Protein AF-A0A2A8CZX0-F1 (afdb_monomer_lite)

Radius of gyration: 21.28 Å; chains: 1; bounding box: 55×56×56 Å

Organism: NCBI:txid1850348

Sequence (421 aa):
MTTPSTPAARLRRDARAAECSQTVFLTDRLMKEWADDHGRVRHTLLAVCPNSETVTRSALQAANEARAPLLYAATLNQVDRNGGYTDWTPATFSAFVSKEVDRLGVDVPVILCLDHGGPWKKDAHVRDGLDYETSLAEVKTSIRACIDAGYDLLHLDPTVDLRLPPGQPVAIETIVERTVELLQDAEAHRNETERGPIAYEVGTEESGGGLQSEDRFCDFLRLLGAELDRKNLPRPRFVVGDVGTRLDTSHVNGVRIERLTTEARRQIGALLKGHYTDSVHDLTVYPLSGVGGANVGPGLSAAEFDAIKDLVKLEQRLDIDSGFIDAVRTAVIESGRWRKWLHPEEAGLDFMDLPKDRRDWLVHTGSRYVWTNPSVQSARRRLYDNVRDYRDPEAFVHWRVRTEILRYMHAFNLVGLTERL

Structure (mmCIF, N/CA/C/O backbone):
data_AF-A0A2A8CZX0-F1
#
_entry.id   AF-A0A2A8CZX0-F1
#
loop_
_atom_site.group_PDB
_atom_site.id
_atom_site.type_symbol
_atom_site.label_atom_id
_atom_site.label_alt_id
_atom_site.label_comp_id
_atom_site.label_asym_id
_atom_site.label_entity_id
_atom_site.label_seq_id
_atom_site.pdbx_PDB_ins_code
_atom_site.Cartn_x
_atom_site.Cartn_y
_atom_site.Cartn_z
_atom_site.occupancy
_atom_site.B_iso_or_equiv
_atom_site.auth_seq_id
_atom_site.auth_comp_id
_atom_site.auth_asym_id
_atom_site.auth_atom_id
_atom_site.pdbx_PDB_model_num
ATOM 1 N N . MET A 1 1 ? -27.470 -29.740 -3.844 1.00 42.69 1 MET A N 1
ATOM 2 C CA . MET A 1 1 ? -26.410 -29.491 -2.845 1.00 42.69 1 MET A CA 1
ATOM 3 C C . MET A 1 1 ? -26.021 -28.030 -2.964 1.00 42.69 1 MET A C 1
ATOM 5 O O . MET A 1 1 ? -25.563 -27.637 -4.026 1.00 42.69 1 MET A O 1
ATOM 9 N N . THR A 1 2 ? -26.299 -27.210 -1.952 1.00 48.78 2 THR A N 1
ATOM 10 C CA . THR A 1 2 ? -25.815 -25.822 -1.900 1.00 48.78 2 THR A CA 1
ATOM 11 C C . THR A 1 2 ? -24.299 -25.852 -1.729 1.00 48.78 2 THR A C 1
ATOM 13 O O . THR A 1 2 ? -23.809 -26.508 -0.809 1.00 48.78 2 THR A O 1
ATOM 16 N N . THR A 1 3 ? -23.556 -25.200 -2.622 1.00 54.59 3 THR A N 1
ATOM 17 C CA . THR A 1 3 ? -22.108 -25.010 -2.477 1.00 54.59 3 THR A CA 1
ATOM 18 C C . THR A 1 3 ? -21.816 -24.327 -1.134 1.00 54.59 3 THR A C 1
ATOM 20 O O . THR A 1 3 ? -22.530 -23.389 -0.768 1.00 54.59 3 THR A O 1
ATOM 23 N N . PRO A 1 4 ? -20.822 -24.796 -0.357 1.00 68.88 4 PRO A N 1
ATOM 24 C CA . PRO A 1 4 ? -20.473 -24.157 0.907 1.00 68.88 4 PRO A CA 1
ATOM 25 C C . PRO A 1 4 ? -20.055 -22.701 0.660 1.00 68.88 4 PRO A C 1
ATOM 27 O O . PRO A 1 4 ? -19.334 -22.410 -0.292 1.00 68.88 4 PRO A O 1
ATOM 30 N N . SER A 1 5 ? -20.522 -21.772 1.500 1.00 86.25 5 SER A N 1
ATOM 31 C CA . SER A 1 5 ? -20.200 -20.347 1.357 1.00 86.25 5 SER A CA 1
ATOM 32 C C . SER A 1 5 ? -18.697 -20.118 1.525 1.00 86.25 5 SER A C 1
ATOM 34 O O . SER A 1 5 ? -18.141 -20.551 2.537 1.00 86.25 5 SER A O 1
ATOM 36 N N . THR A 1 6 ? -18.062 -19.409 0.590 1.00 93.69 6 THR A N 1
ATOM 37 C CA . THR A 1 6 ? -16.626 -19.073 0.627 1.00 93.69 6 THR A CA 1
ATOM 38 C C . THR A 1 6 ? -16.266 -18.250 1.875 1.00 93.69 6 THR A C 1
ATOM 40 O O . THR A 1 6 ? -17.137 -17.547 2.401 1.00 93.69 6 THR A O 1
ATOM 43 N N . PRO A 1 7 ? -15.013 -18.291 2.375 1.00 94.88 7 PRO A N 1
ATOM 44 C CA . PRO A 1 7 ? -14.581 -17.443 3.490 1.00 94.88 7 PRO A CA 1
ATOM 45 C C . PRO A 1 7 ? -14.879 -15.950 3.283 1.00 94.88 7 PRO A C 1
ATOM 47 O O . PRO A 1 7 ? -15.374 -15.292 4.196 1.00 94.88 7 PRO A O 1
ATOM 50 N N . ALA A 1 8 ? -14.683 -15.425 2.068 1.00 95.31 8 ALA A N 1
ATOM 51 C CA . ALA A 1 8 ? -15.053 -14.052 1.719 1.00 95.31 8 ALA A CA 1
ATOM 52 C C . ALA A 1 8 ? -16.561 -13.782 1.853 1.00 95.31 8 ALA A C 1
ATOM 54 O O . ALA A 1 8 ? -16.973 -12.704 2.282 1.00 95.31 8 ALA A O 1
ATOM 55 N N . ALA A 1 9 ? -17.415 -14.736 1.469 1.00 94.94 9 ALA A N 1
ATOM 56 C CA . ALA A 1 9 ? -18.862 -14.599 1.625 1.00 94.94 9 ALA A CA 1
ATOM 57 C C . ALA A 1 9 ? -19.290 -14.655 3.100 1.00 94.94 9 ALA A C 1
ATOM 59 O O . ALA A 1 9 ? -20.169 -13.890 3.499 1.00 94.94 9 ALA A O 1
ATOM 60 N N . ARG A 1 10 ? -18.653 -15.512 3.914 1.00 95.81 10 ARG A N 1
ATOM 61 C CA . ARG A 1 10 ? -18.902 -15.583 5.363 1.00 95.81 10 ARG A CA 1
ATOM 62 C C . ARG A 1 10 ? -18.511 -14.284 6.056 1.00 95.81 10 ARG A C 1
ATOM 64 O O . ARG A 1 10 ? -19.363 -13.702 6.716 1.00 95.81 10 ARG A O 1
ATOM 71 N N . LEU A 1 11 ? -17.311 -13.757 5.787 1.00 96.12 11 LEU A N 1
ATOM 72 C CA . LEU A 1 11 ? -16.874 -12.474 6.347 1.00 96.12 11 LEU A CA 1
ATOM 73 C C . LEU A 1 11 ? -17.854 -11.343 6.012 1.00 96.12 11 LEU A C 1
ATOM 75 O O . LEU A 1 11 ? -18.266 -10.610 6.903 1.00 96.12 11 LEU A O 1
ATOM 79 N N . ARG A 1 12 ? -18.268 -11.219 4.742 1.00 95.44 12 ARG A N 1
ATOM 80 C CA . ARG A 1 12 ? -19.243 -10.198 4.322 1.00 95.44 12 ARG A CA 1
ATOM 81 C C . ARG A 1 12 ? -20.581 -10.337 5.040 1.00 95.44 12 ARG A C 1
ATOM 83 O O . ARG A 1 12 ? -21.151 -9.337 5.470 1.00 95.44 12 ARG A O 1
ATOM 90 N N . ARG A 1 13 ? -21.095 -11.564 5.151 1.00 96.06 13 ARG A N 1
ATOM 91 C CA . ARG A 1 13 ? -22.358 -11.849 5.841 1.00 96.06 13 ARG A CA 1
ATOM 92 C C . ARG A 1 13 ? -22.265 -11.487 7.321 1.00 96.06 13 ARG A C 1
ATOM 94 O O . ARG A 1 13 ? -23.160 -10.817 7.825 1.00 96.06 13 ARG A O 1
ATOM 101 N N . ASP A 1 14 ? -21.202 -11.917 7.989 1.00 96.06 14 ASP A N 1
ATOM 102 C CA . ASP A 1 14 ? -21.065 -11.788 9.438 1.00 96.06 14 ASP A CA 1
ATOM 103 C C . ASP A 1 14 ? -20.736 -10.341 9.837 1.00 96.06 14 ASP A C 1
ATOM 105 O O . ASP A 1 14 ? -21.322 -9.828 10.788 1.00 96.06 14 ASP A O 1
ATOM 109 N N . ALA A 1 15 ? -19.928 -9.628 9.043 1.00 96.62 15 ALA A N 1
ATOM 110 C CA . ALA A 1 15 ? -19.719 -8.187 9.194 1.00 96.62 15 ALA A CA 1
ATOM 111 C C . ALA A 1 15 ? -21.029 -7.399 9.029 1.00 96.62 15 ALA A C 1
ATOM 113 O O . ALA A 1 15 ? -21.347 -6.540 9.848 1.00 96.62 15 ALA A O 1
ATOM 114 N N . ARG A 1 16 ? -21.847 -7.745 8.022 1.00 95.38 16 ARG A N 1
ATOM 115 C CA . ARG A 1 16 ? -23.168 -7.128 7.830 1.00 95.38 16 ARG A CA 1
ATOM 116 C C . ARG A 1 16 ? -24.109 -7.411 9.002 1.00 95.38 16 ARG A C 1
ATOM 118 O O . ARG A 1 16 ? -24.826 -6.510 9.417 1.00 95.38 16 ARG A O 1
ATOM 125 N N . ALA A 1 17 ? -24.117 -8.639 9.522 1.00 96.50 17 ALA A N 1
ATOM 126 C CA . ALA A 1 17 ? -24.929 -9.011 10.682 1.00 96.50 17 ALA A CA 1
ATOM 127 C C . ALA A 1 17 ? -24.487 -8.289 11.967 1.00 96.50 17 ALA A C 1
ATOM 129 O O . ALA A 1 17 ? -25.317 -8.030 12.832 1.00 96.50 17 ALA A O 1
ATOM 130 N N . ALA A 1 18 ? -23.201 -7.949 12.072 1.00 96.31 18 ALA A N 1
ATOM 131 C CA . ALA A 1 18 ? -22.631 -7.154 13.155 1.00 96.31 18 ALA A CA 1
ATOM 132 C C . ALA A 1 18 ? -22.687 -5.632 12.905 1.00 96.31 18 ALA A C 1
ATOM 134 O O . ALA A 1 18 ? -22.099 -4.880 13.679 1.00 96.31 18 ALA A O 1
ATOM 135 N N . GLU A 1 19 ? -23.351 -5.187 11.829 1.00 95.88 19 GLU A N 1
ATOM 136 C CA . GLU A 1 19 ? -23.474 -3.777 11.434 1.00 95.88 19 GLU A CA 1
ATOM 137 C C . GLU A 1 19 ? -22.121 -3.043 11.373 1.00 95.88 19 GLU A C 1
ATOM 139 O O . GLU A 1 19 ? -21.988 -1.888 11.775 1.00 95.88 19 GLU A O 1
ATOM 144 N N . CYS A 1 20 ? -21.088 -3.717 10.861 1.00 96.88 20 CYS A N 1
ATOM 145 C CA . CYS A 1 20 ? -19.743 -3.164 10.745 1.00 96.88 20 CYS A CA 1
ATOM 146 C C . CYS A 1 20 ? -19.092 -3.486 9.390 1.00 96.88 20 CYS A C 1
ATOM 148 O O . CYS A 1 20 ? -19.627 -4.232 8.567 1.00 96.88 20 CYS A O 1
ATOM 150 N N . SER A 1 21 ? -17.935 -2.875 9.129 1.00 97.12 21 SER A N 1
ATOM 151 C CA . SER A 1 21 ? -17.160 -3.147 7.915 1.00 97.12 21 SER A CA 1
ATOM 152 C C . SER A 1 21 ? -16.455 -4.506 8.010 1.00 97.12 21 SER A C 1
ATOM 154 O O . SER A 1 21 ? -16.216 -5.027 9.104 1.00 97.12 21 SER A O 1
ATOM 156 N N . GLN A 1 22 ? -16.060 -5.077 6.868 1.00 97.56 22 GLN A N 1
ATOM 157 C CA . GLN A 1 22 ? -15.287 -6.328 6.847 1.00 97.56 22 GLN A CA 1
ATOM 158 C C . GLN A 1 22 ? -13.970 -6.188 7.620 1.00 97.56 22 GLN A C 1
ATOM 160 O O . GLN A 1 22 ? -13.575 -7.091 8.358 1.00 97.56 22 GLN A O 1
ATOM 165 N N . THR A 1 23 ? -13.313 -5.036 7.481 1.00 97.75 23 THR A N 1
ATOM 166 C CA . THR A 1 23 ? -12.078 -4.701 8.194 1.00 97.75 23 THR A CA 1
ATOM 167 C C . THR A 1 23 ? -12.301 -4.616 9.703 1.00 97.75 23 THR A C 1
ATOM 169 O O . THR A 1 23 ? -11.508 -5.167 10.472 1.00 97.75 23 THR A O 1
ATOM 172 N N . VAL A 1 24 ? -13.387 -3.973 10.154 1.00 97.50 24 VAL A N 1
ATOM 173 C CA . VAL A 1 24 ? -13.740 -3.914 11.585 1.00 97.50 24 VAL A CA 1
ATOM 174 C C . VAL A 1 24 ? -13.973 -5.319 12.133 1.00 97.50 24 VAL A C 1
ATOM 176 O O . VAL A 1 24 ? -13.363 -5.678 13.139 1.00 97.50 24 VAL A O 1
ATOM 179 N N . PHE A 1 25 ? -14.773 -6.136 11.444 1.00 97.38 25 PHE A N 1
ATOM 180 C CA . PHE A 1 25 ? -15.063 -7.505 11.868 1.00 97.38 25 PHE A CA 1
ATOM 181 C C . PHE A 1 25 ? -13.796 -8.362 11.965 1.00 97.38 25 PHE A C 1
ATOM 183 O O . PHE A 1 25 ? -13.551 -9.015 12.980 1.00 97.38 25 PHE A O 1
ATOM 190 N N . LEU A 1 26 ? -12.958 -8.331 10.923 1.00 96.50 26 LEU A N 1
ATOM 191 C CA . LEU A 1 26 ? -11.714 -9.093 10.881 1.00 96.50 26 LEU A CA 1
ATOM 192 C C . LEU A 1 26 ? -10.790 -8.683 12.030 1.00 96.50 26 LEU A C 1
ATOM 194 O O . LEU A 1 26 ? -10.337 -9.531 12.795 1.00 96.50 26 LEU A O 1
ATOM 198 N N . THR A 1 27 ? -10.546 -7.383 12.189 1.00 96.69 27 THR A N 1
ATOM 199 C CA . THR A 1 27 ? -9.676 -6.878 13.258 1.00 96.69 27 THR A CA 1
ATOM 200 C C . THR A 1 27 ? -10.227 -7.208 14.641 1.00 96.69 27 THR A C 1
ATOM 202 O O . THR A 1 27 ? -9.457 -7.611 15.502 1.00 96.69 27 THR A O 1
ATOM 205 N N . ASP A 1 28 ? -11.538 -7.152 14.865 1.00 95.88 28 ASP A N 1
ATOM 206 C CA . ASP A 1 28 ? -12.134 -7.570 16.136 1.00 95.88 28 ASP A CA 1
ATOM 207 C C . ASP A 1 28 ? -11.819 -9.024 16.496 1.00 95.88 28 ASP A C 1
ATOM 209 O O . ASP A 1 28 ? -11.483 -9.307 17.649 1.00 95.88 28 ASP A O 1
ATOM 213 N N . ARG A 1 29 ? -11.823 -9.930 15.515 1.00 95.00 29 ARG A N 1
ATOM 214 C CA . ARG A 1 29 ? -11.399 -11.317 15.736 1.00 95.00 29 ARG A CA 1
ATOM 215 C C . ARG A 1 29 ? -9.913 -11.435 16.041 1.00 95.00 29 ARG A C 1
ATOM 217 O O . ARG A 1 29 ? -9.563 -12.173 16.960 1.00 95.00 29 ARG A O 1
ATOM 224 N N . LEU A 1 30 ? -9.051 -10.661 15.369 1.00 94.50 30 LEU A N 1
ATOM 225 C CA . LEU A 1 30 ? -7.627 -10.581 15.728 1.00 94.50 30 LEU A CA 1
ATOM 226 C C . LEU A 1 30 ? -7.446 -10.169 17.193 1.00 94.50 30 LEU A C 1
ATOM 228 O O . LEU A 1 30 ? -6.633 -10.753 17.902 1.00 94.50 30 LEU A O 1
ATOM 232 N N . MET A 1 31 ? -8.205 -9.167 17.638 1.00 93.88 31 MET A N 1
ATOM 233 C CA . MET A 1 31 ? -8.076 -8.585 18.971 1.00 93.88 31 MET A CA 1
ATOM 234 C C . MET A 1 31 ? -8.666 -9.444 20.092 1.00 93.88 31 MET A C 1
ATOM 236 O O . MET A 1 31 ? -8.226 -9.298 21.229 1.00 93.88 31 MET A O 1
ATOM 240 N N . LYS A 1 32 ? -9.679 -10.263 19.793 1.00 90.81 32 LYS A N 1
ATOM 241 C CA . LYS A 1 32 ? -10.454 -11.018 20.788 1.00 90.81 32 LYS A CA 1
ATOM 242 C C . LYS A 1 32 ? -10.148 -12.510 20.717 1.00 90.81 32 LYS A C 1
ATOM 244 O O . LYS A 1 32 ? -9.645 -13.091 21.667 1.00 90.81 32 LYS A O 1
ATOM 249 N N . GLU A 1 33 ? -10.444 -13.132 19.583 1.00 90.94 33 GLU A N 1
ATOM 250 C CA . GLU A 1 33 ? -10.430 -14.591 19.439 1.00 90.94 33 GLU A CA 1
ATOM 251 C C . GLU A 1 33 ? -9.060 -15.146 19.052 1.00 90.94 33 GLU A C 1
ATOM 253 O O . GLU A 1 33 ? -8.741 -16.299 19.345 1.00 90.94 33 GLU A O 1
ATOM 258 N N . TRP A 1 34 ? -8.250 -14.342 18.365 1.00 91.38 34 TRP A N 1
ATOM 259 C CA . TRP A 1 34 ? -6.928 -14.743 17.890 1.00 91.38 34 TRP A CA 1
ATOM 260 C C . TRP A 1 34 ? -5.781 -14.012 18.605 1.00 91.38 34 TRP A C 1
ATOM 262 O O . TRP A 1 34 ? -4.619 -14.129 18.206 1.00 91.38 34 TRP A O 1
ATOM 272 N N . ALA A 1 35 ? -6.090 -13.312 19.696 1.00 90.50 35 ALA A N 1
ATOM 273 C CA . ALA A 1 35 ? -5.101 -12.795 20.632 1.00 90.50 35 ALA A CA 1
ATOM 274 C C . ALA A 1 35 ? -4.561 -13.912 21.539 1.00 90.50 35 ALA A C 1
ATOM 276 O O . ALA A 1 35 ? -5.194 -14.959 21.677 1.00 90.50 35 ALA A O 1
ATOM 277 N N . ASP A 1 36 ? -3.364 -13.737 22.093 1.00 87.88 36 ASP A N 1
ATOM 278 C CA . ASP A 1 36 ? -2.807 -14.601 23.134 1.00 87.88 36 ASP A CA 1
ATOM 279 C C . ASP A 1 36 ? -3.452 -14.341 24.507 1.00 87.88 36 ASP A C 1
ATOM 281 O O . ASP A 1 36 ? -4.322 -13.480 24.654 1.00 87.88 36 ASP A O 1
ATOM 285 N N . ASP A 1 37 ? -3.010 -15.081 25.523 1.00 85.56 37 ASP A N 1
ATOM 286 C CA . ASP A 1 37 ? -3.553 -14.993 26.886 1.00 85.56 37 ASP A CA 1
ATOM 287 C C . ASP A 1 37 ? -3.301 -13.625 27.553 1.00 85.56 37 ASP A C 1
ATOM 289 O O . ASP A 1 37 ? -3.937 -13.293 28.552 1.00 85.56 37 ASP A O 1
ATOM 293 N N . HIS A 1 38 ? -2.408 -12.807 26.986 1.00 81.62 38 HIS A N 1
ATOM 294 C CA . HIS A 1 38 ? -2.112 -11.443 27.425 1.00 81.62 38 HIS A CA 1
ATOM 295 C C . HIS A 1 38 ? -2.836 -10.386 26.571 1.00 81.62 38 HIS A C 1
ATOM 297 O O . HIS A 1 38 ? -2.591 -9.189 26.730 1.00 81.62 38 HIS A O 1
ATOM 303 N N . GLY A 1 39 ? -3.722 -10.800 25.656 1.00 79.38 39 GLY A N 1
ATOM 304 C CA . GLY A 1 39 ? -4.464 -9.910 24.761 1.00 79.38 39 GLY A CA 1
ATOM 305 C C . GLY A 1 39 ? -3.644 -9.367 23.582 1.00 79.38 39 GLY A C 1
ATOM 306 O O . GLY A 1 39 ? -4.113 -8.473 22.868 1.00 79.38 39 GLY A O 1
ATOM 307 N N . ARG A 1 40 ? -2.435 -9.891 23.345 1.00 87.06 40 ARG A N 1
ATOM 308 C CA . ARG A 1 40 ? -1.572 -9.515 22.218 1.00 87.06 40 ARG A CA 1
ATOM 309 C C . ARG A 1 40 ? -2.018 -10.256 20.962 1.00 87.06 40 ARG A C 1
ATOM 311 O O . ARG A 1 40 ? -2.209 -11.468 20.985 1.00 87.06 40 ARG A O 1
ATOM 318 N N . VAL A 1 41 ? -2.189 -9.550 19.844 1.00 91.88 41 VAL A N 1
ATOM 319 C CA . VAL A 1 41 ? -2.551 -10.219 18.580 1.00 91.88 41 VAL A CA 1
ATOM 320 C C . VAL A 1 41 ? -1.412 -11.113 18.110 1.00 91.88 41 VAL A C 1
ATOM 322 O O . VAL A 1 41 ? -0.253 -10.722 18.175 1.00 91.88 41 VAL A O 1
ATOM 325 N N . ARG A 1 42 ? -1.748 -12.306 17.614 1.00 94.25 42 ARG A N 1
ATOM 326 C CA . ARG A 1 42 ? -0.769 -13.291 17.116 1.00 94.25 42 ARG A CA 1
ATOM 327 C C . ARG A 1 42 ? -0.614 -13.289 15.596 1.00 94.25 42 ARG A C 1
ATOM 329 O O . ARG A 1 42 ? 0.069 -14.151 15.047 1.00 94.25 42 ARG A O 1
ATOM 336 N N . HIS A 1 43 ? -1.297 -12.367 14.926 1.00 96.69 43 HIS A N 1
ATOM 337 C CA . HIS A 1 43 ? -1.413 -12.288 13.476 1.00 96.69 43 HIS A CA 1
ATOM 338 C C . HIS A 1 43 ? -1.232 -10.840 13.036 1.00 96.69 43 HIS A C 1
ATOM 340 O O . HIS A 1 43 ? -1.798 -9.935 13.652 1.00 96.69 43 HIS A O 1
ATOM 346 N N . THR A 1 44 ? -0.510 -10.645 11.939 1.00 97.81 44 THR A N 1
ATOM 347 C CA . THR A 1 44 ? -0.294 -9.331 11.330 1.00 97.81 44 THR A CA 1
ATOM 348 C C . THR A 1 44 ? -0.896 -9.348 9.932 1.00 97.81 44 THR A C 1
ATOM 350 O O . THR A 1 44 ? -0.432 -10.081 9.068 1.00 97.81 44 THR A O 1
ATOM 353 N N . LEU A 1 45 ? -1.951 -8.573 9.680 1.00 98.44 45 LEU A N 1
ATOM 354 C CA . LEU A 1 45 ? -2.575 -8.528 8.356 1.00 98.44 45 LEU A CA 1
ATOM 355 C C . LEU A 1 45 ? -1.614 -7.940 7.319 1.00 98.44 45 LEU A C 1
ATOM 357 O O . LEU A 1 45 ? -1.005 -6.895 7.542 1.00 98.44 45 LEU A O 1
ATOM 361 N N . LEU A 1 46 ? -1.498 -8.607 6.172 1.00 98.56 46 LEU A N 1
ATOM 362 C CA . LEU A 1 46 ? -0.643 -8.156 5.084 1.00 98.56 46 LEU A CA 1
ATOM 363 C C . LEU A 1 46 ? -1.417 -7.216 4.159 1.00 98.56 46 LEU A C 1
ATOM 365 O O . LEU A 1 46 ? -2.421 -7.611 3.560 1.00 98.56 46 LEU A O 1
ATOM 369 N N . ALA A 1 47 ? -0.904 -6.000 4.010 1.00 98.50 47 ALA A N 1
ATOM 370 C CA . ALA A 1 47 ? -1.363 -5.035 3.032 1.00 98.50 47 ALA A CA 1
ATOM 371 C C . ALA A 1 47 ? -0.321 -4.884 1.917 1.00 98.50 47 ALA A C 1
ATOM 373 O O . ALA A 1 47 ? 0.816 -4.475 2.140 1.00 98.50 47 ALA A O 1
ATOM 374 N N . VAL A 1 48 ? -0.712 -5.245 0.699 1.00 98.56 48 VAL A N 1
ATOM 375 C CA . VAL A 1 48 ? 0.138 -5.182 -0.488 1.00 98.56 48 VAL A CA 1
ATOM 376 C C . VAL A 1 48 ? -0.166 -3.902 -1.252 1.00 98.56 48 VAL A C 1
ATOM 378 O O . VAL A 1 48 ? -1.306 -3.656 -1.640 1.00 98.56 48 VAL A O 1
ATOM 381 N N . CYS A 1 49 ? 0.845 -3.087 -1.524 1.00 97.69 49 CYS A N 1
ATOM 382 C CA . CYS A 1 49 ? 0.681 -1.949 -2.413 1.00 97.69 49 CYS A CA 1
ATOM 383 C C . CYS A 1 49 ? 0.552 -2.430 -3.873 1.00 97.69 49 CYS A C 1
ATOM 385 O O . CYS A 1 49 ? 1.439 -3.148 -4.355 1.00 97.69 49 CYS A O 1
ATOM 387 N N . PRO A 1 50 ? -0.501 -2.037 -4.615 1.00 97.00 50 PRO A N 1
ATOM 388 C CA . PRO A 1 50 ? -0.740 -2.498 -5.983 1.00 97.00 50 PRO A CA 1
ATOM 389 C C . PRO A 1 50 ? 0.144 -1.743 -6.991 1.00 97.00 50 PRO A C 1
ATOM 391 O O . PRO A 1 50 ? -0.329 -0.941 -7.787 1.00 97.00 50 PRO A O 1
ATOM 394 N N . ASN A 1 51 ? 1.459 -1.976 -6.948 1.00 93.62 51 ASN A N 1
ATOM 395 C CA . ASN A 1 51 ? 2.435 -1.244 -7.772 1.00 93.62 51 ASN A CA 1
ATOM 396 C C . ASN A 1 51 ? 2.355 -1.563 -9.274 1.00 93.62 51 ASN A C 1
ATOM 398 O O . ASN A 1 51 ? 2.842 -0.790 -10.096 1.00 93.62 51 ASN A O 1
ATOM 402 N N . SER A 1 52 ? 1.814 -2.727 -9.630 1.00 96.75 52 SER A N 1
ATOM 403 C CA . SER A 1 52 ? 1.704 -3.210 -11.007 1.00 96.75 52 SER A CA 1
ATOM 404 C C . SER A 1 52 ? 0.599 -4.260 -11.124 1.00 96.75 52 SER A C 1
ATOM 406 O O . SER A 1 52 ? 0.162 -4.841 -10.121 1.00 96.75 52 SER A O 1
ATOM 408 N N . GLU A 1 53 ? 0.175 -4.568 -12.352 1.00 96.94 53 GLU A N 1
ATOM 409 C CA . GLU A 1 53 ? -0.695 -5.723 -12.620 1.00 96.94 53 GLU A CA 1
ATOM 410 C C . GLU A 1 53 ? -0.075 -7.032 -12.117 1.00 96.94 53 GLU A C 1
ATOM 412 O O . GLU A 1 53 ? -0.771 -7.848 -11.507 1.00 96.94 53 GLU A O 1
ATOM 417 N N . THR A 1 54 ? 1.236 -7.215 -12.317 1.00 97.81 54 THR A N 1
ATOM 418 C CA . THR A 1 54 ? 1.970 -8.404 -11.870 1.00 97.81 54 THR A CA 1
ATOM 419 C C . THR A 1 54 ? 1.856 -8.585 -10.361 1.00 97.81 54 THR A C 1
ATOM 421 O O . THR A 1 54 ? 1.480 -9.663 -9.899 1.00 97.81 54 THR A O 1
ATOM 424 N N . VAL A 1 55 ? 2.156 -7.537 -9.583 1.00 98.31 55 VAL A N 1
ATOM 425 C CA . VAL A 1 55 ? 2.085 -7.569 -8.115 1.00 98.31 55 VAL A CA 1
ATOM 426 C C . VAL A 1 55 ? 0.652 -7.811 -7.662 1.00 98.31 55 VAL A C 1
ATOM 428 O O . VAL A 1 55 ? 0.418 -8.668 -6.811 1.00 98.31 55 VAL A O 1
ATOM 431 N N . THR A 1 56 ? -0.311 -7.129 -8.282 1.00 98.50 56 THR A N 1
ATOM 432 C CA . THR A 1 56 ? -1.726 -7.249 -7.924 1.00 98.50 56 THR A CA 1
ATOM 433 C C . THR A 1 56 ? -2.216 -8.685 -8.123 1.00 98.50 56 THR A C 1
ATOM 435 O O . THR A 1 56 ? -2.670 -9.311 -7.169 1.00 98.50 56 THR A O 1
ATOM 438 N N . ARG A 1 57 ? -2.026 -9.280 -9.306 1.00 98.56 57 ARG A N 1
ATOM 439 C CA . ARG A 1 57 ? -2.409 -10.681 -9.568 1.00 98.56 57 ARG A CA 1
ATOM 440 C C . ARG A 1 57 ? -1.659 -11.680 -8.683 1.00 98.56 57 ARG A C 1
ATOM 442 O O . ARG A 1 57 ? -2.262 -12.627 -8.183 1.00 98.56 57 ARG A O 1
ATOM 449 N N . SER A 1 58 ? -0.361 -11.469 -8.465 1.00 98.62 58 SER A N 1
ATOM 450 C CA . SER A 1 58 ? 0.453 -12.369 -7.634 1.00 98.62 58 SER A CA 1
ATOM 451 C C . SER A 1 58 ? 0.000 -12.358 -6.174 1.00 98.62 58 SER A C 1
ATOM 453 O O . SER A 1 58 ? 0.017 -13.402 -5.527 1.00 98.62 58 SER A O 1
ATOM 455 N N . ALA A 1 59 ? -0.455 -11.208 -5.666 1.00 98.75 59 ALA A N 1
ATOM 456 C CA . ALA A 1 59 ? -1.005 -11.089 -4.321 1.00 98.75 59 ALA A CA 1
ATOM 457 C C . ALA A 1 59 ? -2.319 -11.864 -4.158 1.00 98.75 59 ALA A C 1
ATOM 459 O O . ALA A 1 59 ? -2.472 -12.576 -3.168 1.00 98.75 59 ALA A O 1
ATOM 460 N N . LEU A 1 60 ? -3.221 -11.808 -5.149 1.00 98.75 60 LEU A N 1
ATOM 461 C CA . LEU A 1 60 ? -4.442 -12.625 -5.170 1.00 98.75 60 LEU A CA 1
ATOM 462 C C . LEU A 1 60 ? -4.119 -14.121 -5.109 1.00 98.75 60 LEU A C 1
ATOM 464 O O . LEU A 1 60 ? -4.688 -14.855 -4.301 1.00 98.75 60 LEU A O 1
ATOM 468 N N . GLN A 1 61 ? -3.179 -14.567 -5.944 1.00 98.44 61 GLN A N 1
ATOM 469 C CA . GLN A 1 61 ? -2.754 -15.965 -5.976 1.00 98.44 61 GLN A CA 1
ATOM 470 C C . GLN A 1 61 ? -2.120 -16.393 -4.648 1.00 98.44 61 GLN A C 1
ATOM 472 O O . GLN A 1 61 ? -2.491 -17.437 -4.120 1.00 98.44 61 GLN A O 1
ATOM 477 N N . ALA A 1 62 ? -1.211 -15.582 -4.093 1.00 98.69 62 ALA A N 1
ATOM 478 C CA . ALA A 1 62 ? -0.574 -15.854 -2.805 1.00 98.69 62 ALA A CA 1
ATOM 479 C C . ALA A 1 62 ? -1.601 -15.945 -1.671 1.00 98.69 62 ALA A C 1
ATOM 481 O O . ALA A 1 62 ? -1.557 -16.880 -0.880 1.00 98.69 62 ALA A O 1
ATOM 482 N N . ALA A 1 63 ? -2.552 -15.010 -1.610 1.00 98.56 63 ALA A N 1
ATOM 483 C CA . ALA A 1 63 ? -3.571 -14.977 -0.565 1.00 98.56 63 ALA A CA 1
ATOM 484 C C . ALA A 1 63 ? -4.491 -16.198 -0.627 1.00 98.56 63 ALA A C 1
ATOM 486 O O . ALA A 1 63 ? -4.801 -16.800 0.403 1.00 98.56 63 ALA A O 1
ATOM 487 N N . ASN A 1 64 ? -4.889 -16.598 -1.838 1.00 98.06 64 ASN A N 1
ATOM 488 C CA . ASN A 1 64 ? -5.711 -17.785 -2.036 1.00 98.06 64 ASN A CA 1
ATOM 489 C C . ASN A 1 64 ? -4.945 -19.070 -1.677 1.00 98.06 64 ASN A C 1
ATOM 491 O O . ASN A 1 64 ? -5.495 -19.932 -0.995 1.00 98.06 64 ASN A O 1
ATOM 495 N N . GLU A 1 65 ? -3.672 -19.173 -2.079 1.00 98.12 65 GLU A N 1
ATOM 496 C CA . GLU A 1 65 ? -2.778 -20.292 -1.743 1.00 98.12 65 GLU A CA 1
ATOM 497 C C . GLU A 1 65 ? -2.562 -20.404 -0.227 1.00 98.12 65 GLU A C 1
ATOM 499 O O . GLU A 1 65 ? -2.712 -21.481 0.344 1.00 98.12 65 GLU A O 1
ATOM 504 N N . ALA A 1 66 ? -2.301 -19.281 0.443 1.00 98.38 66 ALA A N 1
ATOM 505 C CA . ALA A 1 66 ? -2.118 -19.225 1.889 1.00 98.38 66 ALA A CA 1
ATOM 506 C C . ALA A 1 66 ? -3.429 -19.340 2.679 1.00 98.38 66 ALA A C 1
ATOM 508 O O . ALA A 1 66 ? -3.380 -19.419 3.905 1.00 98.38 66 ALA A O 1
ATOM 509 N N . ARG A 1 67 ? -4.602 -19.309 2.027 1.00 98.06 67 ARG A N 1
ATOM 510 C CA . ARG A 1 67 ? -5.909 -19.194 2.700 1.00 98.06 67 ARG A CA 1
ATOM 511 C C . ARG A 1 67 ? -5.927 -18.026 3.703 1.00 98.06 67 ARG A C 1
ATOM 513 O O . ARG A 1 67 ? -6.404 -18.170 4.832 1.00 98.06 67 ARG A O 1
ATOM 520 N N . ALA A 1 68 ? -5.417 -16.868 3.286 1.00 97.94 68 ALA A N 1
ATOM 521 C CA . ALA A 1 68 ? -5.235 -15.668 4.104 1.00 97.94 68 ALA A CA 1
ATOM 522 C C . ALA A 1 68 ? -6.050 -14.477 3.558 1.00 97.94 68 ALA A C 1
ATOM 524 O O . ALA A 1 68 ? -6.235 -14.385 2.345 1.00 97.94 68 ALA A O 1
ATOM 525 N N . PRO A 1 69 ? -6.533 -13.550 4.410 1.00 98.12 69 PRO A N 1
ATOM 526 C CA . PRO A 1 69 ? -7.119 -12.303 3.925 1.00 98.12 69 PRO A CA 1
ATOM 527 C C . PRO A 1 69 ? -6.043 -11.428 3.264 1.00 98.12 69 PRO A C 1
ATOM 529 O O . PRO A 1 69 ? -4.895 -11.404 3.712 1.00 98.12 69 PRO A O 1
ATOM 532 N N . LEU A 1 70 ? -6.430 -10.682 2.232 1.00 98.69 70 LEU A N 1
ATOM 533 C CA . LEU A 1 70 ? -5.561 -9.751 1.516 1.00 98.69 70 LEU A CA 1
ATOM 534 C C . LEU A 1 70 ? -6.085 -8.325 1.630 1.00 98.69 70 LEU A C 1
ATOM 536 O O . LEU A 1 70 ? -7.248 -8.066 1.322 1.00 98.69 70 LEU A O 1
ATOM 540 N N . LEU A 1 71 ? -5.212 -7.395 2.008 1.00 98.81 71 LEU A N 1
ATOM 541 C CA . LEU A 1 71 ? -5.472 -5.965 1.901 1.00 98.81 71 LEU A CA 1
ATOM 542 C C . LEU A 1 71 ? -4.656 -5.399 0.730 1.00 98.81 71 LEU A C 1
ATOM 544 O O . LEU A 1 71 ? -3.484 -5.738 0.573 1.00 98.81 71 LEU A O 1
ATOM 548 N N . TYR A 1 72 ? -5.250 -4.513 -0.067 1.00 98.81 72 TYR A N 1
ATOM 549 C CA . TYR A 1 72 ? -4.519 -3.662 -1.006 1.00 98.81 72 TYR A CA 1
ATOM 550 C C . TYR A 1 72 ? -4.416 -2.247 -0.457 1.00 98.81 72 TYR A C 1
ATOM 552 O O . TYR A 1 72 ? -5.443 -1.597 -0.311 1.00 98.81 72 TYR A O 1
ATOM 560 N N . ALA A 1 73 ? -3.205 -1.762 -0.189 1.00 98.06 73 ALA A N 1
ATOM 561 C CA . ALA A 1 73 ? -2.957 -0.401 0.294 1.00 98.06 73 ALA A CA 1
ATOM 562 C C . ALA A 1 73 ? -2.476 0.489 -0.858 1.00 98.06 73 ALA A C 1
ATOM 564 O O . ALA A 1 73 ? -1.288 0.510 -1.185 1.00 98.06 73 ALA A O 1
ATOM 565 N N . ALA A 1 74 ? -3.412 1.174 -1.517 1.00 98.25 74 ALA A N 1
ATOM 566 C CA . ALA A 1 74 ? -3.117 2.039 -2.653 1.00 98.25 74 ALA A CA 1
ATOM 567 C C . ALA A 1 74 ? -2.928 3.493 -2.208 1.00 98.25 74 ALA A C 1
ATOM 569 O O . ALA A 1 74 ? -3.836 4.101 -1.651 1.00 98.25 74 ALA A O 1
ATOM 570 N N . THR A 1 75 ? -1.765 4.065 -2.501 1.00 97.69 75 THR A N 1
ATOM 571 C CA . THR A 1 75 ? -1.490 5.497 -2.313 1.00 97.69 75 THR A CA 1
ATOM 572 C C . THR A 1 75 ? -2.169 6.344 -3.393 1.00 97.69 75 THR A C 1
ATOM 574 O O . THR A 1 75 ? -2.360 5.881 -4.520 1.00 97.69 75 THR A O 1
ATOM 577 N N . LEU A 1 76 ? -2.389 7.635 -3.116 1.00 97.44 76 LEU A N 1
ATOM 578 C CA . LEU A 1 76 ? -2.854 8.622 -4.113 1.00 97.44 76 LEU A CA 1
ATOM 579 C C . LEU A 1 76 ? -1.906 8.784 -5.318 1.00 97.44 76 LEU A C 1
ATOM 581 O O . LEU A 1 76 ? -2.273 9.324 -6.361 1.00 97.44 76 LEU A O 1
ATOM 585 N N . ASN A 1 77 ? -0.651 8.349 -5.184 1.00 96.62 77 ASN A N 1
ATOM 586 C CA . ASN A 1 77 ? 0.295 8.343 -6.294 1.00 96.62 77 ASN A CA 1
ATOM 587 C C . ASN A 1 77 ? 0.086 7.137 -7.217 1.00 96.62 77 ASN A C 1
ATOM 589 O O . ASN A 1 77 ? 0.362 7.252 -8.410 1.00 96.62 77 ASN A O 1
ATOM 593 N N . GLN A 1 78 ? -0.366 6.003 -6.672 1.00 97.50 78 GLN A N 1
ATOM 594 C CA . GLN A 1 78 ? -0.634 4.769 -7.410 1.00 97.50 78 GLN A CA 1
ATOM 595 C C . GLN A 1 78 ? -1.977 4.829 -8.112 1.00 97.50 78 GLN A C 1
ATOM 597 O O . GLN A 1 78 ? -2.011 4.737 -9.335 1.00 97.50 78 GLN A O 1
ATOM 602 N N . VAL A 1 79 ? -3.042 4.981 -7.324 1.00 98.50 79 VAL A N 1
ATOM 603 C CA . VAL A 1 79 ? -4.435 4.877 -7.752 1.00 98.50 79 VAL A CA 1
ATOM 604 C C . VAL A 1 79 ? -5.156 6.129 -7.286 1.00 98.50 79 VAL A C 1
ATOM 606 O O . VAL A 1 79 ? -5.305 6.358 -6.088 1.00 98.50 79 VAL A O 1
ATOM 609 N N . ASP A 1 80 ? -5.596 6.951 -8.231 1.00 98.44 80 ASP A N 1
ATOM 610 C CA . ASP A 1 80 ? -6.341 8.174 -7.937 1.00 98.44 80 ASP A CA 1
ATOM 611 C C . ASP A 1 80 ? -7.171 8.598 -9.154 1.00 98.44 80 ASP A C 1
ATOM 613 O O . ASP A 1 80 ? -7.064 8.016 -10.229 1.00 98.44 80 ASP A O 1
ATOM 617 N N . ARG A 1 81 ? -8.013 9.621 -9.015 1.00 98.00 81 ARG A N 1
ATOM 618 C CA . ARG A 1 81 ? -8.966 10.094 -10.034 1.00 98.00 81 ARG A CA 1
ATOM 619 C C . ARG A 1 81 ? -8.346 10.352 -11.414 1.00 98.00 81 ARG A C 1
ATOM 621 O O . ARG A 1 81 ? -9.045 10.265 -12.416 1.00 98.00 81 ARG A O 1
ATOM 628 N N . ASN A 1 82 ? -7.048 10.653 -11.472 1.00 96.31 82 ASN A N 1
ATOM 629 C CA . ASN A 1 82 ? -6.295 10.884 -12.706 1.00 96.31 82 ASN A CA 1
ATOM 630 C C . ASN A 1 82 ? -5.493 9.662 -13.202 1.00 96.31 82 ASN A C 1
ATOM 632 O O . ASN A 1 82 ? -4.642 9.828 -14.068 1.00 96.31 82 ASN A O 1
ATOM 636 N N . GLY A 1 83 ? -5.703 8.474 -12.631 1.00 96.75 83 GLY A N 1
ATOM 637 C CA . GLY A 1 83 ? -4.983 7.240 -12.965 1.00 96.75 83 GLY A CA 1
ATOM 638 C C . GLY A 1 83 ? -3.720 6.980 -12.132 1.00 96.75 83 GLY A C 1
ATOM 639 O O . GLY A 1 83 ? -3.223 5.857 -12.102 1.00 96.75 83 GLY A O 1
ATOM 640 N N . GLY A 1 84 ? -3.182 7.991 -11.439 1.00 95.50 84 GLY A N 1
ATOM 641 C CA . GLY A 1 84 ? -1.885 7.867 -10.764 1.00 95.50 84 GLY A CA 1
ATOM 642 C C . GLY A 1 84 ? -0.774 7.419 -11.727 1.00 95.50 84 GLY A C 1
ATOM 643 O O . GLY A 1 84 ? -0.779 7.797 -12.893 1.00 95.50 84 GLY A O 1
ATOM 644 N N . TYR A 1 85 ? 0.202 6.641 -11.248 1.00 95.06 85 TYR A N 1
ATOM 645 C CA . TYR A 1 85 ? 1.199 6.001 -12.125 1.00 95.06 85 TYR A CA 1
ATOM 646 C C . TYR A 1 85 ? 0.809 4.584 -12.572 1.00 95.06 85 TYR A C 1
ATOM 648 O O . TYR A 1 85 ? 1.532 3.981 -13.361 1.00 95.06 85 TYR A O 1
ATOM 656 N N . THR A 1 86 ? -0.301 4.040 -12.064 1.00 96.81 86 THR A N 1
ATOM 657 C CA . THR A 1 86 ? -0.781 2.692 -12.422 1.00 96.81 86 THR A CA 1
ATOM 658 C C . THR A 1 86 ? -1.861 2.704 -13.506 1.00 96.81 86 THR A C 1
ATOM 660 O O . THR A 1 86 ? -2.336 1.645 -13.900 1.00 96.81 86 THR A O 1
ATOM 663 N N . ASP A 1 87 ? -2.238 3.891 -13.992 1.00 97.06 87 ASP A N 1
ATOM 664 C CA . ASP A 1 87 ? -3.378 4.151 -14.880 1.00 97.06 87 ASP A CA 1
ATOM 665 C C . ASP A 1 87 ? -4.740 3.721 -14.303 1.00 97.06 87 ASP A C 1
ATOM 667 O O . ASP A 1 87 ? -5.736 3.607 -15.022 1.00 97.06 87 ASP A O 1
ATOM 671 N N . TRP A 1 88 ? -4.819 3.535 -12.982 1.00 98.56 88 TRP A N 1
ATOM 672 C CA . TRP A 1 88 ? -6.054 3.201 -12.291 1.00 98.56 88 TRP A CA 1
ATOM 673 C C . TRP A 1 88 ? -6.640 4.379 -11.516 1.00 98.56 88 TRP A C 1
ATOM 675 O O . TRP A 1 88 ? -5.990 5.023 -10.694 1.00 98.56 88 TRP A O 1
ATOM 685 N N . THR A 1 89 ? -7.935 4.593 -11.722 1.00 98.81 89 THR A N 1
ATOM 686 C CA . THR A 1 89 ? -8.804 5.257 -10.748 1.00 98.81 89 THR A CA 1
ATOM 687 C C . THR A 1 89 ? -9.263 4.258 -9.683 1.00 98.81 89 THR A C 1
ATOM 689 O O . THR A 1 89 ? -9.202 3.046 -9.929 1.00 98.81 89 THR A O 1
ATOM 692 N N . PRO A 1 90 ? -9.776 4.713 -8.523 1.00 98.81 90 PRO A N 1
ATOM 693 C CA . PRO A 1 90 ? -10.330 3.806 -7.517 1.00 98.81 90 PRO A CA 1
ATOM 694 C C . PRO A 1 90 ? -11.370 2.836 -8.101 1.00 98.81 90 PRO A C 1
ATOM 696 O O . PRO A 1 90 ? -11.325 1.635 -7.831 1.00 98.81 90 PRO A O 1
ATOM 699 N N . ALA A 1 91 ? -12.248 3.327 -8.983 1.00 98.75 91 ALA A N 1
ATOM 700 C CA . ALA A 1 91 ? -13.270 2.514 -9.638 1.00 98.75 91 ALA A CA 1
ATOM 701 C C . ALA A 1 91 ? -12.669 1.465 -10.588 1.00 98.75 91 ALA A C 1
ATOM 703 O O . ALA A 1 91 ? -13.057 0.297 -10.547 1.00 98.75 91 ALA A O 1
ATOM 704 N N . THR A 1 92 ? -11.696 1.844 -11.424 1.00 98.75 92 THR A N 1
ATOM 705 C CA . THR A 1 92 ? -11.069 0.891 -12.354 1.00 98.75 92 THR A CA 1
ATOM 706 C C . THR A 1 92 ? -10.187 -0.123 -11.630 1.00 98.75 92 THR A C 1
ATOM 708 O O . THR A 1 92 ? -10.134 -1.272 -12.057 1.00 98.75 92 THR A O 1
ATOM 711 N N . PHE A 1 93 ? -9.541 0.260 -10.521 1.00 98.88 93 PHE A N 1
ATOM 712 C CA . PHE A 1 93 ? -8.793 -0.674 -9.678 1.00 98.88 93 PHE A CA 1
ATOM 713 C C . PHE A 1 93 ? -9.726 -1.691 -9.011 1.00 98.88 93 PHE A C 1
ATOM 715 O O . PHE A 1 93 ? -9.485 -2.893 -9.092 1.00 98.88 93 PHE A O 1
ATOM 722 N N . SER A 1 94 ? -10.836 -1.228 -8.429 1.00 98.81 94 SER A N 1
ATOM 723 C CA . SER A 1 94 ? -11.859 -2.096 -7.833 1.00 98.81 94 SER A CA 1
ATOM 724 C C . SER A 1 94 ? -12.441 -3.084 -8.855 1.00 98.81 94 SER A C 1
ATOM 726 O O . SER A 1 94 ? -12.535 -4.288 -8.591 1.00 98.81 94 SER A O 1
ATOM 728 N N . ALA A 1 95 ? -12.732 -2.610 -10.071 1.00 98.81 95 ALA A N 1
ATOM 729 C CA . ALA A 1 95 ? -13.192 -3.453 -11.172 1.00 98.81 95 ALA A CA 1
ATOM 730 C C . ALA A 1 95 ? -12.124 -4.462 -11.635 1.00 98.81 95 ALA A C 1
ATOM 732 O O . ALA A 1 95 ? -12.449 -5.626 -11.880 1.00 98.81 95 ALA A O 1
ATOM 733 N N . PHE A 1 96 ? -10.856 -4.044 -11.728 1.00 98.75 96 PHE A N 1
ATOM 734 C CA . PHE A 1 96 ? -9.737 -4.930 -12.052 1.00 98.75 96 PHE A CA 1
ATOM 735 C C . PHE A 1 96 ? -9.604 -6.050 -11.017 1.00 98.75 96 PHE A C 1
ATOM 737 O O . PHE A 1 96 ? -9.601 -7.222 -11.386 1.00 98.75 96 PHE A O 1
ATOM 744 N N . VAL A 1 97 ? -9.559 -5.709 -9.725 1.00 98.75 97 VAL A N 1
ATOM 745 C CA . VAL A 1 97 ? -9.446 -6.692 -8.638 1.00 98.75 97 VAL A CA 1
ATOM 746 C C . VAL A 1 97 ? -10.633 -7.650 -8.648 1.00 98.75 97 VAL A C 1
ATOM 748 O O . VAL A 1 97 ? -10.424 -8.856 -8.578 1.00 98.75 97 VAL A O 1
ATOM 751 N N . SER A 1 98 ? -11.859 -7.144 -8.809 1.00 98.44 98 SER A N 1
ATOM 752 C CA . SER A 1 98 ? -13.066 -7.981 -8.867 1.00 98.44 98 SER A CA 1
ATOM 753 C C . SER A 1 98 ? -13.012 -8.983 -10.025 1.00 98.44 98 SER A C 1
ATOM 755 O O . SER A 1 98 ? -13.226 -10.177 -9.830 1.00 98.44 98 SER A O 1
ATOM 757 N N . LYS A 1 99 ? -12.630 -8.521 -11.223 1.00 98.56 99 LYS A N 1
ATOM 758 C CA . LYS A 1 99 ? -12.463 -9.384 -12.399 1.00 98.56 99 LYS A CA 1
ATOM 759 C C . LYS A 1 99 ? -11.399 -10.459 -12.174 1.00 98.56 99 LYS A C 1
ATOM 761 O O . LYS A 1 99 ? -11.583 -11.601 -12.588 1.00 98.56 99 LYS A O 1
ATOM 766 N N . GLU A 1 100 ? -10.280 -10.103 -11.550 1.00 98.44 100 GLU A N 1
ATOM 767 C CA . GLU A 1 100 ? -9.193 -11.047 -11.297 1.00 98.44 100 GLU A CA 1
ATOM 768 C C . GLU A 1 100 ? -9.526 -12.036 -10.174 1.00 98.44 100 GLU A C 1
ATOM 770 O O . GLU A 1 100 ? -9.136 -13.196 -10.277 1.00 98.44 100 GLU A O 1
ATOM 775 N N . VAL A 1 101 ? -10.290 -11.626 -9.156 1.00 98.31 101 VAL A N 1
ATOM 776 C CA . VAL A 1 101 ? -10.856 -12.520 -8.131 1.00 98.31 101 VAL A CA 1
ATOM 777 C C . VAL A 1 101 ? -11.710 -13.604 -8.785 1.00 98.31 101 VAL A C 1
ATOM 779 O O . VAL A 1 101 ? -11.479 -14.787 -8.529 1.00 98.31 101 VAL A O 1
ATOM 782 N N . ASP A 1 102 ? -12.618 -13.222 -9.689 1.00 97.31 102 ASP A N 1
ATOM 783 C CA . ASP A 1 102 ? -13.467 -14.170 -10.419 1.00 97.31 102 ASP A CA 1
ATOM 784 C C . ASP A 1 102 ? -12.638 -15.073 -11.342 1.00 97.31 102 ASP A C 1
ATOM 786 O O . ASP A 1 102 ? -12.781 -16.297 -11.331 1.00 97.31 102 ASP A O 1
ATOM 790 N N . ARG A 1 103 ? -11.724 -14.482 -12.124 1.00 97.44 103 ARG A N 1
ATOM 791 C CA . ARG A 1 103 ? -10.875 -15.206 -13.084 1.00 97.44 103 ARG A CA 1
ATOM 792 C C . ARG A 1 103 ? -9.979 -16.244 -12.408 1.00 97.44 103 ARG A C 1
ATOM 794 O O . ARG A 1 103 ? -9.722 -17.295 -12.992 1.00 97.44 103 ARG A O 1
ATOM 801 N N . LEU A 1 104 ? -9.461 -15.931 -11.222 1.00 96.12 104 LEU A N 1
ATOM 802 C CA . LEU A 1 104 ? -8.527 -16.777 -10.478 1.00 96.12 104 LEU A CA 1
ATOM 803 C C . LEU A 1 104 ? -9.220 -17.695 -9.457 1.00 96.12 104 LEU A C 1
ATOM 805 O O . LEU A 1 104 ? -8.537 -18.517 -8.847 1.00 96.12 104 LEU A O 1
ATOM 809 N N . GLY A 1 105 ? -10.538 -17.571 -9.262 1.00 96.44 105 GLY A N 1
ATOM 810 C CA . GLY A 1 105 ? -11.278 -18.340 -8.258 1.00 96.44 105 GLY A CA 1
ATOM 811 C C . GLY A 1 105 ? -10.797 -18.053 -6.833 1.00 96.44 105 GLY A C 1
ATOM 812 O O . GLY A 1 105 ? -10.473 -18.974 -6.080 1.00 96.44 105 GLY A O 1
ATOM 813 N N . VAL A 1 106 ? -10.658 -16.771 -6.484 1.00 97.44 106 VAL A N 1
ATOM 814 C CA . VAL A 1 106 ? -10.200 -16.347 -5.154 1.00 97.44 106 VAL A CA 1
ATOM 815 C C . VAL A 1 106 ? -11.367 -16.353 -4.173 1.00 97.44 106 VAL A C 1
ATOM 817 O O . VAL A 1 106 ? -12.302 -15.567 -4.294 1.00 97.44 106 VAL A O 1
ATOM 820 N N . ASP A 1 107 ? -11.276 -17.210 -3.157 1.00 95.75 107 ASP A N 1
ATOM 821 C CA . ASP A 1 107 ? -12.348 -17.408 -2.170 1.00 95.75 107 ASP A CA 1
ATOM 822 C C . ASP A 1 107 ? -12.102 -16.684 -0.836 1.00 95.75 107 ASP A C 1
ATOM 824 O O . ASP A 1 107 ? -12.977 -16.644 0.040 1.00 95.75 107 ASP A O 1
ATOM 828 N N . VAL A 1 108 ? -10.899 -16.140 -0.654 1.00 98.00 108 VAL A N 1
ATOM 829 C CA . VAL A 1 108 ? -10.478 -15.424 0.556 1.00 98.00 108 VAL A CA 1
ATOM 830 C C . VAL A 1 108 ? -10.912 -13.954 0.524 1.00 98.00 108 VAL A C 1
ATOM 832 O O . VAL A 1 108 ? -11.111 -13.399 -0.556 1.00 98.00 108 VAL A O 1
ATOM 835 N N . PRO A 1 109 ? -11.076 -13.292 1.685 1.00 98.06 109 PRO A N 1
ATOM 836 C CA . PRO A 1 109 ? -11.384 -11.867 1.723 1.00 98.06 109 PRO A CA 1
ATOM 837 C C . PRO A 1 109 ? -10.319 -11.019 1.022 1.00 98.06 109 PRO A C 1
ATOM 839 O O . PRO A 1 109 ? -9.129 -11.159 1.307 1.00 98.06 109 PRO A O 1
ATOM 842 N N . VAL A 1 110 ? -10.767 -10.101 0.165 1.00 98.62 110 VAL A N 1
ATOM 843 C CA . VAL A 1 110 ? -9.934 -9.082 -0.481 1.00 98.62 110 VAL A CA 1
ATOM 844 C C . VAL A 1 110 ? -10.500 -7.712 -0.127 1.00 98.62 110 VAL A C 1
ATOM 846 O O . VAL A 1 110 ? -11.674 -7.438 -0.375 1.00 98.62 110 VAL A O 1
ATOM 849 N N . ILE A 1 111 ? -9.676 -6.873 0.491 1.00 98.69 111 ILE A N 1
ATOM 850 C CA . ILE A 1 111 ? -10.067 -5.586 1.067 1.00 98.69 111 ILE A CA 1
ATOM 851 C C . ILE A 1 111 ? -9.279 -4.472 0.374 1.00 98.69 111 ILE A C 1
ATOM 853 O O . ILE A 1 111 ? -8.049 -4.485 0.364 1.00 98.69 111 ILE A O 1
ATOM 857 N N . LEU A 1 112 ? -9.981 -3.495 -0.199 1.00 98.81 112 LEU A N 1
ATOM 858 C CA . LEU A 1 112 ? -9.361 -2.326 -0.827 1.00 98.81 112 LEU A CA 1
ATOM 859 C C . LEU A 1 112 ? -9.180 -1.214 0.205 1.00 98.81 112 LEU A C 1
ATOM 861 O O . LEU A 1 112 ? -10.121 -0.881 0.933 1.00 98.81 112 LEU A O 1
ATOM 865 N N . CYS A 1 113 ? -7.974 -0.653 0.254 1.00 98.75 113 CYS A N 1
ATOM 866 C CA . CYS A 1 113 ? -7.569 0.347 1.231 1.00 98.75 113 CYS A CA 1
ATOM 867 C C . CYS A 1 113 ? -6.925 1.558 0.543 1.00 98.75 113 CYS A C 1
ATOM 869 O O . CYS A 1 113 ? -6.139 1.407 -0.397 1.00 98.75 113 CYS A O 1
ATOM 871 N N . LEU A 1 114 ? -7.236 2.755 1.040 1.00 98.75 114 LEU A N 1
ATOM 872 C CA . LEU A 1 114 ? -6.507 3.976 0.704 1.00 98.75 114 LEU A CA 1
ATOM 873 C C . LEU A 1 114 ? -5.338 4.108 1.675 1.00 98.75 114 LEU A C 1
ATOM 875 O O . LEU A 1 114 ? -5.544 3.988 2.881 1.00 98.75 114 LEU A O 1
ATOM 879 N N . ASP A 1 115 ? -4.151 4.386 1.150 1.00 98.31 115 ASP A N 1
ATOM 880 C CA . ASP A 1 115 ? -2.947 4.663 1.925 1.00 98.31 115 ASP A CA 1
ATOM 881 C C . ASP A 1 115 ? -2.556 6.144 1.822 1.00 98.31 115 ASP A C 1
ATOM 883 O O . ASP A 1 115 ? -2.560 6.721 0.730 1.00 98.31 115 ASP A O 1
ATOM 887 N N . HIS A 1 116 ? -2.220 6.755 2.960 1.00 96.94 116 HIS A N 1
ATOM 888 C CA . HIS A 1 116 ? -1.803 8.156 3.075 1.00 96.94 116 HIS A CA 1
ATOM 889 C C . HIS A 1 116 ? -2.749 9.175 2.399 1.00 96.94 116 HIS A C 1
ATOM 891 O O . HIS A 1 116 ? -2.327 10.040 1.626 1.00 96.94 116 HIS A O 1
ATOM 897 N N . GLY A 1 117 ? -4.049 9.101 2.691 1.00 97.75 117 GLY A N 1
ATOM 898 C CA . GLY A 1 117 ? -5.037 10.095 2.273 1.00 97.75 117 GLY A CA 1
ATOM 899 C C . GLY A 1 117 ? -4.894 11.398 3.060 1.00 97.75 117 GLY A C 1
ATOM 900 O O . GLY A 1 117 ? -5.506 11.555 4.116 1.00 97.75 117 GLY A O 1
ATOM 901 N N . GLY A 1 118 ? -4.100 12.344 2.557 1.00 97.38 118 GLY A N 1
ATOM 902 C CA . GLY A 1 118 ? -3.907 13.640 3.212 1.00 97.38 118 GLY A CA 1
ATOM 903 C C . GLY A 1 118 ? -3.306 14.728 2.319 1.00 97.38 118 GLY A C 1
ATOM 904 O O . GLY A 1 118 ? -2.740 14.418 1.261 1.00 97.38 118 GLY A O 1
ATOM 905 N N . PRO A 1 119 ? -3.433 16.014 2.712 1.00 96.94 119 PRO A N 1
ATOM 906 C CA . PRO A 1 119 ? -2.870 17.137 1.967 1.00 96.94 119 PRO A CA 1
ATOM 907 C C . PRO A 1 119 ? -1.388 16.927 1.646 1.00 96.94 119 PRO A C 1
ATOM 909 O O . PRO A 1 119 ? -0.609 16.488 2.487 1.00 96.94 119 PRO A O 1
ATOM 912 N N . TRP A 1 120 ? -1.007 17.233 0.405 1.00 96.06 120 TRP A N 1
ATOM 913 C CA . TRP A 1 120 ? 0.359 17.142 -0.130 1.00 96.06 120 TRP A CA 1
ATOM 914 C C . TRP A 1 120 ? 1.012 15.749 -0.139 1.00 96.06 120 TRP A C 1
ATOM 916 O O . TRP A 1 120 ? 2.171 15.635 -0.527 1.00 96.06 120 TRP A O 1
ATOM 926 N N . LYS A 1 121 ? 0.283 14.671 0.179 1.00 95.00 121 LYS A N 1
ATOM 927 C CA . LYS A 1 121 ? 0.796 13.289 0.057 1.00 95.00 121 LYS A CA 1
ATOM 928 C C . LYS A 1 121 ? 0.953 12.819 -1.394 1.00 95.00 121 LYS A C 1
ATOM 930 O O . LYS A 1 121 ? 1.693 11.878 -1.687 1.00 95.00 121 LYS A O 1
ATOM 935 N N . LYS A 1 122 ? 0.268 13.473 -2.334 1.00 95.19 122 LYS A N 1
ATOM 936 C CA . LYS A 1 122 ? 0.401 13.214 -3.770 1.00 95.19 122 LYS A CA 1
ATOM 937 C C . LYS A 1 122 ? 1.527 14.066 -4.355 1.00 95.19 122 LYS A C 1
ATOM 939 O O . LYS A 1 122 ? 1.500 15.288 -4.221 1.00 95.19 122 LYS A O 1
ATOM 944 N N . ASP A 1 123 ? 2.447 13.440 -5.092 1.00 93.94 123 ASP A N 1
ATOM 945 C CA . ASP A 1 123 ? 3.603 14.096 -5.727 1.00 93.94 123 ASP A CA 1
ATOM 946 C C . ASP A 1 123 ? 3.152 15.296 -6.596 1.00 93.94 123 ASP A C 1
ATOM 948 O O . ASP A 1 123 ? 3.814 16.331 -6.641 1.00 93.94 123 ASP A O 1
ATOM 952 N N . ALA A 1 124 ? 1.987 15.180 -7.250 1.00 93.88 124 ALA A N 1
ATOM 953 C CA . ALA A 1 124 ? 1.397 16.247 -8.059 1.00 93.88 124 ALA A CA 1
ATOM 954 C C . ALA A 1 124 ? 1.012 17.490 -7.241 1.00 93.88 124 ALA A C 1
ATOM 956 O O . ALA A 1 124 ? 1.240 18.597 -7.705 1.00 93.88 124 ALA A O 1
ATOM 957 N N . HIS A 1 125 ? 0.498 17.333 -6.015 1.00 95.56 125 HIS A N 1
ATOM 958 C CA . HIS A 1 125 ? 0.107 18.480 -5.186 1.00 95.56 125 HIS A CA 1
ATOM 959 C C . HIS A 1 125 ? 1.319 19.356 -4.848 1.00 95.56 125 HIS A C 1
ATOM 961 O O . HIS A 1 125 ? 1.220 20.579 -4.840 1.00 95.56 125 HIS A O 1
ATOM 967 N N . VAL A 1 126 ? 2.466 18.718 -4.590 1.00 93.88 126 VAL A N 1
ATOM 968 C CA . VAL A 1 126 ? 3.732 19.401 -4.293 1.00 93.88 126 VAL A CA 1
ATOM 969 C C . VAL A 1 126 ? 4.314 20.033 -5.554 1.00 93.88 126 VAL A C 1
ATOM 971 O O . VAL A 1 126 ? 4.651 21.213 -5.552 1.00 93.88 126 VAL A O 1
ATOM 974 N N . ARG A 1 127 ? 4.410 19.262 -6.644 1.00 93.94 127 ARG A N 1
ATOM 975 C CA . ARG A 1 127 ? 4.962 19.727 -7.925 1.00 93.94 127 ARG A CA 1
ATOM 976 C C . ARG A 1 127 ? 4.186 20.917 -8.491 1.00 93.94 127 ARG A C 1
ATOM 978 O O . ARG A 1 127 ? 4.801 21.841 -9.010 1.00 93.94 127 ARG A O 1
ATOM 985 N N . ASP A 1 128 ? 2.861 20.878 -8.390 1.00 95.75 128 ASP A N 1
ATOM 986 C CA . ASP A 1 128 ? 1.974 21.890 -8.964 1.00 95.75 128 ASP A CA 1
ATOM 987 C C . ASP A 1 128 ? 1.763 23.082 -8.006 1.00 95.75 128 ASP A C 1
ATOM 989 O O . ASP A 1 128 ? 1.042 24.019 -8.338 1.00 95.75 128 ASP A O 1
ATOM 993 N N . GLY A 1 129 ? 2.411 23.073 -6.832 1.00 96.00 129 GLY A N 1
ATOM 994 C CA . GLY A 1 129 ? 2.418 24.195 -5.892 1.00 96.00 129 GLY A CA 1
ATOM 995 C C . GLY A 1 129 ? 1.054 24.496 -5.272 1.00 96.00 129 GLY A C 1
ATOM 996 O O . GLY A 1 129 ? 0.750 25.662 -5.028 1.00 96.00 129 GLY A O 1
ATOM 997 N N . LEU A 1 130 ? 0.226 23.471 -5.040 1.00 97.75 130 LEU A N 1
ATOM 998 C CA . LEU A 1 130 ? -1.105 23.663 -4.460 1.00 97.75 130 LEU A CA 1
ATOM 999 C C . LEU A 1 130 ? -1.000 24.227 -3.037 1.00 97.75 130 LEU A C 1
ATOM 1001 O O . LEU A 1 130 ? -0.177 23.763 -2.242 1.00 97.75 130 LEU A O 1
ATOM 1005 N N . ASP A 1 131 ? -1.864 25.183 -2.697 1.00 97.69 131 ASP A N 1
ATOM 1006 C CA . ASP A 1 131 ? -2.031 25.640 -1.316 1.00 97.69 131 ASP A CA 1
ATOM 1007 C C . ASP A 1 131 ? -2.742 24.583 -0.448 1.00 97.69 131 ASP A C 1
ATOM 1009 O O . ASP A 1 131 ? -3.153 23.518 -0.924 1.00 97.69 131 ASP A O 1
ATOM 1013 N N . TYR A 1 132 ? -2.828 24.842 0.860 1.00 96.88 132 TYR A N 1
ATOM 1014 C CA . TYR A 1 132 ? -3.377 23.879 1.816 1.00 96.88 132 TYR A CA 1
ATOM 1015 C C . TYR A 1 132 ? -4.845 23.570 1.516 1.00 96.88 132 TYR A C 1
ATOM 1017 O O . TYR A 1 132 ? -5.243 22.408 1.479 1.00 96.88 132 TYR A O 1
ATOM 1025 N N . GLU A 1 133 ? -5.636 24.610 1.280 1.00 97.69 133 GLU A N 1
ATOM 1026 C CA . GLU A 1 133 ? -7.075 24.555 1.077 1.00 97.69 133 GLU A CA 1
ATOM 1027 C C . GLU A 1 133 ? -7.419 23.774 -0.199 1.00 97.69 133 GLU A C 1
ATOM 1029 O O . GLU A 1 133 ? -8.273 22.883 -0.171 1.00 97.69 133 GLU A O 1
ATOM 1034 N N . THR A 1 134 ? -6.700 24.032 -1.294 1.00 98.31 134 THR A N 1
ATOM 1035 C CA . THR A 1 134 ? -6.857 23.308 -2.561 1.00 98.31 134 THR A CA 1
ATOM 1036 C C . THR A 1 134 ? -6.407 21.856 -2.421 1.00 98.31 134 THR A C 1
ATOM 1038 O O . THR A 1 134 ? -7.117 20.943 -2.838 1.00 98.31 134 THR A O 1
ATOM 1041 N N . SER A 1 135 ? -5.259 21.615 -1.782 1.00 98.19 135 SER A N 1
ATOM 1042 C CA . SER A 1 135 ? -4.726 20.268 -1.534 1.00 98.19 135 SER A CA 1
ATOM 1043 C C . SER A 1 135 ? -5.673 19.424 -0.670 1.00 98.19 135 SER A C 1
ATOM 1045 O O . SER A 1 135 ? -5.901 18.246 -0.950 1.00 98.19 135 SER A O 1
ATOM 1047 N N . LEU A 1 136 ? -6.288 20.030 0.346 1.00 98.44 136 LEU A N 1
ATOM 1048 C CA . LEU A 1 136 ? -7.290 19.394 1.196 1.00 98.44 136 LEU A CA 1
ATOM 1049 C C . LEU A 1 136 ? -8.577 19.067 0.428 1.00 98.44 136 LEU A C 1
ATOM 1051 O O . LEU A 1 136 ? -9.105 17.964 0.574 1.00 98.44 136 LEU A O 1
ATOM 1055 N N . ALA A 1 137 ? -9.072 19.988 -0.404 1.00 98.56 137 ALA A N 1
ATOM 1056 C CA . ALA A 1 137 ? -10.256 19.760 -1.236 1.00 98.56 137 ALA A CA 1
ATOM 1057 C C . ALA A 1 137 ? -10.040 18.632 -2.264 1.00 98.56 137 ALA A C 1
ATOM 1059 O O . ALA A 1 137 ? -10.909 17.773 -2.452 1.00 98.56 137 ALA A O 1
ATOM 1060 N N . GLU A 1 138 ? -8.860 18.589 -2.885 1.00 98.44 138 GLU A N 1
ATOM 1061 C CA . GLU A 1 138 ? -8.461 17.522 -3.805 1.00 98.44 138 GLU A CA 1
ATOM 1062 C C . GLU A 1 138 ? -8.447 16.157 -3.106 1.00 98.44 138 GLU A C 1
ATOM 1064 O O . GLU A 1 138 ? -9.069 15.208 -3.585 1.00 98.44 138 GLU A O 1
ATOM 1069 N N . VAL A 1 139 ? -7.827 16.074 -1.925 1.00 98.50 139 VAL A N 1
ATOM 1070 C CA . VAL A 1 139 ? -7.753 14.836 -1.133 1.00 98.50 139 VAL A CA 1
ATOM 1071 C C . VAL A 1 139 ? -9.126 14.367 -0.672 1.00 98.50 139 VAL A C 1
ATOM 1073 O O . VAL A 1 139 ? -9.413 13.177 -0.782 1.00 98.50 139 VAL A O 1
ATOM 1076 N N . LYS A 1 140 ? -9.995 15.272 -0.203 1.00 98.81 140 LYS A N 1
ATOM 1077 C CA . LYS A 1 140 ? -11.388 14.931 0.128 1.00 98.81 140 LYS A CA 1
ATOM 1078 C C . LYS A 1 140 ? -12.086 14.310 -1.078 1.00 98.81 140 LYS A C 1
ATOM 1080 O O . LYS A 1 140 ? -12.700 13.254 -0.964 1.00 98.81 140 LYS A O 1
ATOM 1085 N N . THR A 1 141 ? -11.911 14.888 -2.265 1.00 98.75 141 THR A N 1
ATOM 1086 C CA . THR A 1 141 ? -12.513 14.340 -3.487 1.00 98.75 141 THR A CA 1
ATOM 1087 C C . THR A 1 141 ? -11.946 12.962 -3.856 1.00 98.75 141 THR A C 1
ATOM 1089 O O . THR A 1 141 ? -12.696 12.082 -4.278 1.00 98.75 141 THR A O 1
ATOM 1092 N N . SER A 1 142 ? -10.647 12.729 -3.660 1.00 98.81 142 SER A N 1
ATOM 1093 C CA . SER A 1 142 ? -10.029 11.408 -3.847 1.00 98.81 142 SER A CA 1
ATOM 1094 C C . SER A 1 142 ? -10.511 10.370 -2.825 1.00 98.81 142 SER A C 1
ATOM 1096 O O . SER A 1 142 ? -10.776 9.226 -3.195 1.00 98.81 142 SER A O 1
ATOM 1098 N N . ILE A 1 143 ? -10.691 10.762 -1.560 1.00 98.88 143 ILE A N 1
ATOM 1099 C CA . ILE A 1 143 ? -11.266 9.917 -0.502 1.00 98.88 143 ILE A CA 1
ATOM 1100 C C . ILE A 1 143 ? -12.690 9.493 -0.874 1.00 98.88 143 ILE A C 1
ATOM 1102 O O . ILE A 1 143 ? -13.007 8.305 -0.830 1.00 98.88 143 ILE A O 1
ATOM 1106 N N . ARG A 1 144 ? -13.531 10.437 -1.310 1.00 98.88 144 ARG A N 1
ATOM 1107 C CA . ARG A 1 144 ? -14.904 10.162 -1.760 1.00 98.88 144 ARG A CA 1
ATOM 1108 C C . ARG A 1 144 ? -14.936 9.182 -2.934 1.00 98.88 144 ARG A C 1
ATOM 1110 O O . ARG A 1 144 ? -15.675 8.207 -2.887 1.00 98.88 144 ARG A O 1
ATOM 1117 N N . ALA A 1 145 ? -14.039 9.344 -3.910 1.00 98.81 145 ALA A N 1
ATOM 1118 C CA . ALA A 1 145 ? -13.902 8.391 -5.014 1.00 98.81 145 ALA A CA 1
ATOM 1119 C C . ALA A 1 145 ? -13.509 6.972 -4.547 1.00 98.81 145 ALA A C 1
ATOM 1121 O O . ALA A 1 145 ? -13.928 5.988 -5.155 1.00 98.81 145 ALA A O 1
ATOM 1122 N N . CYS A 1 146 ? -12.726 6.842 -3.469 1.00 98.88 146 CYS A N 1
ATOM 1123 C CA . CYS A 1 146 ? -12.427 5.541 -2.860 1.00 98.88 146 CYS A CA 1
ATOM 1124 C C . CYS A 1 146 ? -13.666 4.933 -2.183 1.00 98.88 146 CYS A C 1
ATOM 1126 O O . CYS A 1 146 ? -13.926 3.739 -2.353 1.00 98.88 146 CYS A O 1
ATOM 1128 N N . ILE A 1 147 ? -14.448 5.745 -1.460 1.00 98.81 147 ILE A N 1
ATOM 1129 C CA . ILE A 1 147 ? -15.717 5.322 -0.841 1.00 98.81 147 ILE A CA 1
ATOM 1130 C C . ILE A 1 147 ? -16.679 4.803 -1.918 1.00 98.81 147 ILE A C 1
ATOM 1132 O O . ILE A 1 147 ? -17.178 3.682 -1.796 1.00 98.81 147 ILE A O 1
ATOM 1136 N N . ASP A 1 148 ? -16.853 5.560 -3.004 1.00 98.69 148 ASP A N 1
ATOM 1137 C CA . ASP A 1 148 ? -17.716 5.202 -4.138 1.00 98.69 148 ASP A CA 1
ATOM 1138 C C . ASP A 1 148 ? -17.256 3.909 -4.831 1.00 98.69 148 ASP A C 1
ATOM 1140 O O . ASP A 1 148 ? -18.069 3.099 -5.275 1.00 98.69 148 ASP A O 1
ATOM 1144 N N . ALA A 1 149 ? -15.941 3.678 -4.889 1.00 98.62 149 ALA A N 1
ATOM 1145 C CA . ALA A 1 149 ? -15.348 2.463 -5.445 1.00 98.62 149 ALA A CA 1
ATOM 1146 C C . ALA A 1 149 ? -15.413 1.242 -4.505 1.00 98.62 149 ALA A C 1
ATOM 1148 O O . ALA A 1 149 ? -14.966 0.151 -4.878 1.00 98.62 149 ALA A O 1
ATOM 1149 N N . GLY A 1 150 ? -15.962 1.406 -3.297 1.00 98.06 150 GLY A N 1
ATOM 1150 C CA . GLY A 1 150 ? -16.179 0.325 -2.340 1.00 98.06 150 GLY A CA 1
ATOM 1151 C C . GLY A 1 150 ? -14.993 0.027 -1.424 1.00 98.06 150 GLY A C 1
ATOM 1152 O O . GLY A 1 150 ? -14.970 -1.047 -0.820 1.00 98.06 150 GLY A O 1
ATOM 1153 N N . TYR A 1 151 ? -14.034 0.947 -1.287 1.00 98.75 151 TYR A N 1
ATOM 1154 C CA . TYR A 1 151 ? -12.932 0.794 -0.336 1.00 98.75 151 TYR A CA 1
ATOM 1155 C C . TYR A 1 151 ? -13.481 0.634 1.088 1.00 98.75 151 TYR A C 1
ATOM 1157 O O . TYR A 1 151 ? -14.475 1.259 1.459 1.00 98.75 151 TYR A O 1
ATOM 1165 N N . ASP A 1 152 ? -12.857 -0.243 1.873 1.00 98.44 152 ASP A N 1
ATOM 1166 C CA . ASP A 1 152 ? -13.344 -0.608 3.211 1.00 98.44 152 ASP A CA 1
ATOM 1167 C C . ASP A 1 152 ? -12.450 -0.073 4.336 1.00 98.44 152 ASP A C 1
ATOM 1169 O O . ASP A 1 152 ? -12.886 -0.049 5.483 1.00 98.44 152 ASP A O 1
ATOM 1173 N N . LEU A 1 153 ? -11.225 0.360 4.016 1.00 98.81 153 LEU A N 1
ATOM 1174 C CA . LEU A 1 153 ? -10.276 0.964 4.952 1.00 98.81 153 LEU A CA 1
ATOM 1175 C C . LEU A 1 153 ? -9.670 2.242 4.358 1.00 98.81 153 LEU A C 1
ATOM 1177 O O . LEU A 1 153 ? -9.111 2.216 3.263 1.00 98.81 153 LEU A O 1
ATOM 1181 N N . LEU A 1 154 ? -9.744 3.355 5.087 1.00 98.88 154 LEU A N 1
ATOM 1182 C CA . LEU A 1 154 ? -9.181 4.637 4.657 1.00 98.88 154 LEU A CA 1
ATOM 1183 C C . LEU A 1 154 ? -8.124 5.129 5.648 1.00 98.88 154 LEU A C 1
ATOM 1185 O O . LEU A 1 154 ? -8.450 5.453 6.790 1.00 98.88 154 LEU A O 1
ATOM 1189 N N . HIS A 1 155 ? -6.869 5.208 5.207 1.00 98.81 155 HIS A N 1
ATOM 1190 C CA . HIS A 1 155 ? -5.797 5.845 5.964 1.00 98.81 155 HIS A CA 1
ATOM 1191 C C . HIS A 1 155 ? -5.850 7.365 5.776 1.00 98.81 155 HIS A C 1
ATOM 1193 O O . HIS A 1 155 ? -5.591 7.867 4.683 1.00 98.81 155 HIS A O 1
ATOM 1199 N N . LEU A 1 156 ? -6.199 8.091 6.838 1.00 98.69 156 LEU A N 1
ATOM 1200 C CA . LEU A 1 156 ? -6.244 9.549 6.882 1.00 98.69 156 LEU A CA 1
ATOM 1201 C C . LEU A 1 156 ? -4.940 10.078 7.484 1.00 98.69 156 LEU A C 1
ATOM 1203 O O . LEU A 1 156 ? -4.690 9.905 8.677 1.00 98.69 156 LEU A O 1
ATOM 1207 N N . ASP A 1 157 ? -4.126 10.737 6.661 1.00 97.75 157 ASP A N 1
ATOM 1208 C CA . ASP A 1 157 ? -2.776 11.170 7.044 1.00 97.75 157 ASP A CA 1
ATOM 1209 C C . ASP A 1 157 ? -2.519 12.657 6.716 1.00 97.75 157 ASP A C 1
ATOM 1211 O O . ASP A 1 157 ? -1.836 12.986 5.740 1.00 97.75 157 ASP A O 1
ATOM 1215 N N . PRO A 1 158 ? -3.050 13.595 7.523 1.00 96.56 158 PRO A N 1
ATOM 1216 C CA . PRO A 1 158 ? -2.858 15.026 7.317 1.00 96.56 158 PRO A CA 1
ATOM 1217 C C . PRO A 1 158 ? -1.596 15.592 7.998 1.00 96.56 158 PRO A C 1
ATOM 1219 O O . PRO A 1 158 ? -1.596 16.742 8.451 1.00 96.56 158 PRO A O 1
ATOM 1222 N N . THR A 1 159 ? -0.519 14.806 8.098 1.00 95.19 159 THR A N 1
ATOM 1223 C CA . THR A 1 159 ? 0.686 15.179 8.863 1.00 95.19 159 THR A CA 1
ATOM 1224 C C . THR A 1 159 ? 1.713 16.005 8.090 1.00 95.19 159 THR A C 1
ATOM 1226 O O . THR A 1 159 ? 2.723 16.408 8.664 1.00 95.19 159 THR A O 1
ATOM 1229 N N . VAL A 1 160 ? 1.490 16.259 6.799 1.00 93.75 160 VAL A N 1
ATOM 1230 C CA . VAL A 1 160 ? 2.369 17.101 5.978 1.00 93.75 160 VAL A CA 1
ATOM 1231 C C . VAL A 1 160 ? 1.861 18.540 5.994 1.00 93.75 160 VAL A C 1
ATOM 1233 O O . VAL A 1 160 ? 0.670 18.795 5.803 1.00 93.75 160 VAL A O 1
ATOM 1236 N N . ASP A 1 161 ? 2.770 19.495 6.206 1.00 93.69 161 ASP A N 1
ATOM 1237 C CA . ASP A 1 161 ? 2.480 20.919 6.044 1.00 93.69 161 ASP A CA 1
ATOM 1238 C C . ASP A 1 161 ? 3.636 21.674 5.390 1.00 93.69 161 ASP A C 1
ATOM 1240 O O . ASP A 1 161 ? 4.638 21.974 6.035 1.00 93.69 161 ASP A O 1
ATOM 1244 N N . LEU A 1 162 ? 3.486 22.004 4.104 1.00 93.19 162 LEU A N 1
ATOM 1245 C CA . LEU A 1 162 ? 4.518 22.711 3.337 1.00 93.19 162 LEU A CA 1
ATOM 1246 C C . LEU A 1 162 ? 4.645 24.198 3.704 1.00 93.19 162 LEU A C 1
ATOM 1248 O O . LEU A 1 162 ? 5.566 24.861 3.234 1.00 93.19 162 LEU A O 1
ATOM 1252 N N . ARG A 1 163 ? 3.743 24.736 4.536 1.00 93.06 163 ARG A N 1
ATOM 1253 C CA . ARG A 1 163 ? 3.847 26.109 5.057 1.00 93.06 163 ARG A CA 1
ATOM 1254 C C . ARG A 1 163 ? 4.831 26.204 6.223 1.00 93.06 163 ARG A C 1
ATOM 1256 O O . ARG A 1 163 ? 5.215 27.308 6.604 1.00 93.06 163 ARG A O 1
ATOM 1263 N N . LEU A 1 164 ? 5.208 25.067 6.811 1.00 92.19 164 LEU A N 1
ATOM 1264 C CA . LEU A 1 164 ? 6.191 25.002 7.883 1.00 92.19 164 LEU A CA 1
ATOM 1265 C C . LEU A 1 164 ? 7.616 24.900 7.314 1.00 92.19 164 LEU A C 1
ATOM 1267 O O . LEU A 1 164 ? 7.820 24.324 6.244 1.00 92.19 164 LEU A O 1
ATOM 1271 N N . PRO A 1 165 ? 8.625 25.418 8.037 1.00 89.88 165 PRO A N 1
ATOM 1272 C CA . PRO A 1 165 ? 10.025 25.172 7.719 1.00 89.88 165 PRO A CA 1
ATOM 1273 C C . PRO A 1 165 ? 10.336 23.670 7.574 1.00 89.88 165 PRO A C 1
ATOM 1275 O O . PRO A 1 165 ? 9.822 22.865 8.359 1.00 89.88 165 PRO A O 1
ATOM 1278 N N . PRO A 1 166 ? 11.214 23.269 6.633 1.00 83.06 166 PRO A N 1
ATOM 1279 C CA . PRO A 1 166 ? 11.629 21.877 6.491 1.00 83.06 166 PRO A CA 1
ATOM 1280 C C . PRO A 1 166 ? 12.112 21.270 7.815 1.00 83.06 166 PRO A C 1
ATOM 1282 O O . PRO A 1 166 ? 12.943 21.848 8.512 1.00 83.06 166 PRO A O 1
ATOM 1285 N N . GLY A 1 167 ? 11.587 20.091 8.156 1.00 79.56 167 GLY A N 1
ATOM 1286 C CA . GLY A 1 167 ? 11.927 19.370 9.387 1.00 79.56 167 GLY A CA 1
ATOM 1287 C C . GLY A 1 167 ? 11.171 19.825 10.639 1.00 79.56 167 GLY A C 1
ATOM 1288 O O . GLY A 1 167 ? 11.276 19.162 11.670 1.00 79.56 167 GLY A O 1
ATOM 1289 N N . GLN A 1 168 ? 10.378 20.900 10.573 1.00 89.44 168 GLN A N 1
ATOM 1290 C CA . GLN A 1 168 ? 9.504 21.283 11.676 1.00 89.44 168 GLN A CA 1
ATOM 1291 C C . GLN A 1 168 ? 8.235 20.410 11.674 1.00 89.44 168 GLN A C 1
ATOM 1293 O O . GLN A 1 168 ? 7.484 20.436 10.697 1.00 89.44 168 GLN A O 1
ATOM 1298 N N . PRO A 1 169 ? 7.953 19.653 12.752 1.00 89.75 169 PRO A N 1
ATOM 1299 C CA . PRO A 1 169 ? 6.767 18.810 12.806 1.00 89.75 169 PRO A CA 1
ATOM 1300 C C . PRO A 1 169 ? 5.497 19.651 12.969 1.00 89.75 169 PRO A C 1
ATOM 1302 O O . PRO A 1 169 ? 5.485 20.654 13.687 1.00 89.75 169 PRO A O 1
ATOM 1305 N N . VAL A 1 170 ? 4.400 19.189 12.367 1.00 93.50 170 VAL A N 1
ATOM 1306 C CA . VAL A 1 170 ? 3.064 19.761 12.587 1.00 93.50 170 VAL A CA 1
ATOM 1307 C C . VAL A 1 170 ? 2.675 19.604 14.065 1.00 93.50 170 VAL A C 1
ATOM 1309 O O . VAL A 1 170 ? 2.987 18.592 14.705 1.00 93.50 170 VAL A O 1
ATOM 1312 N N . ALA A 1 171 ? 2.022 20.615 14.642 1.00 95.44 171 ALA A N 1
ATOM 1313 C CA . ALA A 1 171 ? 1.506 20.539 16.010 1.00 95.44 171 ALA A CA 1
ATOM 1314 C C . ALA A 1 171 ? 0.481 19.400 16.142 1.00 95.44 171 ALA A C 1
ATOM 1316 O O . ALA A 1 171 ? -0.289 19.149 15.214 1.00 95.44 171 ALA A O 1
ATOM 1317 N N . ILE A 1 172 ? 0.462 18.705 17.284 1.00 97.06 172 ILE A N 1
ATOM 1318 C CA . ILE A 1 172 ? -0.402 17.529 17.470 1.00 97.06 172 ILE A CA 1
ATOM 1319 C C . ILE A 1 172 ? -1.876 17.924 17.373 1.00 97.06 172 ILE A C 1
ATOM 1321 O O . ILE A 1 172 ? -2.653 17.240 16.715 1.00 97.06 172 ILE A O 1
ATOM 1325 N N . GLU A 1 173 ? -2.241 19.059 17.956 1.00 97.56 173 GLU A N 1
ATOM 1326 C CA . GLU A 1 173 ? -3.585 19.630 17.924 1.00 97.56 173 GLU A CA 1
ATOM 1327 C C . GLU A 1 173 ? -4.052 19.858 16.484 1.00 97.56 173 GLU A C 1
ATOM 1329 O O . GLU A 1 173 ? -5.171 19.499 16.129 1.00 97.56 173 GLU A O 1
ATOM 1334 N N . THR A 1 174 ? -3.163 20.371 15.630 1.00 97.25 174 THR A N 1
ATOM 1335 C CA . THR A 1 174 ? -3.437 20.562 14.204 1.00 97.25 174 THR A CA 1
ATOM 1336 C C . THR A 1 174 ? -3.583 19.228 13.470 1.00 97.25 174 THR A C 1
ATOM 1338 O O . THR A 1 174 ? -4.474 19.094 12.638 1.00 97.25 174 THR A O 1
ATOM 1341 N N . ILE A 1 175 ? -2.759 18.216 13.771 1.00 97.25 175 ILE A N 1
ATOM 1342 C CA . ILE A 1 175 ? -2.922 16.876 13.178 1.00 97.25 175 ILE A CA 1
ATOM 1343 C C . ILE A 1 175 ? -4.288 16.290 13.570 1.00 97.25 175 ILE A C 1
ATOM 1345 O O . ILE A 1 175 ? -4.992 15.763 12.708 1.00 97.25 175 ILE A O 1
ATOM 1349 N N . VAL A 1 176 ? -4.688 16.409 14.840 1.00 98.44 176 VAL A N 1
ATOM 1350 C CA . VAL A 1 176 ? -5.992 15.938 15.340 1.00 98.44 176 VAL A CA 1
ATOM 1351 C C . VAL A 1 176 ? -7.142 16.663 14.647 1.00 98.44 176 VAL A C 1
ATOM 1353 O O . VAL A 1 176 ? -8.036 16.000 14.125 1.00 98.44 176 VAL A O 1
ATOM 1356 N N . GLU A 1 177 ? -7.098 17.996 14.580 1.00 98.44 177 GLU A N 1
ATOM 1357 C CA . GLU A 1 177 ? -8.115 18.819 13.914 1.00 98.44 177 GLU A CA 1
ATOM 1358 C C . GLU A 1 177 ? -8.333 18.374 12.464 1.00 98.44 177 GLU A C 1
ATOM 1360 O O . GLU A 1 177 ? -9.460 18.080 12.064 1.00 98.44 177 GLU A O 1
ATOM 1365 N N . ARG A 1 178 ? -7.249 18.233 11.697 1.00 98.25 178 ARG A N 1
ATOM 1366 C CA . ARG A 1 178 ? -7.317 17.820 10.290 1.00 98.25 178 ARG A CA 1
ATOM 1367 C C . ARG A 1 178 ? -7.769 16.378 10.113 1.00 98.25 178 ARG A C 1
ATOM 1369 O O . ARG A 1 178 ? -8.497 16.074 9.173 1.00 98.25 178 ARG A O 1
ATOM 1376 N N . THR A 1 179 ? -7.336 15.481 11.001 1.00 98.62 179 THR A N 1
ATOM 1377 C CA . THR A 1 179 ? -7.741 14.066 10.965 1.00 98.62 179 THR A CA 1
ATOM 1378 C C . THR A 1 179 ? -9.246 13.964 11.158 1.00 98.62 179 THR A C 1
ATOM 1380 O O . THR A 1 179 ? -9.931 13.271 10.410 1.00 98.62 179 THR A O 1
ATOM 1383 N N . VAL A 1 180 ? -9.770 14.713 12.126 1.00 98.69 180 VAL A N 1
ATOM 1384 C CA . VAL A 1 180 ? -11.200 14.799 12.403 1.00 98.69 180 VAL A CA 1
ATOM 1385 C C . VAL A 1 180 ? -11.950 15.458 11.249 1.00 98.69 180 VAL A C 1
ATOM 1387 O O . VAL A 1 180 ? -13.007 14.963 10.877 1.00 98.69 180 VAL A O 1
ATOM 1390 N N . GLU A 1 181 ? -11.413 16.513 10.636 1.00 98.75 181 GLU A N 1
ATOM 1391 C CA . GLU A 1 181 ? -12.026 17.149 9.465 1.00 98.75 181 GLU A CA 1
ATOM 1392 C C . GLU A 1 181 ? -12.174 16.171 8.286 1.00 98.75 181 GLU A C 1
ATOM 1394 O O . GLU A 1 181 ? -13.255 16.062 7.704 1.00 98.75 181 GLU A O 1
ATOM 1399 N N . LEU A 1 182 ? -11.112 15.427 7.957 1.00 98.81 182 LEU A N 1
ATOM 1400 C CA . LEU A 1 182 ? -11.144 14.400 6.911 1.00 98.81 182 LEU A CA 1
ATOM 1401 C C . LEU A 1 182 ? -12.115 13.265 7.256 1.00 98.81 182 LEU A C 1
ATOM 1403 O O . LEU A 1 182 ? -12.851 12.799 6.388 1.00 98.81 182 LEU A O 1
ATOM 1407 N N . LEU A 1 183 ? -12.145 12.839 8.521 1.00 98.69 183 LEU A N 1
ATOM 1408 C CA . LEU A 1 183 ? -13.039 11.786 8.993 1.00 98.69 183 LEU A CA 1
ATOM 1409 C C . LEU A 1 183 ? -14.512 12.204 8.902 1.00 98.69 183 LEU A C 1
ATOM 1411 O O . LEU A 1 183 ? -15.348 11.422 8.456 1.00 98.69 183 LEU A O 1
ATOM 1415 N N . GLN A 1 184 ? -14.828 13.441 9.292 1.00 98.75 184 GLN A N 1
ATOM 1416 C CA . GLN A 1 184 ? -16.177 13.996 9.189 1.00 98.75 184 GLN A CA 1
ATOM 1417 C C . GLN A 1 184 ? -16.629 14.103 7.731 1.00 98.75 184 GLN A C 1
ATOM 1419 O O . GLN A 1 184 ? -17.768 13.755 7.436 1.00 98.75 184 GLN A O 1
ATOM 1424 N N . ASP A 1 185 ? -15.747 14.543 6.828 1.00 98.81 185 ASP A N 1
ATOM 1425 C CA . ASP A 1 185 ? -16.039 14.599 5.391 1.00 98.81 185 ASP A CA 1
ATOM 1426 C C . ASP A 1 185 ? -16.316 13.203 4.811 1.00 98.81 185 ASP A C 1
ATOM 1428 O O . ASP A 1 185 ? -17.305 13.005 4.105 1.00 98.81 185 ASP A O 1
ATOM 1432 N N . ALA A 1 186 ? -15.485 12.220 5.173 1.00 98.75 186 ALA A N 1
ATOM 1433 C CA . ALA A 1 186 ? -15.640 10.836 4.743 1.00 98.75 186 ALA A CA 1
ATOM 1434 C C . ALA A 1 186 ? -16.954 10.215 5.246 1.00 98.75 186 ALA A C 1
ATOM 1436 O O . ALA A 1 186 ? -17.679 9.612 4.459 1.00 98.75 186 ALA A O 1
ATOM 1437 N N . GLU A 1 187 ? -17.289 10.373 6.532 1.00 98.62 187 GLU A N 1
ATOM 1438 C CA . GLU A 1 187 ? -18.539 9.849 7.099 1.00 98.62 187 GLU A CA 1
ATOM 1439 C C . GLU A 1 187 ? -19.775 10.573 6.546 1.00 98.62 187 GLU A C 1
ATOM 1441 O O . GLU A 1 187 ? -20.801 9.929 6.321 1.00 98.62 187 GLU A O 1
ATOM 1446 N N . ALA A 1 188 ? -19.694 11.884 6.288 1.00 98.62 188 ALA A N 1
ATOM 1447 C CA . ALA A 1 188 ? -20.774 12.629 5.644 1.00 98.62 188 ALA A CA 1
ATOM 1448 C C . ALA A 1 188 ? -21.057 12.072 4.244 1.00 98.62 188 ALA A C 1
ATOM 1450 O O . ALA A 1 188 ? -22.181 11.652 3.976 1.00 98.62 188 ALA A O 1
ATOM 1451 N N . HIS A 1 189 ? -20.026 11.949 3.401 1.00 98.75 189 HIS A N 1
ATOM 1452 C CA . HIS A 1 189 ? -20.165 11.384 2.055 1.00 98.75 189 HIS A CA 1
ATOM 1453 C C . HIS A 1 189 ? -20.633 9.923 2.079 1.00 98.75 189 HIS A C 1
ATOM 1455 O O . HIS A 1 189 ? -21.501 9.528 1.303 1.00 98.75 189 HIS A O 1
ATOM 1461 N N . ARG A 1 190 ? -20.108 9.104 3.002 1.00 98.25 190 ARG A N 1
ATOM 1462 C CA . ARG A 1 190 ? -20.550 7.713 3.195 1.00 98.25 190 ARG A CA 1
ATOM 1463 C C . ARG A 1 190 ? -22.048 7.637 3.506 1.00 98.25 190 ARG A C 1
ATOM 1465 O O . ARG A 1 190 ? -22.742 6.792 2.949 1.00 98.25 190 ARG A O 1
ATOM 1472 N N . ASN A 1 191 ? -22.547 8.510 4.382 1.00 97.75 191 ASN A N 1
ATOM 1473 C CA . ASN A 1 191 ? -23.969 8.572 4.722 1.00 97.75 191 ASN A CA 1
ATOM 1474 C C . ASN A 1 191 ? -24.819 9.077 3.548 1.00 97.75 191 ASN A C 1
ATOM 1476 O O . ASN A 1 191 ? -25.865 8.497 3.274 1.00 97.75 191 ASN A O 1
ATOM 1480 N N . GLU A 1 192 ? -24.366 10.115 2.841 1.00 98.00 192 GLU A N 1
ATOM 1481 C CA . GLU A 1 192 ? -25.039 10.667 1.653 1.00 98.00 192 GLU A CA 1
ATOM 1482 C C . GLU A 1 192 ? -25.179 9.637 0.524 1.00 98.00 192 GLU A C 1
ATOM 1484 O O . GLU A 1 192 ? -26.174 9.635 -0.196 1.00 98.00 192 GLU A O 1
ATOM 1489 N N . THR A 1 193 ? -24.199 8.744 0.390 1.00 97.00 193 THR A N 1
ATOM 1490 C CA . THR A 1 193 ? -24.178 7.665 -0.612 1.00 97.00 193 THR A CA 1
ATOM 1491 C C . THR A 1 193 ? -24.769 6.346 -0.110 1.00 97.00 193 THR A C 1
ATOM 1493 O O . THR A 1 193 ? -24.698 5.340 -0.815 1.00 97.00 193 THR A O 1
ATOM 1496 N N . GLU A 1 194 ? -25.337 6.326 1.103 1.00 96.00 194 GLU A N 1
ATOM 1497 C CA . GLU A 1 194 ? -25.884 5.132 1.769 1.00 96.00 194 GLU A CA 1
ATOM 1498 C C . GLU A 1 194 ? -24.899 3.945 1.816 1.00 96.00 194 GLU A C 1
ATOM 1500 O O . GLU A 1 194 ? -25.280 2.772 1.907 1.00 96.00 194 GLU A O 1
ATOM 1505 N N . ARG A 1 195 ? -23.594 4.234 1.771 1.00 95.31 195 ARG A N 1
ATOM 1506 C CA . ARG A 1 195 ? -22.551 3.223 1.898 1.00 95.31 195 ARG A CA 1
ATOM 1507 C C . ARG A 1 195 ? -22.561 2.709 3.338 1.00 95.31 195 ARG A C 1
ATOM 1509 O O . ARG A 1 195 ? -22.568 3.471 4.301 1.00 95.31 195 ARG A O 1
ATOM 1516 N N . GLY A 1 196 ? -22.538 1.383 3.494 1.00 94.62 196 GLY A N 1
ATOM 1517 C CA . GLY A 1 196 ? -22.404 0.757 4.812 1.00 94.62 196 GLY A CA 1
ATOM 1518 C C . GLY A 1 196 ? -21.103 1.168 5.523 1.00 94.62 196 GLY A C 1
ATOM 1519 O O . GLY A 1 196 ? -20.238 1.784 4.893 1.00 94.62 196 GLY A O 1
ATOM 1520 N N . PRO A 1 197 ? -20.913 0.788 6.796 1.00 96.62 197 PRO A N 1
ATOM 1521 C CA . PRO A 1 197 ? -19.742 1.181 7.576 1.00 96.62 197 PRO A CA 1
ATOM 1522 C C . PRO A 1 197 ? -18.408 0.873 6.884 1.00 96.62 197 PRO A C 1
ATOM 1524 O O . PRO A 1 197 ? -18.277 -0.121 6.160 1.00 96.62 197 PRO A O 1
ATOM 1527 N N . ILE A 1 198 ? -17.416 1.722 7.148 1.00 97.69 198 ILE A N 1
ATOM 1528 C CA . ILE A 1 198 ? -16.024 1.588 6.701 1.00 97.69 198 ILE A CA 1
ATOM 1529 C C . ILE A 1 198 ? -15.077 1.758 7.894 1.00 97.69 198 ILE A C 1
ATOM 1531 O O . ILE A 1 198 ? -15.455 2.309 8.928 1.00 97.69 198 ILE A O 1
ATOM 1535 N N . ALA A 1 199 ? -13.860 1.239 7.771 1.00 98.50 199 ALA A N 1
ATOM 1536 C CA . ALA A 1 199 ? -12.810 1.365 8.769 1.00 98.50 199 ALA A CA 1
ATOM 1537 C C . ALA A 1 199 ? -11.857 2.519 8.438 1.00 98.50 199 ALA A C 1
ATOM 1539 O O . ALA A 1 199 ? -11.694 2.916 7.283 1.00 98.50 199 ALA A O 1
ATOM 1540 N N . TYR A 1 200 ? -11.165 2.997 9.469 1.00 98.81 200 TYR A N 1
ATOM 1541 C CA . TYR A 1 200 ? -10.188 4.073 9.352 1.00 98.81 200 TYR A CA 1
ATOM 1542 C C . TYR A 1 200 ? -8.834 3.675 9.921 1.00 98.81 200 TYR A C 1
ATOM 1544 O O . TYR A 1 200 ? -8.732 2.858 10.840 1.00 98.81 200 TYR A O 1
ATOM 1552 N N . GLU A 1 201 ? -7.803 4.297 9.378 1.00 98.81 201 GLU A N 1
ATOM 1553 C CA . GLU A 1 201 ? -6.426 4.254 9.841 1.00 98.81 201 GLU A CA 1
ATOM 1554 C C . GLU A 1 201 ? -5.910 5.689 9.950 1.00 98.81 201 GLU A C 1
ATOM 1556 O O . GLU A 1 201 ? -6.335 6.558 9.191 1.00 98.81 201 GLU A O 1
ATOM 1561 N N . VAL A 1 202 ? -5.049 5.957 10.926 1.00 98.38 202 VAL A N 1
ATOM 1562 C CA . VAL A 1 202 ? -4.515 7.300 11.202 1.00 98.38 202 VAL A CA 1
ATOM 1563 C C . VAL A 1 202 ? -3.052 7.214 11.616 1.00 98.38 202 VAL A C 1
ATOM 1565 O O . VAL A 1 202 ? -2.547 6.133 11.910 1.00 98.38 202 VAL A O 1
ATOM 1568 N N . GLY A 1 203 ? -2.400 8.361 11.761 1.00 95.50 203 GLY A N 1
ATOM 1569 C CA . GLY A 1 203 ? -0.999 8.426 12.158 1.00 95.50 203 GLY A CA 1
ATOM 1570 C C . GLY A 1 203 ? -0.078 8.405 10.947 1.00 95.50 203 GLY A C 1
ATOM 1571 O O . GLY A 1 203 ? -0.517 8.613 9.823 1.00 95.50 203 GLY A O 1
ATOM 1572 N N . THR A 1 204 ? 1.219 8.241 11.188 1.00 91.75 204 THR A N 1
ATOM 1573 C CA . THR A 1 204 ? 2.226 8.259 10.127 1.00 91.75 204 THR A CA 1
ATOM 1574 C C . THR A 1 204 ? 3.556 7.726 10.653 1.00 91.75 204 THR A C 1
ATOM 1576 O O . THR A 1 204 ? 3.928 7.944 11.809 1.00 91.75 204 THR A O 1
ATOM 1579 N N . GLU A 1 205 ? 4.302 7.060 9.788 1.00 86.19 205 GLU A N 1
ATOM 1580 C CA . GLU A 1 205 ? 5.675 6.615 9.993 1.00 86.19 205 GLU A CA 1
ATOM 1581 C C . GLU A 1 205 ? 6.700 7.601 9.423 1.00 86.19 205 GLU A C 1
ATOM 1583 O O . GLU A 1 205 ? 7.892 7.459 9.696 1.00 86.19 205 GLU A O 1
ATOM 1588 N N . GLU A 1 206 ? 6.278 8.601 8.647 1.00 81.81 206 GLU A N 1
ATOM 1589 C CA . GLU A 1 206 ? 7.195 9.490 7.935 1.00 81.81 206 GLU A CA 1
ATOM 1590 C C . GLU A 1 206 ? 7.974 10.404 8.892 1.00 81.81 206 GLU A C 1
ATOM 1592 O O . GLU A 1 206 ? 7.395 11.077 9.752 1.00 81.81 206 GLU A O 1
ATOM 1597 N N . SER A 1 207 ? 9.301 10.489 8.717 1.00 66.75 207 SER A N 1
ATOM 1598 C CA . SER A 1 207 ? 10.191 11.290 9.578 1.00 66.75 207 SER A CA 1
ATOM 1599 C C . SER A 1 207 ? 9.772 12.766 9.695 1.00 66.75 207 SER A C 1
ATOM 1601 O O . SER A 1 207 ? 9.998 13.379 10.735 1.00 66.75 207 SER A O 1
ATOM 1603 N N . GLY A 1 208 ? 9.128 13.328 8.663 1.00 66.38 208 GLY A N 1
ATOM 1604 C CA . GLY A 1 208 ? 8.587 14.696 8.664 1.00 66.38 208 GLY A CA 1
ATOM 1605 C C . GLY A 1 208 ? 7.170 14.832 9.234 1.00 66.38 208 GLY A C 1
ATOM 1606 O O . GLY A 1 208 ? 6.744 15.937 9.551 1.00 66.38 208 GLY A O 1
ATOM 1607 N N . GLY A 1 209 ? 6.447 13.726 9.414 1.00 65.56 209 GLY A N 1
ATOM 1608 C CA . GLY A 1 209 ? 5.062 13.721 9.884 1.00 65.56 209 GLY A CA 1
ATOM 1609 C C . GLY A 1 209 ? 4.898 13.934 11.394 1.00 65.56 209 GLY A C 1
ATOM 1610 O O . GLY A 1 209 ? 3.788 14.065 11.898 1.00 65.56 209 GLY A O 1
ATOM 1611 N N . GLY A 1 210 ? 6.004 13.993 12.141 1.00 76.38 210 GLY A N 1
ATOM 1612 C CA . GLY A 1 210 ? 5.997 14.465 13.522 1.00 76.38 210 GLY A CA 1
ATOM 1613 C C . GLY A 1 210 ? 5.432 13.496 14.563 1.00 76.38 210 GLY A C 1
ATOM 1614 O O . GLY A 1 210 ? 5.210 13.933 15.686 1.00 76.38 210 GLY A O 1
ATOM 1615 N N . LEU A 1 211 ? 5.232 12.211 14.257 1.00 85.12 211 LEU A N 1
ATOM 1616 C CA . LEU A 1 211 ? 4.792 11.185 15.226 1.00 85.12 211 LEU A CA 1
ATOM 1617 C C . LEU A 1 211 ? 5.899 10.183 15.603 1.00 85.12 211 LEU A C 1
ATOM 1619 O O . LEU A 1 211 ? 5.638 9.104 16.123 1.00 85.12 211 LEU A O 1
ATOM 1623 N N . GLN A 1 212 ? 7.157 10.555 15.361 1.00 84.06 212 GLN A N 1
ATOM 1624 C CA . GLN A 1 212 ? 8.320 9.687 15.562 1.00 84.06 212 GLN A CA 1
ATOM 1625 C C . GLN A 1 212 ? 8.745 9.541 17.030 1.00 84.06 212 GLN A C 1
ATOM 1627 O O . GLN A 1 212 ? 9.507 8.637 17.350 1.00 84.06 212 GLN A O 1
ATOM 1632 N N . SER A 1 213 ? 8.330 10.413 17.953 1.00 89.31 213 SER A N 1
ATOM 1633 C CA . SER A 1 213 ? 8.612 10.195 19.381 1.00 89.31 213 SER A CA 1
ATOM 1634 C C . SER A 1 213 ? 7.453 9.461 20.053 1.00 89.31 213 SER A C 1
ATOM 1636 O O . SER A 1 213 ? 6.293 9.714 19.731 1.00 89.31 213 SER A O 1
ATOM 1638 N N . GLU A 1 214 ? 7.763 8.572 21.005 1.00 91.56 214 GLU A N 1
ATOM 1639 C CA . GLU A 1 214 ? 6.744 7.834 21.775 1.00 91.56 214 GLU A CA 1
ATOM 1640 C C . GLU A 1 214 ? 5.799 8.798 22.503 1.00 91.56 214 GLU A C 1
ATOM 1642 O O . GLU A 1 214 ? 4.590 8.586 22.491 1.00 91.56 214 GLU A O 1
ATOM 1647 N N . ASP A 1 215 ? 6.324 9.902 23.042 1.00 94.19 215 ASP A N 1
ATOM 1648 C CA . ASP A 1 215 ? 5.521 10.922 23.724 1.00 94.19 215 ASP A CA 1
ATOM 1649 C C . ASP A 1 215 ? 4.524 11.592 22.776 1.00 94.19 215 ASP A C 1
ATOM 1651 O O . ASP A 1 215 ? 3.337 11.681 23.080 1.00 94.19 215 ASP A O 1
ATOM 1655 N N . ARG A 1 216 ? 4.974 12.008 21.584 1.00 95.06 216 ARG A N 1
ATOM 1656 C CA . ARG A 1 216 ? 4.100 12.660 20.598 1.00 95.06 216 ARG A CA 1
ATOM 1657 C C . ARG A 1 216 ? 3.074 11.697 20.022 1.00 95.06 216 ARG A C 1
ATOM 1659 O O . ARG A 1 216 ? 1.938 12.098 19.790 1.00 95.06 216 ARG A O 1
ATOM 1666 N N . PHE A 1 217 ? 3.459 10.439 19.819 1.00 96.06 217 PHE A N 1
ATOM 1667 C CA . PHE A 1 217 ? 2.529 9.376 19.459 1.00 96.06 217 PHE A CA 1
ATOM 1668 C C . PHE A 1 217 ? 1.444 9.222 20.535 1.00 96.06 217 PHE A C 1
ATOM 1670 O O . PHE A 1 217 ? 0.259 9.283 20.222 1.00 96.06 217 PHE A O 1
ATOM 1677 N N . CYS A 1 218 ? 1.830 9.123 21.810 1.00 97.00 218 CYS A N 1
ATOM 1678 C CA . CYS A 1 218 ? 0.891 9.050 22.929 1.00 97.00 218 CYS A CA 1
ATOM 1679 C C . CYS A 1 218 ? -0.024 10.281 23.015 1.00 97.00 218 CYS A C 1
ATOM 1681 O O . CYS A 1 218 ? -1.227 10.126 23.210 1.00 97.00 218 CYS A O 1
ATOM 1683 N N . ASP A 1 219 ? 0.513 11.491 22.855 1.00 97.50 219 ASP A N 1
ATOM 1684 C CA . ASP A 1 219 ? -0.284 12.719 22.881 1.00 97.50 219 ASP A CA 1
ATOM 1685 C C . ASP A 1 219 ? -1.282 12.787 21.727 1.00 97.50 219 ASP A C 1
ATOM 1687 O O . ASP A 1 219 ? -2.440 13.150 21.945 1.00 97.50 219 ASP A O 1
ATOM 1691 N N . PHE A 1 220 ? -0.868 12.386 20.522 1.00 98.12 220 PHE A N 1
ATOM 1692 C CA . PHE A 1 220 ? -1.759 12.279 19.371 1.00 98.12 220 PHE A CA 1
ATOM 1693 C C . PHE A 1 220 ? -2.916 11.323 19.649 1.00 98.12 220 PHE A C 1
ATOM 1695 O O . PHE A 1 220 ? -4.071 11.702 19.471 1.00 98.12 220 PHE A O 1
ATOM 1702 N N . LEU A 1 221 ? -2.625 10.117 20.143 1.00 98.38 221 LEU A N 1
ATOM 1703 C CA . LEU A 1 221 ? -3.649 9.127 20.472 1.00 98.38 221 LEU A CA 1
ATOM 1704 C C . LEU A 1 221 ? -4.630 9.635 21.530 1.00 98.38 221 LEU A C 1
ATOM 1706 O O . LEU A 1 221 ? -5.843 9.500 21.361 1.00 98.38 221 LEU A O 1
ATOM 1710 N N . ARG A 1 222 ? -4.119 10.247 22.601 1.00 98.19 222 ARG A N 1
ATOM 1711 C CA . ARG A 1 222 ? -4.933 10.791 23.690 1.00 98.19 222 ARG A CA 1
ATOM 1712 C C . ARG A 1 222 ? -5.873 11.881 23.190 1.00 98.19 222 ARG A C 1
ATOM 1714 O O . ARG A 1 222 ? -7.066 11.850 23.491 1.00 98.19 222 ARG A O 1
ATOM 1721 N N . LEU A 1 223 ? -5.327 12.858 22.465 1.00 98.50 223 LEU A N 1
ATOM 1722 C CA . LEU A 1 223 ? -6.080 14.009 21.972 1.00 98.50 223 LEU A CA 1
ATOM 1723 C C . LEU A 1 223 ? -7.082 13.596 20.893 1.00 98.50 223 LEU A C 1
ATOM 1725 O O . LEU A 1 223 ? -8.238 14.008 20.960 1.00 98.50 223 LEU A O 1
ATOM 1729 N N . LEU A 1 224 ? -6.678 12.730 19.960 1.00 98.62 224 LEU A N 1
ATOM 1730 C CA . LEU A 1 224 ? -7.579 12.192 18.947 1.00 98.62 224 LEU A CA 1
ATOM 1731 C C . LEU A 1 224 ? -8.714 11.395 19.592 1.00 98.62 224 LEU A C 1
ATOM 1733 O O . LEU A 1 224 ? -9.873 11.639 19.280 1.00 98.62 224 LEU A O 1
ATOM 1737 N N . GLY A 1 225 ? -8.408 10.481 20.518 1.00 98.38 225 GLY A N 1
ATOM 1738 C CA . GLY A 1 225 ? -9.418 9.669 21.199 1.00 98.38 225 GLY A CA 1
ATOM 1739 C C . GLY A 1 225 ? -10.485 10.515 21.898 1.00 98.38 225 GLY A C 1
ATOM 1740 O O . GLY A 1 225 ? -11.675 10.264 21.719 1.00 98.38 225 GLY A O 1
ATOM 1741 N N . ALA A 1 226 ? -10.067 11.554 22.628 1.00 98.19 226 ALA A N 1
ATOM 1742 C CA . ALA A 1 226 ? -10.988 12.476 23.289 1.00 98.19 226 ALA A CA 1
ATOM 1743 C C . ALA A 1 226 ? -11.870 13.246 22.290 1.00 98.19 226 ALA A C 1
ATOM 1745 O O . ALA A 1 226 ? -13.067 13.420 22.522 1.00 98.19 226 ALA A O 1
ATOM 1746 N N . GLU A 1 227 ? -11.296 13.693 21.173 1.00 98.50 227 GLU A N 1
ATOM 1747 C CA . GLU A 1 227 ? -12.023 14.458 20.160 1.00 98.50 227 GLU A CA 1
ATOM 1748 C C . GLU A 1 227 ? -13.012 13.591 19.363 1.00 98.50 227 GLU A C 1
ATOM 1750 O O . GLU A 1 227 ? -14.121 14.040 19.059 1.00 98.50 227 GLU A O 1
ATOM 1755 N N . LEU A 1 228 ? -12.652 12.333 19.084 1.00 98.31 228 LEU A N 1
ATOM 1756 C CA . LEU A 1 228 ? -13.542 11.351 18.462 1.00 98.31 228 LEU A CA 1
ATOM 1757 C C . LEU A 1 228 ? -14.753 11.052 19.351 1.00 98.31 228 LEU A C 1
ATOM 1759 O O . LEU A 1 228 ? -15.881 11.093 18.858 1.00 98.31 228 LEU A O 1
ATOM 1763 N N . ASP A 1 229 ? -14.545 10.831 20.654 1.00 97.56 229 ASP A N 1
ATOM 1764 C CA . ASP A 1 229 ? -15.641 10.612 21.608 1.00 97.56 229 ASP A CA 1
ATOM 1765 C C . ASP A 1 229 ? -16.553 11.842 21.692 1.00 97.56 229 ASP A C 1
ATOM 1767 O O . ASP A 1 229 ? -17.777 11.730 21.624 1.00 97.56 229 ASP A O 1
ATOM 1771 N N . ARG A 1 230 ? -15.960 13.041 21.773 1.00 98.06 230 ARG A N 1
ATOM 1772 C CA . ARG A 1 230 ? -16.698 14.309 21.847 1.00 98.06 230 ARG A CA 1
ATOM 1773 C C . ARG A 1 230 ? -17.591 14.543 20.627 1.00 98.06 230 ARG A C 1
ATOM 1775 O O . ARG A 1 230 ? -18.663 15.133 20.761 1.00 98.06 230 ARG A O 1
ATOM 1782 N N . LYS A 1 231 ? -17.144 14.127 19.440 1.00 97.56 231 LYS A N 1
ATOM 1783 C CA . LYS A 1 231 ? -17.877 14.276 18.172 1.00 97.56 231 LYS A CA 1
ATOM 1784 C C . LYS A 1 231 ? -18.701 13.044 17.784 1.00 97.56 231 LYS A C 1
ATOM 1786 O O . LYS A 1 231 ? -19.371 13.098 16.756 1.00 97.56 231 LYS A O 1
ATOM 1791 N N . ASN A 1 232 ? -18.675 11.975 18.585 1.00 97.00 232 ASN A N 1
ATOM 1792 C CA . ASN A 1 232 ? -19.306 10.688 18.282 1.00 97.00 232 ASN A CA 1
ATOM 1793 C C . ASN A 1 232 ? -18.890 10.131 16.904 1.00 97.00 232 ASN A C 1
ATOM 1795 O O . ASN A 1 232 ? -19.728 9.727 16.098 1.00 97.00 232 ASN A O 1
ATOM 1799 N N . LEU A 1 233 ? -17.586 10.167 16.618 1.00 97.56 233 LEU A N 1
ATOM 1800 C CA . LEU A 1 233 ? -17.002 9.666 15.373 1.00 97.56 233 LEU A CA 1
ATOM 1801 C C . LEU A 1 233 ? -16.437 8.250 15.547 1.00 97.56 233 LEU A C 1
ATOM 1803 O O . LEU A 1 233 ? -16.019 7.885 16.650 1.00 97.56 233 LEU A O 1
ATOM 1807 N N . PRO A 1 234 ? -16.392 7.441 14.472 1.00 96.62 234 PRO A N 1
ATOM 1808 C CA . PRO A 1 234 ? -15.841 6.096 14.549 1.00 96.62 234 PRO A CA 1
ATOM 1809 C C . PRO A 1 234 ? -14.356 6.128 14.925 1.00 96.62 234 PRO A C 1
ATOM 1811 O O . PRO A 1 234 ? -13.575 6.937 14.422 1.00 96.62 234 PRO A O 1
ATOM 1814 N N . ARG A 1 235 ? -13.951 5.204 15.801 1.00 96.69 235 ARG A N 1
ATOM 1815 C CA . ARG A 1 235 ? -12.544 5.031 16.172 1.00 96.69 235 ARG A CA 1
ATOM 1816 C C . ARG A 1 235 ? -11.784 4.289 15.066 1.00 96.69 235 ARG A C 1
ATOM 1818 O O . ARG A 1 235 ? -12.303 3.299 14.539 1.00 96.69 235 ARG A O 1
ATOM 1825 N N . PRO A 1 236 ? -10.555 4.716 14.723 1.00 98.00 236 PRO A N 1
ATOM 1826 C CA . PRO A 1 236 ? -9.747 4.014 13.737 1.00 98.00 236 PRO A CA 1
ATOM 1827 C C . PRO A 1 236 ? -9.366 2.617 14.239 1.00 98.00 236 PRO A C 1
ATOM 1829 O O . PRO A 1 236 ? -9.230 2.362 15.437 1.00 98.00 236 PRO A O 1
ATOM 1832 N N . ARG A 1 237 ? -9.212 1.685 13.300 1.00 97.50 237 ARG A N 1
ATOM 1833 C CA . ARG A 1 237 ? -8.829 0.292 13.560 1.00 97.50 237 ARG A CA 1
ATOM 1834 C C . ARG A 1 237 ? -7.326 0.102 13.571 1.00 97.50 237 ARG A C 1
ATOM 1836 O O . ARG A 1 237 ? -6.843 -0.775 14.285 1.00 97.50 237 ARG A O 1
ATOM 1843 N N . PHE A 1 238 ? -6.616 0.949 12.836 1.00 98.56 238 PHE A N 1
ATOM 1844 C CA . PHE A 1 238 ? -5.166 0.967 12.792 1.00 98.56 238 PHE A CA 1
ATOM 1845 C C . PHE A 1 238 ? -4.617 2.340 13.154 1.00 98.56 238 PHE A C 1
ATOM 1847 O O . PHE A 1 238 ? -5.236 3.368 12.875 1.00 98.56 238 PHE A O 1
ATOM 1854 N N . VAL A 1 239 ? -3.431 2.338 13.752 1.00 98.12 239 VAL A N 1
ATOM 1855 C CA . VAL A 1 239 ? -2.580 3.519 13.859 1.00 98.12 239 VAL A CA 1
ATOM 1856 C C . VAL A 1 239 ? -1.231 3.175 13.266 1.00 98.12 239 VAL A C 1
ATOM 1858 O O . VAL A 1 239 ? -0.605 2.194 13.676 1.00 98.12 239 VAL A O 1
ATOM 1861 N N . VAL A 1 240 ? -0.776 3.994 12.331 1.00 96.75 240 VAL A N 1
ATOM 1862 C CA . VAL A 1 240 ? 0.581 3.923 11.812 1.00 9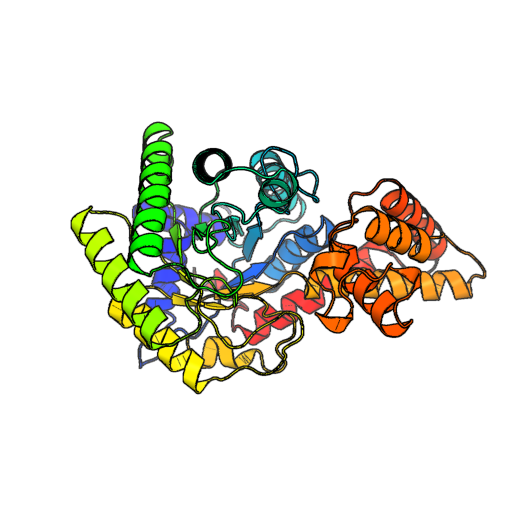6.75 240 VAL A CA 1
ATOM 1863 C C . VAL A 1 240 ? 1.520 4.602 12.797 1.00 96.75 240 VAL A C 1
ATOM 1865 O O . VAL A 1 240 ? 1.316 5.751 13.197 1.00 96.75 240 VAL A O 1
ATOM 1868 N N . GLY A 1 241 ? 2.542 3.864 13.211 1.00 90.44 241 GLY A N 1
ATOM 1869 C CA . GLY A 1 241 ? 3.591 4.357 14.090 1.00 90.44 241 GLY A CA 1
ATOM 1870 C C . GLY A 1 241 ? 4.965 3.972 13.567 1.00 90.44 241 GLY A C 1
ATOM 1871 O O . GLY A 1 241 ? 5.121 3.046 12.770 1.00 90.44 241 GLY A O 1
ATOM 1872 N N . ASP A 1 242 ? 5.979 4.685 14.038 1.00 88.25 242 ASP A N 1
ATOM 1873 C CA . ASP A 1 242 ? 7.358 4.430 13.651 1.00 88.25 242 ASP A CA 1
ATOM 1874 C C . ASP A 1 242 ? 7.924 3.172 14.324 1.00 88.25 242 ASP A C 1
ATOM 1876 O O . ASP A 1 242 ? 8.464 3.198 15.436 1.00 88.25 242 ASP A O 1
ATOM 1880 N N . VAL A 1 243 ? 7.816 2.058 13.603 1.00 86.81 243 VAL A N 1
ATOM 1881 C CA . VAL A 1 243 ? 8.375 0.755 13.981 1.00 86.81 243 VAL A CA 1
ATOM 1882 C C . VAL A 1 243 ? 9.878 0.629 13.667 1.00 86.81 243 VAL A C 1
ATOM 1884 O O . VAL A 1 243 ? 10.460 -0.439 13.863 1.00 86.81 243 VAL A O 1
ATOM 1887 N N . GLY A 1 244 ? 10.527 1.712 13.216 1.00 82.81 244 GLY A N 1
ATOM 1888 C CA . GLY A 1 244 ? 11.952 1.749 12.873 1.00 82.81 244 GLY A CA 1
ATOM 1889 C C . GLY A 1 244 ? 12.261 1.336 11.432 1.00 82.81 244 GLY A C 1
ATOM 1890 O O . GLY A 1 244 ? 13.411 1.057 11.103 1.00 82.81 244 GLY A O 1
ATOM 1891 N N . THR A 1 245 ? 11.252 1.278 10.566 1.00 82.88 245 THR A N 1
ATOM 1892 C CA . THR A 1 245 ? 11.390 0.897 9.158 1.00 82.88 245 THR A CA 1
ATOM 1893 C C . THR A 1 245 ? 11.484 2.108 8.237 1.00 82.88 245 THR A C 1
ATOM 1895 O O . THR A 1 245 ? 10.804 3.124 8.408 1.00 82.88 245 THR A O 1
ATOM 1898 N N . ARG A 1 246 ? 12.342 1.983 7.225 1.00 79.12 246 ARG A N 1
ATOM 1899 C CA . ARG A 1 246 ? 12.528 2.904 6.096 1.00 79.12 246 ARG A CA 1
ATOM 1900 C C . ARG A 1 246 ? 12.846 2.060 4.862 1.00 79.12 246 ARG A C 1
ATOM 1902 O O . ARG A 1 246 ? 13.108 0.867 4.987 1.00 79.12 246 ARG A O 1
ATOM 1909 N N . LEU A 1 247 ? 12.871 2.673 3.680 1.00 73.00 247 LEU A N 1
ATOM 1910 C CA . LEU A 1 247 ? 13.234 1.985 2.432 1.00 73.00 247 LEU A CA 1
ATOM 1911 C C . LEU A 1 247 ? 14.596 1.265 2.502 1.00 73.00 247 LEU A C 1
ATOM 1913 O O . LEU A 1 247 ? 14.754 0.201 1.907 1.00 73.00 247 LEU A O 1
ATOM 1917 N N . ASP A 1 248 ? 15.553 1.821 3.240 1.00 68.75 248 ASP A N 1
ATOM 1918 C CA . ASP A 1 248 ? 16.931 1.347 3.387 1.00 68.75 248 ASP A CA 1
ATOM 1919 C C . ASP A 1 248 ? 17.263 0.778 4.781 1.00 68.75 248 ASP A C 1
ATOM 1921 O O . ASP A 1 248 ? 18.387 0.329 5.005 1.00 68.75 248 ASP A O 1
ATOM 1925 N N . THR A 1 249 ? 16.297 0.723 5.706 1.00 70.69 249 THR A N 1
ATOM 1926 C CA . THR A 1 249 ? 16.506 0.177 7.057 1.00 70.69 249 THR A CA 1
ATOM 1927 C C . THR A 1 249 ? 15.981 -1.247 7.168 1.00 70.69 249 THR A C 1
ATOM 1929 O O . THR A 1 249 ? 14.838 -1.532 6.819 1.00 70.69 249 THR A O 1
ATOM 1932 N N . SER A 1 250 ? 16.796 -2.138 7.734 1.00 69.94 250 SER A N 1
ATOM 1933 C CA . SER A 1 250 ? 16.453 -3.556 7.898 1.00 69.94 250 SER A CA 1
ATOM 1934 C C . SER A 1 250 ? 16.300 -4.032 9.345 1.00 69.94 250 SER A C 1
ATOM 1936 O O . SER A 1 250 ? 15.888 -5.172 9.582 1.00 69.94 250 SER A O 1
ATOM 1938 N N . HIS A 1 251 ? 16.606 -3.163 10.313 1.00 73.25 251 HIS A N 1
ATOM 1939 C CA . HIS A 1 251 ? 16.581 -3.476 11.739 1.00 73.25 251 HIS A CA 1
ATOM 1940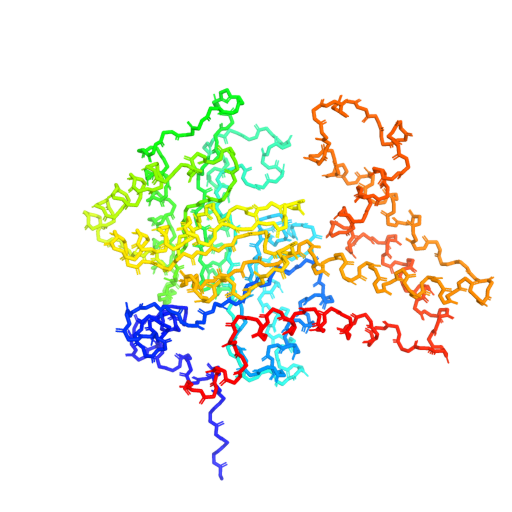 C C . HIS A 1 251 ? 15.449 -2.732 12.439 1.00 73.25 251 HIS A C 1
ATOM 1942 O O . HIS A 1 251 ? 15.331 -1.514 12.354 1.00 73.25 251 HIS A O 1
ATOM 1948 N N . VAL A 1 252 ? 14.644 -3.495 13.164 1.00 82.25 252 VAL A N 1
ATOM 1949 C CA . VAL A 1 252 ? 13.443 -3.056 13.873 1.00 82.25 252 VAL A CA 1
ATOM 1950 C C . VAL A 1 252 ? 13.643 -3.237 15.373 1.00 82.25 252 VAL A C 1
ATOM 1952 O O . VAL A 1 252 ? 14.313 -4.172 15.814 1.00 82.25 252 VAL A O 1
ATOM 1955 N N . ASN A 1 253 ? 13.077 -2.336 16.175 1.00 84.00 253 ASN A N 1
ATOM 1956 C CA . ASN A 1 253 ? 13.213 -2.373 17.630 1.00 84.00 253 ASN A CA 1
ATOM 1957 C C . ASN A 1 253 ? 11.949 -2.965 18.269 1.00 84.00 253 ASN A C 1
ATOM 1959 O O . ASN A 1 253 ? 10.981 -2.246 18.508 1.00 84.00 253 ASN A O 1
ATOM 1963 N N . GLY A 1 254 ? 11.975 -4.265 18.579 1.00 86.88 254 GLY A N 1
ATOM 1964 C CA . GLY A 1 254 ? 10.829 -4.977 19.162 1.00 86.88 254 GLY A CA 1
ATOM 1965 C C . GLY A 1 254 ? 10.295 -4.352 20.457 1.00 86.88 254 GLY A C 1
ATOM 1966 O O . GLY A 1 254 ? 9.086 -4.244 20.625 1.00 86.88 254 GLY A O 1
ATOM 1967 N N . VAL A 1 255 ? 11.168 -3.844 21.337 1.00 88.94 255 VAL A N 1
ATOM 1968 C CA . VAL A 1 255 ? 10.751 -3.211 22.606 1.00 88.94 255 VAL A CA 1
ATOM 1969 C C . VAL A 1 255 ? 9.945 -1.940 22.347 1.00 88.94 255 VAL A C 1
ATOM 1971 O O . VAL A 1 255 ? 8.910 -1.711 22.971 1.00 88.94 255 VAL A O 1
ATOM 1974 N N . ARG A 1 256 ? 10.400 -1.111 21.405 1.00 90.81 256 ARG A N 1
ATOM 1975 C CA . ARG A 1 256 ? 9.666 0.087 20.984 1.00 90.81 256 ARG A CA 1
ATOM 1976 C C . ARG A 1 256 ? 8.326 -0.282 20.348 1.00 90.81 256 ARG A C 1
ATOM 1978 O O . ARG A 1 256 ? 7.310 0.313 20.691 1.00 90.81 256 ARG A O 1
ATOM 1985 N N . ILE A 1 257 ? 8.311 -1.276 19.461 1.00 93.00 257 ILE A N 1
ATOM 1986 C CA . ILE A 1 257 ? 7.089 -1.747 18.793 1.00 93.00 257 ILE A CA 1
ATOM 1987 C C . ILE A 1 257 ? 6.057 -2.234 19.819 1.00 93.00 257 ILE A C 1
ATOM 1989 O O . ILE A 1 257 ? 4.880 -1.889 19.710 1.00 93.00 257 ILE A O 1
ATOM 1993 N N . GLU A 1 258 ? 6.480 -2.977 20.843 1.00 93.00 258 GLU A N 1
ATOM 1994 C CA . GLU A 1 258 ? 5.594 -3.430 21.923 1.00 93.00 258 GLU A CA 1
ATOM 1995 C C . GLU A 1 258 ? 4.984 -2.260 22.704 1.00 93.00 258 GLU A C 1
ATOM 1997 O O . GLU A 1 258 ? 3.787 -2.275 23.007 1.00 93.00 258 GLU A O 1
ATOM 2002 N N . ARG A 1 259 ? 5.772 -1.215 22.994 1.00 94.38 259 ARG A N 1
ATOM 2003 C CA . ARG A 1 259 ? 5.270 0.000 23.655 1.00 94.38 259 ARG A CA 1
ATOM 2004 C C . ARG A 1 259 ? 4.241 0.722 22.796 1.00 94.38 259 ARG A C 1
ATOM 2006 O O . ARG A 1 259 ? 3.142 0.987 23.273 1.00 94.38 259 ARG A O 1
ATOM 2013 N N . LEU A 1 260 ? 4.553 0.972 21.524 1.00 95.62 260 LEU A N 1
ATOM 2014 C CA . LEU A 1 260 ? 3.627 1.625 20.591 1.00 95.62 260 LEU A CA 1
ATOM 2015 C C . LEU A 1 260 ? 2.332 0.818 20.421 1.00 95.62 260 LEU A C 1
ATOM 2017 O O . LEU A 1 260 ? 1.242 1.386 20.427 1.00 95.62 260 LEU A O 1
ATOM 2021 N N . THR A 1 261 ? 2.437 -0.510 20.340 1.00 95.62 261 THR A N 1
ATOM 2022 C CA . THR A 1 261 ? 1.282 -1.418 20.267 1.00 95.62 261 THR A CA 1
ATOM 2023 C C . THR A 1 261 ? 0.416 -1.324 21.519 1.00 95.62 261 THR A C 1
ATOM 2025 O O . THR A 1 261 ? -0.810 -1.230 21.422 1.00 95.62 261 THR A O 1
ATOM 2028 N N . THR A 1 262 ? 1.046 -1.313 22.694 1.00 95.38 262 THR A N 1
ATOM 2029 C CA . THR A 1 262 ? 0.354 -1.173 23.980 1.00 95.38 262 THR A CA 1
ATOM 2030 C C . THR A 1 262 ? -0.391 0.156 24.054 1.00 95.38 262 THR A C 1
ATOM 2032 O O . THR A 1 262 ? -1.565 0.185 24.418 1.00 95.38 262 THR A O 1
ATOM 2035 N N . GLU A 1 263 ? 0.250 1.250 23.647 1.00 96.44 263 GLU A N 1
ATOM 2036 C CA . GLU A 1 263 ? -0.343 2.586 23.685 1.00 96.44 263 GLU A CA 1
ATOM 2037 C C . GLU A 1 263 ? -1.479 2.756 22.667 1.00 96.44 263 GLU A C 1
ATOM 2039 O O . GLU A 1 263 ? -2.546 3.253 23.031 1.00 96.44 263 GLU A O 1
ATOM 2044 N N . ALA A 1 264 ? -1.328 2.249 21.438 1.00 97.00 264 ALA A N 1
ATOM 2045 C CA . ALA A 1 264 ? -2.400 2.238 20.436 1.00 97.00 264 ALA A CA 1
ATOM 2046 C C . ALA A 1 264 ? -3.657 1.516 20.954 1.00 97.00 264 ALA A C 1
ATOM 2048 O O . ALA A 1 264 ? -4.781 2.025 20.841 1.00 97.00 264 ALA A O 1
ATOM 2049 N N . ARG A 1 265 ? -3.463 0.363 21.606 1.00 95.25 265 ARG A N 1
ATOM 2050 C CA . ARG A 1 265 ? -4.551 -0.409 22.211 1.00 95.25 265 ARG A CA 1
ATOM 2051 C C . ARG A 1 265 ? -5.178 0.284 23.406 1.00 95.25 265 ARG A C 1
ATOM 2053 O O . ARG A 1 265 ? -6.401 0.370 23.470 1.00 95.25 265 ARG A O 1
ATOM 2060 N N . ARG A 1 266 ? -4.362 0.777 24.335 1.00 95.25 266 ARG A N 1
ATOM 2061 C CA . ARG A 1 266 ? -4.816 1.380 25.591 1.00 95.25 266 ARG A CA 1
ATOM 2062 C C . ARG A 1 266 ? -5.569 2.686 25.367 1.00 95.25 266 ARG A C 1
ATOM 2064 O O . ARG A 1 266 ? -6.563 2.930 26.042 1.00 95.25 266 ARG A O 1
ATOM 2071 N N . GLN A 1 267 ? -5.084 3.530 24.461 1.00 95.81 267 GLN A N 1
ATOM 2072 C CA . GLN A 1 267 ? -5.603 4.887 24.312 1.00 95.81 267 GLN A CA 1
ATOM 2073 C C . GLN A 1 267 ? -6.779 4.969 23.348 1.00 95.81 267 GLN A C 1
ATOM 2075 O O . GLN A 1 267 ? -7.764 5.651 23.642 1.00 95.81 267 GLN A O 1
ATOM 2080 N N . ILE A 1 268 ? -6.703 4.262 22.212 1.00 95.69 268 ILE A N 1
ATOM 2081 C CA . ILE A 1 268 ? -7.760 4.347 21.202 1.00 95.69 268 ILE A CA 1
ATOM 2082 C C . ILE A 1 268 ? -8.393 3.021 20.774 1.00 95.69 268 ILE A C 1
ATOM 2084 O O . ILE A 1 268 ? -9.361 3.046 20.018 1.00 95.69 268 ILE A O 1
ATOM 2088 N N . GLY A 1 269 ? -7.920 1.883 21.291 1.00 95.56 269 GLY A N 1
ATOM 2089 C CA . GLY A 1 269 ? -8.450 0.561 20.936 1.00 95.56 269 GLY A CA 1
ATOM 2090 C C . GLY A 1 269 ? -8.035 0.079 19.542 1.00 95.56 269 GLY A C 1
ATOM 2091 O O . GLY A 1 269 ? -8.676 -0.819 18.992 1.00 95.56 269 GLY A O 1
ATOM 2092 N N . ALA A 1 270 ? -6.983 0.668 18.970 1.00 97.50 270 ALA A N 1
ATOM 2093 C CA . ALA A 1 270 ? -6.511 0.389 17.618 1.00 97.50 270 ALA A CA 1
ATOM 2094 C C . ALA A 1 270 ? -5.278 -0.520 17.609 1.00 97.50 270 ALA A C 1
ATOM 2096 O O . ALA A 1 270 ? -4.503 -0.575 18.564 1.00 97.50 270 ALA A O 1
ATOM 2097 N N . LEU A 1 271 ? -5.081 -1.224 16.501 1.00 97.94 271 LEU A N 1
ATOM 2098 C CA . LEU A 1 271 ? -3.889 -2.018 16.243 1.00 97.94 271 LEU A CA 1
ATOM 2099 C C . LEU A 1 271 ? -2.763 -1.137 15.697 1.00 97.94 271 LEU A C 1
ATOM 2101 O O . LEU A 1 271 ? -3.001 -0.286 14.845 1.00 97.94 271 LEU A O 1
ATOM 2105 N N . LEU A 1 272 ? -1.526 -1.370 16.135 1.00 97.62 272 LEU A N 1
ATOM 2106 C CA . LEU A 1 272 ? -0.373 -0.761 15.477 1.00 97.62 272 LEU A CA 1
ATOM 2107 C C . LEU A 1 272 ? -0.210 -1.363 14.078 1.00 97.62 272 LEU A C 1
ATOM 2109 O O . LEU A 1 272 ? -0.377 -2.576 13.898 1.00 97.62 272 LEU A O 1
ATOM 2113 N N . LYS A 1 273 ? 0.144 -0.523 13.110 1.00 96.94 273 LYS A N 1
ATOM 2114 C CA . LYS A 1 273 ? 0.452 -0.930 11.746 1.00 96.94 273 LYS A CA 1
ATOM 2115 C C . LYS A 1 273 ? 1.818 -0.397 11.321 1.00 96.94 273 LYS A C 1
ATOM 2117 O O . LYS A 1 273 ? 2.120 0.773 11.536 1.00 96.94 273 LYS A O 1
ATOM 2122 N N . GLY A 1 274 ? 2.646 -1.272 10.755 1.00 93.94 274 GLY A N 1
ATOM 2123 C CA . GLY A 1 274 ? 3.976 -0.921 10.253 1.00 93.94 274 GLY A CA 1
ATOM 2124 C C . GLY A 1 274 ? 3.972 -0.652 8.751 1.00 93.94 274 GLY A C 1
ATOM 2125 O O . GLY A 1 274 ? 3.289 -1.336 7.992 1.00 93.94 274 GLY A O 1
ATOM 2126 N N . HIS A 1 275 ? 4.739 0.338 8.315 1.00 92.81 275 HIS A N 1
ATOM 2127 C CA . HIS A 1 275 ? 4.963 0.656 6.902 1.00 92.81 275 HIS A CA 1
ATOM 2128 C C . HIS A 1 275 ? 6.417 0.364 6.517 1.00 92.81 275 HIS A C 1
ATOM 2130 O O . HIS A 1 275 ? 7.239 0.098 7.391 1.00 92.81 275 HIS A O 1
ATOM 2136 N N . TYR A 1 276 ? 6.752 0.383 5.223 1.00 88.50 276 TYR A N 1
ATOM 2137 C CA . TYR A 1 276 ? 8.100 0.061 4.722 1.00 88.50 276 TYR A CA 1
ATOM 2138 C C . TYR A 1 276 ? 8.657 -1.271 5.257 1.00 88.50 276 TYR A C 1
ATOM 2140 O O . TYR A 1 276 ? 9.835 -1.387 5.596 1.00 88.50 276 TYR A O 1
ATOM 2148 N N . THR A 1 277 ? 7.809 -2.296 5.358 1.00 92.44 277 THR A N 1
ATOM 2149 C CA . THR A 1 277 ? 8.198 -3.606 5.903 1.00 92.44 277 THR A CA 1
ATOM 2150 C C . THR A 1 277 ? 9.091 -4.412 4.944 1.00 92.44 277 THR A C 1
ATOM 2152 O O . THR A 1 277 ? 9.632 -5.457 5.306 1.00 92.44 277 THR A O 1
ATOM 2155 N N . ASP A 1 278 ? 9.285 -3.914 3.725 1.00 90.94 278 ASP A N 1
ATOM 2156 C CA . ASP A 1 278 ? 9.992 -4.546 2.614 1.00 90.94 278 ASP A CA 1
ATOM 2157 C C . ASP A 1 278 ? 11.385 -5.081 2.988 1.00 90.94 278 ASP A C 1
ATOM 2159 O O . ASP A 1 278 ? 11.704 -6.234 2.699 1.00 90.94 278 ASP A O 1
ATOM 2163 N N . SER A 1 279 ? 12.182 -4.267 3.683 1.00 84.44 279 SER A N 1
ATOM 2164 C CA . SER A 1 279 ? 13.600 -4.539 3.961 1.00 84.44 279 SER A CA 1
ATOM 2165 C C . SER A 1 279 ? 13.856 -5.198 5.323 1.00 84.44 279 SER A C 1
ATOM 2167 O O . SER A 1 279 ? 15.009 -5.427 5.686 1.00 84.44 279 SER A O 1
ATOM 2169 N N . VAL A 1 280 ? 12.811 -5.514 6.095 1.00 89.50 280 VAL A N 1
ATOM 2170 C CA . VAL A 1 280 ? 12.958 -6.095 7.438 1.00 89.50 280 VAL A CA 1
ATOM 2171 C C . VAL A 1 280 ? 13.483 -7.531 7.356 1.00 89.50 280 VAL A C 1
ATOM 2173 O O . VAL A 1 280 ? 12.881 -8.392 6.710 1.00 89.50 280 VAL A O 1
ATOM 2176 N N . HIS A 1 281 ? 14.590 -7.802 8.055 1.00 86.38 281 HIS A N 1
ATOM 2177 C CA . HIS A 1 281 ? 15.200 -9.135 8.089 1.00 86.38 281 HIS A CA 1
ATOM 2178 C C . HIS A 1 281 ? 14.371 -10.141 8.896 1.00 86.38 281 HIS A C 1
ATOM 2180 O O . HIS A 1 281 ? 14.027 -11.206 8.383 1.00 86.38 281 HIS A O 1
ATOM 2186 N N . ASP A 1 282 ? 14.046 -9.801 10.145 1.00 90.56 282 ASP A N 1
ATOM 2187 C CA . ASP A 1 282 ? 13.225 -10.637 11.019 1.00 90.56 282 ASP A CA 1
ATOM 2188 C C . ASP A 1 282 ? 11.782 -10.128 11.051 1.00 90.56 282 ASP A C 1
ATOM 2190 O O . ASP A 1 282 ? 11.414 -9.248 11.828 1.00 90.56 282 ASP A O 1
ATOM 2194 N N . LEU A 1 283 ? 10.954 -10.698 10.180 1.00 93.12 283 LEU A N 1
ATOM 2195 C CA . LEU A 1 283 ? 9.529 -10.383 10.104 1.00 93.12 283 LEU A CA 1
ATOM 2196 C C . LEU A 1 283 ? 8.724 -10.937 11.288 1.00 93.12 283 LEU A C 1
ATOM 2198 O O . LEU A 1 283 ? 7.608 -10.473 11.517 1.00 93.12 283 LEU A O 1
ATOM 2202 N N . THR A 1 284 ? 9.261 -11.897 12.051 1.00 92.50 284 THR A N 1
ATOM 2203 C CA . THR A 1 284 ? 8.525 -12.519 13.165 1.00 92.50 284 THR A CA 1
ATOM 2204 C C . THR A 1 284 ? 8.298 -11.548 14.319 1.00 92.50 284 THR A C 1
ATOM 2206 O O . THR A 1 284 ? 7.346 -11.720 15.083 1.00 92.50 284 THR A O 1
ATOM 2209 N N . VAL A 1 285 ? 9.086 -10.467 14.394 1.00 92.75 285 VAL A N 1
ATOM 2210 C CA . VAL A 1 285 ? 8.885 -9.398 15.377 1.00 92.75 285 VAL A CA 1
ATOM 2211 C C . VAL A 1 285 ? 7.488 -8.779 15.290 1.00 92.75 285 VAL A C 1
ATOM 2213 O O . VAL A 1 285 ? 6.957 -8.344 16.302 1.00 92.75 285 VAL A O 1
ATOM 2216 N N . TYR A 1 286 ? 6.865 -8.749 14.106 1.00 94.94 286 TYR A N 1
ATOM 2217 C CA . TYR A 1 286 ? 5.564 -8.107 13.913 1.00 94.94 286 TYR A CA 1
ATOM 2218 C C . TYR A 1 286 ? 4.472 -8.797 14.744 1.00 94.94 286 TYR A C 1
ATOM 2220 O O . TYR A 1 286 ? 3.946 -8.165 15.666 1.00 94.94 286 TYR A O 1
ATOM 2228 N N . PRO A 1 287 ? 4.154 -10.086 14.514 1.00 94.44 287 PRO A N 1
ATOM 2229 C CA . PRO A 1 287 ? 3.180 -10.778 15.347 1.00 94.44 287 PRO A CA 1
ATOM 2230 C C . PRO A 1 287 ? 3.673 -10.948 16.790 1.00 94.44 287 PRO A C 1
ATOM 2232 O O . PRO A 1 287 ? 2.870 -10.821 17.710 1.00 94.44 287 PRO A O 1
ATOM 2235 N N . LEU A 1 288 ? 4.977 -11.169 17.024 1.00 93.25 288 LEU A N 1
ATOM 2236 C CA . LEU A 1 288 ? 5.506 -11.322 18.386 1.00 93.25 288 LEU A CA 1
ATOM 2237 C C . LEU A 1 288 ? 5.331 -10.062 19.235 1.00 93.25 288 LEU A C 1
ATOM 2239 O O . LEU A 1 288 ? 5.078 -10.189 20.428 1.00 93.25 288 LEU A O 1
ATOM 2243 N N . SER A 1 289 ? 5.410 -8.869 18.645 1.00 93.69 289 SER A N 1
ATOM 2244 C CA . SER A 1 289 ? 5.203 -7.592 19.336 1.00 93.69 289 SER A CA 1
ATOM 2245 C C . SER A 1 289 ? 3.756 -7.084 19.270 1.00 93.69 289 SER A C 1
ATOM 2247 O O . SER A 1 289 ? 3.461 -6.020 19.809 1.00 93.69 289 SER A O 1
ATOM 2249 N N . GLY A 1 290 ? 2.838 -7.841 18.656 1.00 94.19 290 GLY A N 1
ATOM 2250 C CA . GLY A 1 290 ? 1.415 -7.501 18.577 1.00 94.19 290 GLY A CA 1
ATOM 2251 C C . GLY A 1 290 ? 1.049 -6.478 17.498 1.00 94.19 290 GLY A C 1
ATOM 2252 O O . GLY A 1 290 ? 0.008 -5.824 17.602 1.00 94.19 290 GLY A O 1
ATOM 2253 N N . VAL A 1 291 ? 1.867 -6.336 16.455 1.00 96.25 291 VAL A N 1
ATOM 2254 C CA . VAL A 1 291 ? 1.534 -5.503 15.295 1.00 96.25 291 VAL A CA 1
ATOM 2255 C C . VAL A 1 291 ? 0.376 -6.151 14.537 1.00 96.25 291 VAL A C 1
ATOM 2257 O O . VAL A 1 291 ? 0.445 -7.321 14.162 1.00 96.25 291 VAL A O 1
ATOM 2260 N N . GLY A 1 292 ? -0.701 -5.405 14.298 1.00 96.94 292 GLY A N 1
ATOM 2261 C CA . GLY A 1 292 ? -1.913 -5.943 13.674 1.00 96.94 292 GLY A CA 1
ATOM 2262 C C . GLY A 1 292 ? -1.943 -5.839 12.153 1.00 96.94 292 GLY A C 1
ATOM 2263 O O . GLY A 1 292 ? -2.752 -6.522 11.528 1.00 96.94 292 GLY A O 1
ATOM 2264 N N . GLY A 1 293 ? -1.075 -5.027 11.548 1.00 97.62 293 GLY A N 1
ATOM 2265 C CA . GLY A 1 293 ? -0.961 -4.933 10.094 1.00 97.62 293 GLY A CA 1
ATOM 2266 C C . GLY A 1 293 ? 0.405 -4.444 9.612 1.00 97.62 293 GLY A C 1
ATOM 2267 O O . GLY A 1 293 ? 1.140 -3.796 10.356 1.00 97.62 293 GLY A O 1
ATOM 2268 N N . ALA A 1 294 ? 0.739 -4.738 8.360 1.00 97.25 294 ALA A N 1
ATOM 2269 C CA . ALA A 1 294 ? 1.984 -4.299 7.741 1.00 97.25 294 ALA A CA 1
ATOM 2270 C C . ALA A 1 294 ? 1.818 -4.028 6.240 1.00 97.25 294 ALA A C 1
ATOM 2272 O O . ALA A 1 294 ? 1.244 -4.860 5.532 1.00 97.25 294 ALA A O 1
ATOM 2273 N N . ASN A 1 295 ? 2.348 -2.896 5.762 1.00 97.31 295 ASN A N 1
ATOM 2274 C CA . ASN A 1 295 ? 2.397 -2.554 4.339 1.00 97.31 295 ASN A CA 1
ATOM 2275 C C . ASN A 1 295 ? 3.706 -3.037 3.697 1.00 97.31 295 ASN A C 1
ATOM 2277 O O . ASN A 1 295 ? 4.796 -2.803 4.224 1.00 97.31 295 ASN A O 1
ATOM 2281 N N . VAL A 1 296 ? 3.594 -3.626 2.505 1.00 95.94 296 VAL A N 1
ATOM 2282 C CA . VAL A 1 296 ? 4.721 -3.972 1.625 1.00 95.94 296 VAL A CA 1
ATOM 2283 C C . VAL A 1 296 ? 4.465 -3.445 0.215 1.00 95.94 296 VAL A C 1
ATOM 2285 O O . VAL A 1 296 ? 3.353 -3.542 -0.303 1.00 95.94 296 VAL A O 1
ATOM 2288 N N . GLY A 1 297 ? 5.487 -2.903 -0.444 1.00 93.00 297 GLY A N 1
ATOM 2289 C CA . GLY A 1 297 ? 5.339 -2.308 -1.768 1.00 93.00 297 GLY A CA 1
ATOM 2290 C C . GLY A 1 297 ? 6.641 -2.263 -2.569 1.00 93.00 297 GLY A C 1
ATOM 2291 O O . GLY A 1 297 ? 6.774 -3.030 -3.530 1.00 93.00 297 GLY A O 1
ATOM 2292 N N . PRO A 1 298 ? 7.589 -1.365 -2.245 1.00 90.38 298 PRO A N 1
ATOM 2293 C CA . PRO A 1 298 ? 8.840 -1.226 -2.992 1.00 90.38 298 PRO A CA 1
ATOM 2294 C C . PRO A 1 298 ? 9.612 -2.539 -3.200 1.00 90.38 298 PRO A C 1
ATOM 2296 O O . PRO A 1 298 ? 10.091 -2.786 -4.305 1.00 90.38 298 PRO A O 1
ATOM 2299 N N . GLY A 1 299 ? 9.670 -3.407 -2.192 1.00 92.06 299 GLY A N 1
ATOM 2300 C CA . GLY A 1 299 ? 10.314 -4.720 -2.237 1.00 92.06 299 GLY A CA 1
ATOM 2301 C C . GLY A 1 299 ? 9.645 -5.687 -3.212 1.00 92.06 299 GLY A C 1
ATOM 2302 O O . GLY A 1 299 ? 10.329 -6.435 -3.905 1.00 92.06 299 GLY A O 1
ATOM 2303 N N . LEU A 1 300 ? 8.319 -5.619 -3.368 1.00 95.44 300 LEU A N 1
ATOM 2304 C CA . LEU A 1 300 ? 7.604 -6.420 -4.369 1.00 95.44 300 LEU A CA 1
ATOM 2305 C C . LEU A 1 300 ? 7.860 -5.922 -5.796 1.00 95.44 300 LEU A C 1
ATOM 2307 O O . LEU A 1 300 ? 7.973 -6.724 -6.721 1.00 95.44 300 LEU A O 1
ATOM 2311 N N . SER A 1 301 ? 8.006 -4.607 -5.972 1.00 93.50 301 SER A N 1
ATOM 2312 C CA . SER A 1 301 ? 8.405 -4.029 -7.264 1.00 93.50 301 SER A CA 1
ATOM 2313 C C . SER A 1 301 ? 9.850 -4.389 -7.619 1.00 93.50 301 SER A C 1
ATOM 2315 O O . SER A 1 301 ? 10.146 -4.715 -8.766 1.00 93.50 301 SER A O 1
ATOM 2317 N N . ALA A 1 302 ? 10.740 -4.383 -6.624 1.00 93.38 302 ALA A N 1
ATOM 2318 C CA . ALA A 1 302 ? 12.106 -4.874 -6.752 1.00 93.38 302 ALA A CA 1
ATOM 2319 C C . ALA A 1 302 ? 12.140 -6.358 -7.147 1.00 93.38 302 ALA A C 1
ATOM 2321 O O . ALA A 1 302 ? 12.841 -6.718 -8.090 1.00 93.38 302 ALA A O 1
ATOM 2322 N N . ALA A 1 303 ? 11.335 -7.203 -6.494 1.00 96.00 303 ALA A N 1
ATOM 2323 C CA . ALA A 1 303 ? 11.223 -8.621 -6.828 1.00 96.00 303 ALA A CA 1
ATOM 2324 C C . ALA A 1 303 ? 10.731 -8.843 -8.270 1.00 96.00 303 ALA A C 1
ATOM 2326 O O . ALA A 1 303 ? 11.264 -9.708 -8.969 1.00 96.00 303 ALA A O 1
ATOM 2327 N N . GLU A 1 304 ? 9.763 -8.046 -8.739 1.00 98.00 30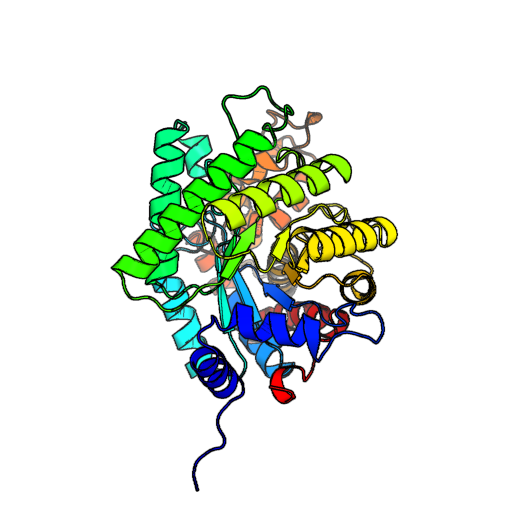4 GLU A N 1
ATOM 2328 C CA . GLU A 1 304 ? 9.329 -8.047 -10.142 1.00 98.00 304 GLU A CA 1
ATOM 2329 C C . GLU A 1 304 ? 10.479 -7.655 -11.081 1.00 98.00 304 GLU A C 1
ATOM 2331 O O . GLU A 1 304 ? 10.762 -8.372 -12.044 1.00 98.00 304 GLU A O 1
ATOM 2336 N N . PHE A 1 305 ? 11.178 -6.552 -10.800 1.00 97.81 305 PHE A N 1
ATOM 2337 C CA . PHE A 1 305 ? 12.258 -6.080 -11.663 1.00 97.81 305 PHE A CA 1
ATOM 2338 C C . PHE A 1 305 ? 13.439 -7.058 -11.714 1.00 97.81 305 PHE A C 1
ATOM 2340 O O . PHE A 1 305 ? 13.968 -7.322 -12.795 1.00 97.81 305 PHE A O 1
ATOM 2347 N N . ASP A 1 306 ? 13.826 -7.651 -10.584 1.00 97.88 306 ASP A N 1
ATOM 2348 C CA . ASP A 1 306 ? 14.896 -8.648 -10.538 1.00 97.88 306 ASP A CA 1
ATOM 2349 C C . ASP A 1 306 ? 14.512 -9.945 -11.258 1.00 97.88 306 ASP A C 1
ATOM 2351 O O . ASP A 1 306 ? 15.342 -10.515 -11.968 1.00 97.88 306 ASP A O 1
ATOM 2355 N N . ALA A 1 307 ? 13.247 -10.370 -11.178 1.00 98.38 307 ALA A N 1
ATOM 2356 C CA . ALA A 1 307 ? 12.755 -11.491 -11.974 1.00 98.38 307 ALA A CA 1
ATOM 2357 C C . ALA A 1 307 ? 12.861 -11.203 -13.480 1.00 98.38 307 ALA A C 1
ATOM 2359 O O . ALA A 1 307 ? 13.302 -12.055 -14.251 1.00 98.38 307 ALA A O 1
ATOM 2360 N N . ILE A 1 308 ? 12.518 -9.989 -13.917 1.00 98.50 308 ILE A N 1
ATOM 2361 C CA . ILE A 1 308 ? 12.660 -9.617 -15.328 1.00 98.50 308 ILE A CA 1
ATOM 2362 C C . ILE A 1 308 ? 14.141 -9.507 -15.723 1.00 98.50 308 ILE A C 1
ATOM 2364 O O . ILE A 1 308 ? 14.513 -9.950 -16.806 1.00 98.50 308 ILE A O 1
ATOM 2368 N N . LYS A 1 309 ? 15.024 -9.014 -14.847 1.00 98.38 309 LYS A N 1
ATOM 2369 C CA . LYS A 1 309 ? 16.478 -9.023 -15.093 1.00 98.38 309 LYS A CA 1
ATOM 2370 C C . LYS A 1 309 ? 17.033 -10.433 -15.279 1.00 98.38 309 LYS A C 1
ATOM 2372 O O . LYS A 1 309 ? 17.951 -10.616 -16.073 1.00 98.38 309 LYS A O 1
ATOM 2377 N N . ASP A 1 310 ? 16.496 -11.434 -14.589 1.00 98.56 310 ASP A N 1
ATOM 2378 C CA . ASP A 1 310 ? 16.887 -12.826 -14.825 1.00 98.56 310 ASP A CA 1
ATOM 2379 C C . ASP A 1 310 ? 16.437 -13.333 -16.204 1.00 98.56 310 ASP A C 1
ATOM 2381 O O . ASP A 1 310 ? 17.151 -14.125 -16.822 1.00 98.56 310 ASP A O 1
ATOM 2385 N N . LEU A 1 311 ? 15.310 -12.839 -16.729 1.00 98.69 311 LEU A N 1
ATOM 2386 C CA . LEU A 1 311 ? 14.911 -13.079 -18.121 1.00 98.69 311 LEU A CA 1
ATOM 2387 C C . LEU A 1 311 ? 15.826 -12.341 -19.107 1.00 98.69 311 LEU A C 1
ATOM 2389 O O . LEU A 1 311 ? 16.196 -12.925 -20.118 1.00 98.69 311 LEU A O 1
ATOM 2393 N N . VAL A 1 312 ? 16.268 -11.117 -18.797 1.00 98.62 312 VAL A N 1
ATOM 2394 C CA . VAL A 1 312 ? 17.268 -10.398 -19.613 1.00 98.62 312 VAL A CA 1
ATOM 2395 C C . VAL A 1 312 ? 18.586 -11.174 -19.674 1.00 98.62 312 VAL A C 1
ATOM 2397 O O . VAL A 1 312 ? 19.166 -11.320 -20.742 1.00 98.62 312 VAL A O 1
ATOM 2400 N N . LYS A 1 313 ? 19.053 -11.750 -18.558 1.00 98.56 313 LYS A N 1
ATOM 2401 C CA . LYS A 1 313 ? 20.246 -12.620 -18.567 1.00 98.56 313 LYS A CA 1
ATOM 2402 C C . LYS A 1 313 ? 20.049 -13.863 -19.440 1.00 98.56 313 LYS A C 1
ATOM 2404 O O . LYS A 1 313 ? 21.010 -14.347 -20.031 1.00 98.56 313 LYS A O 1
ATOM 2409 N N . LEU A 1 314 ? 18.834 -14.415 -19.485 1.00 98.50 314 LEU A N 1
ATOM 2410 C CA . LEU A 1 314 ? 18.506 -15.528 -20.377 1.00 98.50 314 LEU A CA 1
ATOM 2411 C C . LEU A 1 314 ? 18.534 -15.078 -21.843 1.00 98.50 314 LEU A C 1
ATOM 2413 O O . LEU A 1 314 ? 19.177 -15.741 -22.645 1.00 98.50 314 LEU A O 1
ATOM 2417 N N . GLU A 1 315 ? 17.917 -13.942 -22.166 1.00 98.50 315 GLU A N 1
ATOM 2418 C CA . GLU A 1 315 ? 17.935 -13.325 -23.499 1.00 98.50 315 GLU A CA 1
ATOM 2419 C C . GLU A 1 315 ? 19.366 -13.070 -23.999 1.00 98.50 315 GLU A C 1
ATOM 2421 O O . GLU A 1 315 ? 19.709 -13.436 -25.119 1.00 98.50 315 GLU A O 1
ATOM 2426 N N . GLN A 1 316 ? 20.241 -12.553 -23.134 1.00 98.25 316 GLN A N 1
ATOM 2427 C CA . GLN A 1 316 ? 21.652 -12.317 -23.457 1.00 98.25 316 GLN A CA 1
ATOM 2428 C C . GLN A 1 316 ? 22.411 -13.603 -23.803 1.00 98.25 316 GLN A C 1
ATOM 2430 O O . GLN A 1 316 ? 23.316 -13.575 -24.628 1.00 98.25 316 GLN A O 1
ATOM 2435 N N . ARG A 1 317 ? 22.049 -14.750 -23.210 1.00 98.06 317 ARG A N 1
ATOM 2436 C CA . ARG A 1 317 ? 22.642 -16.054 -23.567 1.00 98.06 317 ARG A CA 1
ATOM 2437 C C . ARG A 1 317 ? 22.180 -16.573 -24.930 1.00 98.06 317 ARG A C 1
ATOM 2439 O O . ARG A 1 317 ? 22.736 -17.563 -25.399 1.00 98.06 317 ARG A O 1
ATOM 2446 N N . LEU A 1 318 ? 21.156 -15.954 -25.510 1.00 97.88 318 LEU A N 1
ATOM 2447 C CA . LEU A 1 318 ? 20.667 -16.212 -26.862 1.00 97.88 318 LEU A CA 1
ATOM 2448 C C . LEU A 1 318 ? 21.241 -15.204 -27.873 1.00 97.88 318 LEU A C 1
ATOM 2450 O O . LEU A 1 318 ? 20.831 -15.232 -29.028 1.00 97.88 318 LEU A O 1
ATOM 2454 N N . ASP A 1 319 ? 22.155 -14.322 -27.445 1.00 97.94 319 ASP A N 1
ATOM 2455 C CA . ASP A 1 319 ? 22.735 -13.238 -28.247 1.00 97.94 319 ASP A CA 1
ATOM 2456 C C . ASP A 1 319 ? 21.682 -12.255 -28.809 1.00 97.94 319 ASP A C 1
ATOM 2458 O O . ASP A 1 319 ? 21.835 -11.700 -29.899 1.00 97.94 319 ASP A O 1
ATOM 2462 N N . ILE A 1 320 ? 20.599 -12.029 -28.054 1.00 97.81 320 ILE A N 1
ATOM 2463 C CA . ILE A 1 320 ? 19.518 -11.086 -28.378 1.00 97.81 320 ILE A CA 1
ATOM 2464 C C . ILE A 1 320 ? 19.497 -9.950 -27.336 1.00 97.81 320 ILE A C 1
ATOM 2466 O O . ILE A 1 320 ? 19.952 -10.121 -26.205 1.00 97.81 320 ILE A O 1
ATOM 2470 N N . ASP A 1 321 ? 18.965 -8.784 -27.711 1.00 97.69 321 ASP A N 1
ATOM 2471 C CA . ASP A 1 321 ? 18.701 -7.667 -26.798 1.00 97.69 321 ASP A CA 1
ATOM 2472 C C . ASP A 1 321 ? 17.332 -7.028 -27.088 1.00 97.69 321 ASP A C 1
ATOM 2474 O O . ASP A 1 321 ? 17.079 -6.480 -28.164 1.00 97.69 321 ASP A O 1
ATOM 2478 N N . SER A 1 322 ? 16.427 -7.091 -26.112 1.00 98.31 322 SER A N 1
ATOM 2479 C CA . SER A 1 322 ? 15.114 -6.434 -26.156 1.00 98.31 322 SER A CA 1
ATOM 2480 C C . SER A 1 322 ? 15.178 -4.916 -25.960 1.00 98.31 322 SER A C 1
ATOM 2482 O O . SER A 1 322 ? 14.191 -4.217 -26.248 1.00 98.31 322 SER A O 1
ATOM 2484 N N . GLY A 1 323 ? 16.288 -4.404 -25.422 1.00 98.38 323 GLY A N 1
ATOM 2485 C CA . GLY A 1 323 ? 16.441 -3.038 -24.931 1.00 98.38 323 GLY A CA 1
ATOM 2486 C C . GLY A 1 323 ? 15.684 -2.774 -23.624 1.00 98.38 323 GLY A C 1
ATOM 2487 O O . GLY A 1 323 ? 15.414 -1.619 -23.298 1.00 98.38 323 GLY A O 1
ATOM 2488 N N . PHE A 1 324 ? 15.278 -3.814 -22.880 1.00 98.50 324 PHE A N 1
ATOM 2489 C CA . PHE A 1 324 ? 14.428 -3.657 -21.690 1.00 98.50 324 PHE A CA 1
ATOM 2490 C C . PHE A 1 324 ? 15.075 -2.811 -20.587 1.00 98.50 324 PHE A C 1
ATOM 2492 O O . PHE A 1 324 ? 14.432 -1.906 -20.053 1.00 98.50 324 PHE A O 1
ATOM 2499 N N . ILE A 1 325 ? 16.345 -3.067 -20.260 1.00 97.88 325 ILE A N 1
ATOM 2500 C CA . ILE A 1 325 ? 17.050 -2.330 -19.199 1.00 97.88 325 ILE A CA 1
ATOM 2501 C C . ILE A 1 325 ? 17.181 -0.848 -19.549 1.00 97.88 325 ILE A C 1
ATOM 2503 O O . ILE A 1 325 ? 16.963 0.004 -18.686 1.00 97.88 325 ILE A O 1
ATOM 2507 N N . ASP A 1 326 ? 17.478 -0.535 -20.808 1.00 98.00 326 ASP A N 1
ATOM 2508 C CA . ASP A 1 326 ? 17.596 0.847 -21.264 1.00 98.00 326 ASP A CA 1
ATOM 2509 C C . ASP A 1 326 ? 16.236 1.549 -21.296 1.00 98.00 326 ASP A C 1
ATOM 2511 O O . ASP A 1 326 ? 16.135 2.688 -20.846 1.00 98.00 326 ASP A O 1
ATOM 2515 N N . ALA A 1 327 ? 15.168 0.862 -21.719 1.00 98.50 327 ALA A N 1
ATOM 2516 C CA . ALA A 1 327 ? 13.814 1.412 -21.676 1.00 98.50 327 ALA A CA 1
ATOM 2517 C C . ALA A 1 327 ? 13.385 1.772 -20.242 1.00 98.50 327 ALA A C 1
ATOM 2519 O O . ALA A 1 327 ? 12.856 2.860 -20.015 1.00 98.50 327 ALA A O 1
ATOM 2520 N N . VAL A 1 328 ? 13.654 0.893 -19.265 1.00 98.25 328 VAL A N 1
ATOM 2521 C CA . VAL A 1 328 ? 13.377 1.167 -17.844 1.00 98.25 328 VAL A CA 1
ATOM 2522 C C . VAL A 1 328 ? 14.237 2.322 -17.339 1.00 98.25 328 VAL A C 1
ATOM 2524 O O . VAL A 1 328 ? 13.702 3.238 -16.720 1.00 98.25 328 VAL A O 1
ATOM 2527 N N . ARG A 1 329 ? 15.548 2.320 -17.617 1.00 97.81 329 ARG A N 1
ATOM 2528 C CA . ARG A 1 329 ? 16.456 3.395 -17.188 1.00 97.81 329 ARG A CA 1
ATOM 2529 C C . ARG A 1 329 ? 15.983 4.754 -17.701 1.00 97.81 329 ARG A C 1
ATOM 2531 O O . ARG A 1 329 ? 15.844 5.677 -16.903 1.00 97.81 329 ARG A O 1
ATOM 2538 N N . THR A 1 330 ? 15.704 4.865 -18.998 1.00 98.25 330 THR A N 1
ATOM 2539 C CA . THR A 1 330 ? 15.221 6.102 -19.622 1.00 98.25 330 THR A CA 1
ATOM 2540 C C . THR A 1 330 ? 13.912 6.559 -18.991 1.00 98.25 330 THR A C 1
ATOM 2542 O O . THR A 1 330 ? 13.831 7.691 -18.520 1.00 98.25 330 THR A O 1
ATOM 2545 N N . ALA A 1 331 ? 12.927 5.664 -18.867 1.00 98.06 331 ALA A N 1
ATOM 2546 C CA . ALA A 1 331 ? 11.640 6.007 -18.270 1.00 98.06 331 ALA A CA 1
ATOM 2547 C C . ALA A 1 331 ? 11.774 6.458 -16.803 1.00 98.06 331 ALA A C 1
ATOM 2549 O O . ALA A 1 331 ? 11.091 7.390 -16.376 1.00 98.06 331 ALA A O 1
ATOM 2550 N N . VAL A 1 332 ? 12.661 5.832 -16.016 1.00 97.12 332 VAL A N 1
ATOM 2551 C CA . VAL A 1 332 ? 12.916 6.251 -14.629 1.00 97.12 332 VAL A CA 1
ATOM 2552 C C . VAL A 1 332 ? 13.501 7.658 -14.599 1.00 97.12 332 VAL A C 1
ATOM 2554 O O . VAL A 1 332 ? 13.006 8.488 -13.834 1.00 97.12 332 VAL A O 1
ATOM 2557 N N . ILE A 1 333 ? 14.503 7.949 -15.433 1.00 96.50 333 ILE A N 1
ATOM 2558 C CA . ILE A 1 333 ? 15.131 9.276 -15.509 1.00 96.50 333 ILE A CA 1
ATOM 2559 C C . ILE A 1 333 ? 14.092 10.341 -15.879 1.00 96.50 333 ILE A C 1
ATOM 2561 O O . ILE A 1 333 ? 13.975 11.347 -15.171 1.00 96.50 333 ILE A O 1
ATOM 2565 N N . GLU A 1 334 ? 13.311 10.088 -16.933 1.00 95.94 334 GLU A N 1
ATOM 2566 C CA . GLU A 1 334 ? 12.263 10.981 -17.445 1.00 95.94 334 GLU A CA 1
ATOM 2567 C C . GLU A 1 334 ? 11.146 11.223 -16.427 1.00 95.94 334 GLU A C 1
ATOM 2569 O O . GLU A 1 334 ? 10.641 12.338 -16.325 1.00 95.94 334 GLU A O 1
ATOM 2574 N N . SER A 1 335 ? 10.800 10.218 -15.612 1.00 93.94 335 SER A N 1
ATOM 2575 C CA . SER A 1 335 ? 9.783 10.378 -14.564 1.00 93.94 335 SER A CA 1
ATOM 2576 C C . SER A 1 335 ? 10.148 11.452 -13.534 1.00 93.94 335 SER A C 1
ATOM 2578 O O . SER A 1 335 ? 9.277 11.971 -12.837 1.00 93.94 335 SER A O 1
ATOM 2580 N N . GLY A 1 336 ? 11.447 11.720 -13.357 1.00 92.94 336 GLY A N 1
ATOM 2581 C CA . GLY A 1 336 ? 11.995 12.631 -12.356 1.00 92.94 336 GLY A CA 1
ATOM 2582 C C . GLY A 1 336 ? 11.780 12.226 -10.893 1.00 92.94 336 GLY A C 1
ATOM 2583 O O . GLY A 1 336 ? 12.395 12.826 -10.012 1.00 92.94 336 GLY A O 1
ATOM 2584 N N . ARG A 1 337 ? 10.987 11.181 -10.616 1.00 92.31 337 ARG A N 1
ATOM 2585 C CA . ARG A 1 337 ? 10.663 10.704 -9.260 1.00 92.31 337 ARG A CA 1
ATOM 2586 C C . ARG A 1 337 ? 11.861 10.131 -8.514 1.00 92.31 337 ARG A C 1
ATOM 2588 O O . ARG A 1 337 ? 11.795 9.984 -7.300 1.00 92.31 337 ARG A O 1
ATOM 2595 N N . TRP A 1 338 ? 12.945 9.806 -9.212 1.00 92.56 338 TRP A N 1
ATOM 2596 C CA . TRP A 1 338 ? 14.188 9.349 -8.593 1.00 92.56 338 TRP A CA 1
ATOM 2597 C C . TRP A 1 338 ? 14.846 10.437 -7.726 1.00 92.56 338 TRP A C 1
ATOM 2599 O O . TRP A 1 338 ? 15.502 10.107 -6.744 1.00 92.56 338 TRP A O 1
ATOM 2609 N N . ARG A 1 339 ? 14.608 11.725 -8.026 1.00 92.12 339 ARG A N 1
ATOM 2610 C CA . ARG A 1 339 ? 15.236 12.863 -7.331 1.00 92.12 339 ARG A CA 1
ATOM 2611 C C . ARG A 1 339 ? 14.912 12.932 -5.840 1.00 92.12 339 ARG A C 1
ATOM 2613 O O . ARG A 1 339 ? 15.740 13.388 -5.066 1.00 92.12 339 ARG A O 1
ATOM 2620 N N . LYS A 1 340 ? 13.739 12.446 -5.418 1.00 87.31 340 LYS A N 1
ATOM 2621 C CA . LYS A 1 340 ? 13.355 12.430 -3.993 1.00 87.31 340 LYS A CA 1
ATOM 2622 C C . LYS A 1 340 ? 14.122 11.402 -3.156 1.00 87.31 340 LYS A C 1
ATOM 2624 O O . LYS A 1 340 ? 14.005 11.413 -1.939 1.00 87.31 340 LYS A O 1
ATOM 2629 N N . TRP A 1 341 ? 14.883 10.521 -3.806 1.00 88.62 341 TRP A N 1
ATOM 2630 C CA . TRP A 1 341 ? 15.735 9.524 -3.154 1.00 88.62 341 TRP A CA 1
ATOM 2631 C C . TRP A 1 341 ? 17.217 9.907 -3.163 1.00 88.62 341 TRP A C 1
ATOM 2633 O O . TRP A 1 341 ? 18.055 9.078 -2.805 1.00 88.62 341 TRP A O 1
ATOM 2643 N N . LEU A 1 342 ? 17.533 11.130 -3.600 1.00 90.38 342 LEU A N 1
ATOM 2644 C CA . LEU A 1 342 ? 18.877 11.675 -3.497 1.00 90.38 342 LEU A CA 1
ATOM 2645 C C . LEU A 1 342 ? 19.202 11.966 -2.036 1.00 90.38 342 LEU A C 1
ATOM 2647 O O . LEU A 1 342 ? 18.381 12.518 -1.299 1.00 90.38 342 LEU A O 1
ATOM 2651 N N . HIS A 1 343 ? 20.414 11.609 -1.632 1.00 89.25 343 HIS A N 1
ATOM 2652 C CA . HIS A 1 343 ? 20.964 12.052 -0.362 1.00 89.25 343 HIS A CA 1
ATOM 2653 C C . HIS A 1 343 ? 21.219 13.572 -0.387 1.00 89.25 343 HIS A C 1
ATOM 2655 O O . HIS A 1 343 ? 21.331 14.158 -1.468 1.00 89.25 343 HIS A O 1
ATOM 2661 N N . PRO A 1 344 ? 21.312 14.243 0.776 1.00 88.94 344 PRO A N 1
ATOM 2662 C CA . PRO A 1 344 ? 21.564 15.684 0.836 1.00 88.94 344 PRO A CA 1
ATOM 2663 C C . PRO A 1 344 ? 22.799 16.137 0.042 1.00 88.94 344 PRO A C 1
ATOM 2665 O O . PRO A 1 344 ? 22.774 17.193 -0.581 1.00 88.94 344 PRO A O 1
ATOM 2668 N N . GLU A 1 345 ? 23.858 15.329 0.018 1.00 92.12 345 GLU A N 1
ATOM 2669 C CA . GLU A 1 345 ? 25.082 15.558 -0.755 1.00 92.12 345 GLU A CA 1
ATOM 2670 C C . GLU A 1 345 ? 24.927 15.311 -2.265 1.00 92.12 345 GLU A C 1
ATOM 2672 O O . GLU A 1 345 ? 25.736 15.792 -3.054 1.00 92.12 345 GLU A O 1
ATOM 2677 N N . GLU A 1 346 ? 23.886 14.581 -2.672 1.00 92.38 346 GLU A N 1
ATOM 2678 C CA . GLU A 1 346 ? 23.538 14.317 -4.073 1.00 92.38 346 GLU A CA 1
ATOM 2679 C C . GLU A 1 346 ? 22.558 15.373 -4.626 1.00 92.38 346 GLU A C 1
ATOM 2681 O O . GLU A 1 346 ? 22.216 15.356 -5.811 1.00 92.38 346 GLU A O 1
ATOM 2686 N N . ALA A 1 347 ? 22.075 16.290 -3.780 1.00 89.12 347 ALA A N 1
ATOM 2687 C CA . ALA A 1 347 ? 21.068 17.273 -4.149 1.00 89.12 347 ALA A CA 1
ATOM 2688 C C . ALA A 1 347 ? 21.564 18.200 -5.273 1.00 89.12 347 ALA A C 1
ATOM 2690 O O . ALA A 1 347 ? 22.592 18.863 -5.160 1.00 89.12 347 ALA A O 1
ATOM 2691 N N . GLY A 1 348 ? 20.790 18.272 -6.359 1.00 87.81 348 GLY A N 1
ATOM 2692 C CA . GLY A 1 348 ? 21.105 19.098 -7.527 1.00 87.81 348 GLY A CA 1
ATOM 2693 C C . GLY A 1 348 ? 22.023 18.437 -8.558 1.00 87.81 348 GLY A C 1
ATOM 2694 O O . GLY A 1 348 ? 22.220 19.024 -9.618 1.00 87.81 348 GLY A O 1
ATOM 2695 N N . LEU A 1 349 ? 22.539 17.230 -8.297 1.00 92.94 349 LEU A N 1
ATOM 2696 C CA . LEU A 1 349 ? 23.266 16.458 -9.303 1.00 92.94 349 LEU A CA 1
ATOM 2697 C C . LEU A 1 349 ? 22.317 15.919 -10.378 1.00 92.94 349 LEU A C 1
ATOM 2699 O O . LEU A 1 349 ? 21.203 15.467 -10.085 1.00 92.94 349 LEU A O 1
ATOM 2703 N N . ASP A 1 350 ? 22.789 15.911 -11.623 1.00 94.06 350 ASP A N 1
ATOM 2704 C CA . ASP A 1 350 ? 22.114 15.196 -12.695 1.00 94.06 350 ASP A CA 1
ATOM 2705 C C . ASP A 1 350 ? 22.356 13.691 -12.578 1.00 94.06 350 ASP A C 1
ATOM 2707 O O . ASP A 1 350 ? 23.351 13.218 -12.028 1.00 94.06 350 ASP A O 1
ATOM 2711 N N . PHE A 1 351 ? 21.433 12.902 -13.136 1.00 94.56 351 PHE A N 1
ATOM 2712 C CA . PHE A 1 351 ? 21.468 11.445 -13.005 1.00 94.56 351 PHE A CA 1
ATOM 2713 C C . PHE A 1 351 ? 22.800 10.846 -13.475 1.00 94.56 351 PHE A C 1
ATOM 2715 O O . PHE A 1 351 ? 23.295 9.891 -12.882 1.00 94.56 351 PHE A O 1
ATOM 2722 N N . MET A 1 352 ? 23.383 11.397 -14.544 1.00 95.75 352 MET A N 1
ATOM 2723 C CA . MET A 1 352 ? 24.617 10.879 -15.136 1.00 95.75 352 MET A CA 1
ATOM 2724 C C . MET A 1 352 ? 25.868 11.193 -14.312 1.00 95.75 352 MET A C 1
ATOM 2726 O O . MET A 1 352 ? 26.847 10.459 -14.454 1.00 95.75 352 MET A O 1
ATOM 2730 N N . ASP A 1 353 ? 25.806 12.176 -13.416 1.00 95.75 353 ASP A N 1
ATOM 2731 C CA . ASP A 1 353 ? 26.921 12.569 -12.547 1.00 95.75 353 ASP A CA 1
ATOM 2732 C C . ASP A 1 353 ? 27.016 11.700 -11.285 1.00 95.75 353 ASP A C 1
ATOM 2734 O O . ASP A 1 353 ? 28.022 11.717 -10.576 1.00 95.75 353 ASP A O 1
ATOM 2738 N N . LEU A 1 354 ? 25.986 10.895 -11.012 1.00 96.25 354 LEU A N 1
ATOM 2739 C CA . LEU A 1 354 ? 25.966 9.990 -9.871 1.00 96.25 354 LEU A CA 1
ATOM 2740 C C . LEU A 1 354 ? 26.868 8.762 -10.091 1.00 96.25 354 LEU A C 1
ATOM 2742 O O . LEU A 1 354 ? 26.959 8.240 -11.213 1.00 96.25 354 LEU A O 1
ATOM 2746 N N . PRO A 1 355 ? 27.471 8.217 -9.014 1.00 95.81 355 PRO A N 1
ATOM 2747 C CA . PRO A 1 355 ? 28.197 6.953 -9.068 1.00 95.81 355 PRO A CA 1
ATOM 2748 C C . PRO A 1 355 ? 27.342 5.827 -9.657 1.00 95.81 355 PRO A C 1
ATOM 2750 O O . PRO A 1 355 ? 26.133 5.762 -9.426 1.00 95.81 355 PRO A O 1
ATOM 2753 N N . LYS A 1 356 ? 27.972 4.891 -10.380 1.00 95.06 356 LYS A N 1
ATOM 2754 C CA . LYS A 1 356 ? 27.265 3.795 -11.064 1.00 95.06 356 LYS A CA 1
ATOM 2755 C C . LYS A 1 356 ? 26.324 3.029 -10.128 1.00 95.06 356 LYS A C 1
ATOM 2757 O O . LYS A 1 356 ? 25.172 2.824 -10.490 1.00 95.06 356 LYS A O 1
ATOM 2762 N N . ASP A 1 357 ? 26.785 2.665 -8.935 1.00 94.44 357 ASP A N 1
ATOM 2763 C CA . ASP A 1 357 ? 25.979 1.882 -7.991 1.00 94.44 357 ASP A CA 1
ATOM 2764 C C . ASP A 1 357 ? 24.761 2.668 -7.479 1.00 94.44 357 ASP A C 1
ATOM 2766 O O . ASP A 1 357 ? 23.686 2.098 -7.298 1.00 94.44 357 ASP A O 1
ATOM 2770 N N . ARG A 1 358 ? 24.883 3.997 -7.335 1.00 94.31 358 ARG A N 1
ATOM 2771 C CA . ARG A 1 358 ? 23.747 4.874 -7.013 1.00 94.31 358 ARG A CA 1
ATOM 2772 C C . ARG A 1 358 ? 22.764 4.968 -8.169 1.00 94.31 358 ARG A C 1
ATOM 2774 O O . ARG A 1 358 ? 21.565 4.836 -7.943 1.00 94.31 358 ARG A O 1
ATOM 2781 N N . ARG A 1 359 ? 23.244 5.105 -9.410 1.00 96.00 359 ARG A N 1
ATOM 2782 C CA . ARG A 1 359 ? 22.380 5.068 -10.606 1.00 96.00 359 ARG A CA 1
ATOM 2783 C C . ARG A 1 359 ? 21.620 3.749 -10.709 1.00 96.00 359 ARG A C 1
ATOM 2785 O O . ARG A 1 359 ? 20.415 3.762 -10.948 1.00 96.00 359 ARG A O 1
ATOM 2792 N N . ASP A 1 360 ? 22.296 2.625 -10.489 1.00 94.19 360 ASP A N 1
ATOM 2793 C CA . ASP A 1 360 ? 21.680 1.298 -10.536 1.00 94.19 360 ASP A CA 1
ATOM 2794 C C . ASP A 1 360 ? 20.620 1.135 -9.438 1.00 94.19 360 ASP A C 1
ATOM 2796 O O . ASP A 1 360 ? 19.517 0.659 -9.717 1.00 94.19 360 ASP A O 1
ATOM 2800 N N . TRP A 1 361 ? 20.907 1.595 -8.216 1.00 93.00 361 TRP A N 1
ATOM 2801 C CA . TRP A 1 361 ? 19.939 1.599 -7.120 1.00 93.00 361 TRP A CA 1
ATOM 2802 C C . TRP A 1 361 ? 18.725 2.493 -7.418 1.00 93.00 361 TRP A C 1
ATOM 2804 O O . TRP A 1 361 ? 17.589 2.073 -7.203 1.00 93.00 361 TRP A O 1
ATOM 2814 N N . LEU A 1 362 ? 18.937 3.690 -7.979 1.00 94.50 362 LEU A N 1
ATOM 2815 C CA . LEU A 1 362 ? 17.865 4.618 -8.359 1.00 94.50 362 LEU A CA 1
ATOM 2816 C C . LEU A 1 362 ? 16.970 4.061 -9.474 1.00 94.50 362 LEU A C 1
ATOM 2818 O O . LEU A 1 362 ? 15.755 4.254 -9.433 1.00 94.50 362 LEU A O 1
ATOM 2822 N N . VAL A 1 363 ? 17.539 3.344 -10.446 1.00 95.44 363 VAL A N 1
ATOM 2823 C CA . VAL A 1 363 ? 16.764 2.642 -11.485 1.00 95.44 363 VAL A CA 1
ATOM 2824 C C . VAL A 1 363 ? 15.983 1.487 -10.879 1.00 95.44 363 VAL A C 1
ATOM 2826 O O . VAL A 1 363 ? 14.797 1.333 -11.164 1.00 95.44 363 VAL A O 1
ATOM 2829 N N . HIS A 1 364 ? 16.621 0.693 -10.020 1.00 93.56 364 HIS A N 1
ATOM 2830 C CA . HIS A 1 364 ? 15.990 -0.459 -9.383 1.00 93.56 364 HIS A CA 1
ATOM 2831 C C . HIS A 1 364 ? 14.806 -0.042 -8.510 1.00 93.56 364 HIS A C 1
ATOM 2833 O O . HIS A 1 364 ? 13.688 -0.500 -8.745 1.00 93.56 364 HIS A O 1
ATOM 2839 N N . THR A 1 365 ? 15.003 0.920 -7.607 1.00 89.81 365 THR A N 1
ATOM 2840 C CA . THR A 1 365 ? 13.919 1.479 -6.791 1.00 89.81 365 THR A CA 1
ATOM 2841 C C . THR A 1 365 ? 12.892 2.205 -7.675 1.00 89.81 365 THR A C 1
ATOM 2843 O O . THR A 1 365 ? 11.687 2.006 -7.528 1.00 89.81 365 THR A O 1
ATOM 2846 N N . GLY A 1 366 ? 13.336 2.996 -8.657 1.00 93.38 366 GLY A N 1
ATOM 2847 C CA . GLY A 1 366 ? 12.475 3.796 -9.530 1.00 93.38 366 GLY A CA 1
ATOM 2848 C C . GLY A 1 366 ? 11.609 2.990 -10.502 1.00 93.38 366 GLY A C 1
ATOM 2849 O O . GLY A 1 366 ? 10.590 3.507 -10.957 1.00 93.38 366 GLY A O 1
ATOM 2850 N N . SER A 1 367 ? 11.963 1.732 -10.782 1.00 93.62 367 SER A N 1
ATOM 2851 C CA . SER A 1 367 ? 11.249 0.852 -11.723 1.00 93.62 367 SER A CA 1
ATO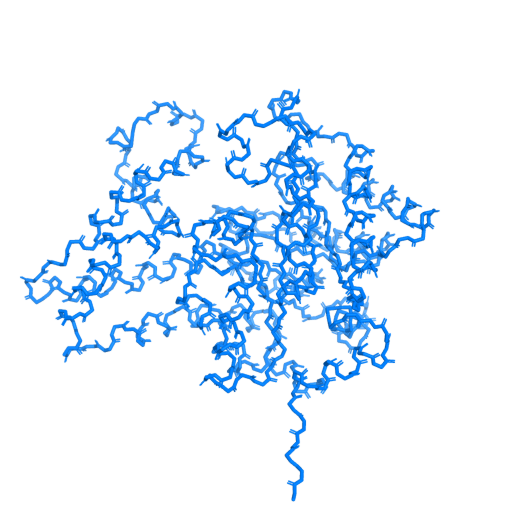M 2852 C C . SER A 1 367 ? 9.741 0.758 -11.451 1.00 93.62 367 SER A C 1
ATOM 2854 O O . SER A 1 367 ? 8.938 0.730 -12.383 1.00 93.62 367 SER A O 1
ATOM 2856 N N . ARG A 1 368 ? 9.336 0.833 -10.175 1.00 91.50 368 ARG A N 1
ATOM 2857 C CA . ARG A 1 368 ? 7.930 0.802 -9.741 1.00 91.50 368 ARG A CA 1
ATOM 2858 C C . ARG A 1 368 ? 7.044 1.891 -10.346 1.00 91.50 368 ARG A C 1
ATOM 2860 O O . ARG A 1 368 ? 5.833 1.727 -10.380 1.00 91.50 368 ARG A O 1
ATOM 2867 N N . TYR A 1 369 ? 7.627 2.998 -10.804 1.00 94.81 369 TYR A N 1
ATOM 2868 C CA . TYR A 1 369 ? 6.879 4.131 -11.350 1.00 94.81 369 TYR A CA 1
ATOM 2869 C C . TYR A 1 369 ? 6.631 4.045 -12.857 1.00 94.81 369 TYR A C 1
ATOM 2871 O O . TYR A 1 369 ? 5.965 4.925 -13.395 1.00 94.81 369 TYR A O 1
ATOM 2879 N N . VAL A 1 370 ? 7.211 3.060 -13.554 1.00 96.38 370 VAL A N 1
ATOM 2880 C CA . VAL A 1 370 ? 7.310 3.090 -15.025 1.00 96.38 370 VAL A CA 1
ATOM 2881 C C . VAL A 1 370 ? 6.743 1.855 -15.719 1.00 96.38 370 VAL A C 1
ATOM 2883 O O . VAL A 1 370 ? 6.900 1.708 -16.928 1.00 96.38 370 VAL A O 1
ATOM 2886 N N . TRP A 1 371 ? 6.046 0.974 -14.999 1.00 96.44 371 TRP A N 1
ATOM 2887 C CA . TRP A 1 371 ? 5.463 -0.243 -15.580 1.00 96.44 371 TRP A CA 1
ATOM 2888 C C . TRP A 1 371 ? 4.377 0.014 -16.631 1.00 96.44 371 TRP A C 1
ATOM 2890 O O . TRP A 1 371 ? 4.170 -0.810 -17.522 1.00 96.44 371 TRP A O 1
ATOM 2900 N N . THR A 1 372 ? 3.720 1.167 -16.555 1.00 96.19 372 THR A N 1
ATOM 2901 C CA . THR A 1 372 ? 2.720 1.645 -17.519 1.00 96.19 372 THR A CA 1
ATOM 2902 C C . THR A 1 372 ? 3.337 2.395 -18.701 1.00 96.19 372 THR A C 1
ATOM 2904 O O . THR A 1 372 ? 2.661 2.638 -19.697 1.00 96.19 372 THR A O 1
ATOM 2907 N N . ASN A 1 373 ? 4.637 2.722 -18.657 1.00 97.75 373 ASN A N 1
ATOM 2908 C CA . ASN A 1 373 ? 5.290 3.454 -19.738 1.00 97.75 373 ASN A CA 1
ATOM 2909 C C . ASN A 1 373 ? 5.274 2.622 -21.046 1.00 97.75 373 ASN A C 1
ATOM 2911 O O . ASN A 1 373 ? 5.768 1.487 -21.050 1.00 97.75 373 ASN A O 1
ATOM 2915 N N . PRO A 1 374 ? 4.778 3.167 -22.178 1.00 97.75 374 PRO A N 1
ATOM 2916 C CA . PRO A 1 374 ? 4.637 2.412 -23.427 1.00 97.75 374 PRO A CA 1
ATOM 2917 C C . PRO A 1 374 ? 5.941 1.802 -23.960 1.00 97.75 374 PRO A C 1
ATOM 2919 O O . PRO A 1 374 ? 5.929 0.701 -24.525 1.00 97.75 374 PRO A O 1
ATOM 2922 N N . SER A 1 375 ? 7.074 2.485 -23.767 1.00 98.25 375 SER A N 1
ATOM 2923 C CA . SER A 1 375 ? 8.394 1.999 -24.182 1.00 98.25 375 SER A CA 1
ATOM 2924 C C . SER A 1 375 ? 8.843 0.820 -23.322 1.00 98.25 375 SER A C 1
ATOM 2926 O O . SER A 1 375 ? 9.325 -0.178 -23.862 1.00 98.25 375 SER A O 1
ATOM 2928 N N . VAL A 1 376 ? 8.608 0.885 -22.006 1.00 98.38 376 VAL A N 1
ATOM 2929 C CA . VAL A 1 376 ? 8.891 -0.214 -21.066 1.00 98.38 376 VAL A CA 1
ATOM 2930 C C . VAL A 1 376 ? 8.018 -1.428 -21.380 1.00 98.38 376 VAL A C 1
ATOM 2932 O O . VAL A 1 376 ? 8.536 -2.537 -21.504 1.00 98.38 376 VAL A O 1
ATOM 2935 N N . GLN A 1 377 ? 6.714 -1.235 -21.594 1.00 98.25 377 GLN A N 1
ATOM 2936 C CA . GLN A 1 377 ? 5.801 -2.321 -21.967 1.00 98.25 377 GLN A CA 1
ATOM 2937 C C . GLN A 1 377 ? 6.192 -2.974 -23.296 1.00 98.25 377 GLN A C 1
ATOM 2939 O O . GLN A 1 377 ? 6.178 -4.198 -23.423 1.00 98.25 377 GLN A O 1
ATOM 2944 N N . SER A 1 378 ? 6.571 -2.170 -24.292 1.00 98.62 378 SER A N 1
ATOM 2945 C CA . SER A 1 378 ? 7.004 -2.680 -25.595 1.00 98.62 378 SER A CA 1
ATOM 2946 C C . SER A 1 378 ? 8.306 -3.470 -25.497 1.00 98.62 378 SER A C 1
ATOM 2948 O O . SER A 1 378 ? 8.412 -4.534 -26.103 1.00 98.62 378 SER A O 1
ATOM 2950 N N . ALA A 1 379 ? 9.273 -2.994 -24.709 1.00 98.69 379 ALA A N 1
ATOM 2951 C CA . ALA A 1 379 ? 10.516 -3.720 -24.475 1.00 98.69 379 ALA A CA 1
ATOM 2952 C C . ALA A 1 379 ? 10.291 -5.013 -23.679 1.00 98.69 379 ALA A C 1
ATOM 2954 O O . ALA A 1 379 ? 10.857 -6.044 -24.030 1.00 98.69 379 ALA A O 1
ATOM 2955 N N . ARG A 1 380 ? 9.400 -4.999 -22.676 1.00 98.56 380 ARG A N 1
ATOM 2956 C CA . ARG A 1 380 ? 9.022 -6.200 -21.914 1.00 98.56 380 ARG A CA 1
ATOM 2957 C C . ARG A 1 380 ? 8.377 -7.259 -22.806 1.00 98.56 380 ARG A C 1
ATOM 2959 O O . ARG A 1 380 ? 8.716 -8.428 -22.677 1.00 98.56 380 ARG A O 1
ATOM 2966 N N . ARG A 1 381 ? 7.488 -6.862 -23.727 1.00 98.62 381 ARG A N 1
ATOM 2967 C CA . ARG A 1 381 ? 6.886 -7.787 -24.704 1.00 98.62 381 ARG A CA 1
ATOM 2968 C C . ARG A 1 381 ? 7.942 -8.440 -25.592 1.00 98.62 381 ARG A C 1
ATOM 2970 O O . ARG A 1 381 ? 7.957 -9.658 -25.685 1.00 98.62 381 ARG A O 1
ATOM 2977 N N . ARG A 1 382 ? 8.868 -7.652 -26.158 1.00 98.75 382 ARG A N 1
ATOM 2978 C CA . ARG A 1 382 ? 9.987 -8.193 -26.953 1.00 98.75 382 ARG A CA 1
ATOM 2979 C C . ARG A 1 382 ? 10.834 -9.176 -26.149 1.00 98.75 382 ARG A C 1
ATOM 2981 O O . ARG A 1 382 ? 11.089 -10.271 -26.627 1.00 98.75 382 ARG A O 1
ATOM 2988 N N . LEU A 1 383 ? 11.203 -8.810 -24.919 1.00 98.81 383 LEU A N 1
ATOM 2989 C CA . LEU A 1 383 ? 11.945 -9.691 -24.016 1.00 98.81 383 LEU A CA 1
ATOM 2990 C C . LEU A 1 383 ? 11.215 -11.020 -23.811 1.00 98.81 383 LEU A C 1
ATOM 2992 O O . LEU A 1 383 ? 11.822 -12.082 -23.891 1.00 98.81 383 LEU A O 1
ATOM 2996 N N . TYR A 1 384 ? 9.909 -10.961 -23.547 1.00 98.69 384 TYR A N 1
ATOM 2997 C CA . TYR A 1 384 ? 9.093 -12.149 -23.322 1.00 98.69 384 TYR A CA 1
ATOM 2998 C C . TYR A 1 384 ? 9.030 -13.019 -24.580 1.00 98.69 384 TYR A C 1
ATOM 3000 O O . TYR A 1 384 ? 9.227 -14.227 -24.482 1.00 98.69 384 TYR A O 1
ATOM 3008 N N . ASP A 1 385 ? 8.842 -12.414 -25.753 1.00 98.62 385 ASP A N 1
ATOM 3009 C CA . ASP A 1 385 ? 8.846 -13.127 -27.031 1.00 98.62 385 ASP A CA 1
ATOM 3010 C C . ASP A 1 385 ? 10.189 -13.806 -27.325 1.00 98.62 385 ASP A C 1
ATOM 3012 O O . ASP A 1 385 ? 10.203 -14.936 -27.808 1.00 98.62 385 ASP A O 1
ATOM 3016 N N . ASN A 1 386 ? 11.308 -13.167 -26.979 1.00 98.56 386 ASN A N 1
ATOM 3017 C CA . ASN A 1 386 ? 12.647 -13.701 -27.226 1.00 98.56 386 ASN A CA 1
ATOM 3018 C C . ASN A 1 386 ? 12.979 -14.924 -26.356 1.00 98.56 386 ASN A C 1
ATOM 3020 O O . ASN A 1 386 ? 13.738 -15.793 -26.781 1.00 98.56 386 ASN A O 1
ATOM 3024 N N . VAL A 1 387 ? 12.425 -15.013 -25.141 1.00 98.56 387 VAL A N 1
ATOM 3025 C CA . VAL A 1 387 ? 12.767 -16.083 -24.182 1.00 98.56 387 VAL A CA 1
ATOM 3026 C C . VAL A 1 387 ? 11.711 -17.183 -24.055 1.00 98.56 387 VAL A C 1
ATOM 3028 O O . VAL A 1 387 ? 11.992 -18.208 -23.426 1.00 98.56 387 VAL A O 1
ATOM 3031 N N . ARG A 1 388 ? 10.514 -17.004 -24.636 1.00 98.00 388 ARG A N 1
ATOM 3032 C CA . ARG A 1 388 ? 9.346 -17.882 -24.409 1.00 98.00 388 ARG A CA 1
ATOM 3033 C C . ARG A 1 388 ? 9.574 -19.358 -24.739 1.00 98.00 388 ARG A C 1
ATOM 3035 O O . ARG A 1 388 ? 8.999 -20.215 -24.076 1.00 98.00 388 ARG A O 1
ATOM 3042 N N . ASP A 1 389 ? 10.442 -19.659 -25.705 1.00 97.69 389 ASP A N 1
ATOM 3043 C CA . ASP A 1 389 ? 10.751 -21.040 -26.109 1.00 97.69 389 ASP A CA 1
ATOM 3044 C C . ASP A 1 389 ? 11.596 -21.787 -25.057 1.00 97.69 389 ASP A C 1
ATOM 3046 O O . ASP A 1 389 ? 11.663 -23.015 -25.057 1.00 97.69 389 ASP A O 1
ATOM 3050 N N . TYR A 1 390 ? 12.218 -21.054 -24.127 1.00 97.50 390 TYR A N 1
ATOM 3051 C CA . TYR A 1 390 ? 13.078 -21.597 -23.070 1.00 97.50 390 TYR A CA 1
ATOM 3052 C C . TYR A 1 390 ? 12.466 -21.474 -21.672 1.00 97.50 390 TYR A C 1
ATOM 3054 O O . TYR A 1 390 ? 12.883 -22.175 -20.745 1.00 97.50 390 TYR A O 1
ATOM 3062 N N . ARG A 1 391 ? 11.514 -20.554 -21.490 1.00 96.62 391 ARG A N 1
ATOM 3063 C CA . ARG A 1 391 ? 10.840 -20.297 -20.216 1.00 96.62 391 ARG A CA 1
ATOM 3064 C C . ARG A 1 391 ? 9.567 -19.504 -20.455 1.00 96.62 391 ARG A C 1
ATOM 3066 O O . ARG A 1 391 ? 9.634 -18.484 -21.122 1.00 96.62 391 ARG A O 1
ATOM 3073 N N . ASP A 1 392 ? 8.468 -19.887 -19.806 1.00 98.19 392 ASP A N 1
ATOM 3074 C CA . ASP A 1 392 ? 7.288 -19.023 -19.696 1.00 98.19 392 ASP A CA 1
ATOM 3075 C C . ASP A 1 392 ? 7.651 -17.775 -18.861 1.00 98.19 392 ASP A C 1
ATOM 3077 O O . ASP A 1 392 ? 7.865 -17.884 -17.644 1.00 98.19 392 ASP A O 1
ATOM 3081 N N . PRO A 1 393 ? 7.794 -16.599 -19.496 1.00 98.25 393 PRO A N 1
ATOM 3082 C CA . PRO A 1 393 ? 8.332 -15.428 -18.825 1.00 98.25 393 PRO A CA 1
ATOM 3083 C C . PRO A 1 393 ? 7.321 -14.809 -17.857 1.00 98.25 393 PRO A C 1
ATOM 3085 O O . PRO A 1 393 ? 7.709 -14.344 -16.785 1.00 98.25 393 PRO A O 1
ATOM 3088 N N . GLU A 1 394 ? 6.032 -14.829 -18.198 1.00 97.44 394 GLU A N 1
ATOM 3089 C CA . GLU A 1 394 ? 4.971 -14.276 -17.358 1.00 97.44 394 GLU A CA 1
ATOM 3090 C C . GLU A 1 394 ? 4.787 -15.144 -16.110 1.00 97.44 394 GLU A C 1
ATOM 3092 O O . GLU A 1 394 ? 4.842 -14.628 -14.989 1.00 97.44 394 GLU A O 1
ATOM 3097 N N . ALA A 1 395 ? 4.684 -16.468 -16.277 1.00 98.06 395 ALA A N 1
ATOM 3098 C CA . ALA A 1 395 ? 4.573 -17.389 -15.149 1.00 98.06 395 ALA A CA 1
ATOM 3099 C C . ALA A 1 395 ? 5.799 -17.325 -14.224 1.00 98.06 395 ALA A C 1
ATOM 3101 O O . ALA A 1 395 ? 5.649 -17.382 -13.001 1.00 98.06 395 ALA A O 1
ATOM 3102 N N . PHE A 1 396 ? 7.008 -17.159 -14.776 1.00 98.62 396 PHE A N 1
ATOM 3103 C CA . PHE A 1 396 ? 8.228 -17.014 -13.980 1.00 98.62 396 PHE A CA 1
ATOM 3104 C C . PHE A 1 396 ? 8.212 -15.754 -13.109 1.00 98.62 396 PHE A C 1
ATOM 3106 O O . PHE A 1 396 ? 8.523 -15.829 -11.918 1.00 98.62 396 PHE A O 1
ATOM 3113 N N . VAL A 1 397 ? 7.835 -14.602 -13.672 1.00 98.56 397 VAL A N 1
ATOM 3114 C CA . VAL A 1 397 ? 7.776 -13.348 -12.906 1.00 98.56 397 VAL A CA 1
ATOM 3115 C C . VAL A 1 397 ? 6.673 -13.413 -11.846 1.00 98.56 397 VAL A C 1
ATOM 3117 O O . VAL A 1 397 ? 6.928 -13.058 -10.693 1.00 98.56 397 VAL A O 1
ATOM 3120 N N . HIS A 1 398 ? 5.491 -13.941 -12.184 1.00 98.31 398 HIS A N 1
ATOM 3121 C CA . HIS A 1 398 ? 4.425 -14.175 -11.204 1.00 98.31 398 HIS A CA 1
ATOM 3122 C C . HIS A 1 398 ? 4.878 -15.087 -10.066 1.00 98.31 398 HIS A C 1
ATOM 3124 O O . HIS A 1 398 ? 4.655 -14.765 -8.902 1.00 98.31 398 HIS A O 1
ATOM 3130 N N . TRP A 1 399 ? 5.557 -16.192 -10.380 1.00 98.31 399 TRP A N 1
ATOM 3131 C CA . TRP A 1 399 ? 6.096 -17.098 -9.370 1.00 98.31 399 TRP A CA 1
ATOM 3132 C C . TRP A 1 399 ? 7.053 -16.376 -8.413 1.00 98.31 399 TRP A C 1
ATOM 3134 O O . TRP A 1 399 ? 6.881 -16.485 -7.202 1.00 98.31 399 TRP A O 1
ATOM 3144 N N . ARG A 1 400 ? 8.000 -15.579 -8.929 1.00 98.38 400 ARG A N 1
ATOM 3145 C CA . ARG A 1 400 ? 8.959 -14.822 -8.101 1.00 98.38 400 ARG A CA 1
ATOM 3146 C C . ARG A 1 400 ? 8.266 -13.863 -7.135 1.00 98.38 400 ARG A C 1
ATOM 3148 O O . ARG A 1 400 ? 8.572 -13.881 -5.945 1.00 98.38 400 ARG A O 1
ATOM 3155 N N . VAL A 1 401 ? 7.327 -13.057 -7.630 1.00 98.44 401 VAL A N 1
ATOM 3156 C CA . VAL A 1 401 ? 6.601 -12.082 -6.801 1.00 98.44 401 VAL A CA 1
ATOM 3157 C C . VAL A 1 401 ? 5.689 -12.792 -5.799 1.00 98.44 401 VAL A C 1
ATOM 3159 O O . VAL A 1 401 ? 5.676 -12.443 -4.621 1.00 98.44 401 VAL A O 1
ATOM 3162 N N . ARG A 1 402 ? 4.964 -13.831 -6.229 1.00 98.19 402 ARG A N 1
ATOM 3163 C CA . ARG A 1 402 ? 4.094 -14.632 -5.358 1.00 98.19 402 ARG A CA 1
ATOM 3164 C C . ARG A 1 402 ? 4.877 -15.283 -4.218 1.00 98.19 402 ARG A C 1
ATOM 3166 O O . ARG A 1 402 ? 4.420 -15.244 -3.081 1.00 98.19 402 ARG A O 1
ATOM 3173 N N . THR A 1 403 ? 6.051 -15.851 -4.500 1.00 98.06 403 THR A N 1
ATOM 3174 C CA . THR A 1 403 ? 6.925 -16.444 -3.475 1.00 98.06 403 THR A CA 1
ATOM 3175 C C . THR A 1 403 ? 7.339 -15.421 -2.422 1.00 98.06 403 THR A C 1
ATOM 3177 O O . THR A 1 403 ? 7.328 -15.744 -1.236 1.00 98.06 403 THR A O 1
ATOM 3180 N N . GLU A 1 404 ? 7.643 -14.187 -2.826 1.00 97.44 404 GLU A N 1
ATOM 3181 C CA . GLU A 1 404 ? 7.974 -13.126 -1.873 1.00 97.44 404 GLU A CA 1
ATOM 3182 C C . GLU A 1 404 ? 6.770 -12.751 -0.996 1.00 97.44 404 GLU A C 1
ATOM 3184 O O . GLU A 1 404 ? 6.901 -12.618 0.216 1.00 97.44 404 GLU A O 1
ATOM 3189 N N . ILE A 1 405 ? 5.565 -12.677 -1.565 1.00 98.44 405 ILE A N 1
ATOM 3190 C CA . ILE A 1 405 ? 4.340 -12.401 -0.798 1.00 98.44 405 ILE A CA 1
ATOM 3191 C C . ILE A 1 405 ? 4.044 -13.527 0.208 1.00 98.44 405 ILE A C 1
ATOM 3193 O O . ILE A 1 405 ? 3.711 -13.257 1.364 1.00 98.44 405 ILE A O 1
ATOM 3197 N N . LEU A 1 406 ? 4.216 -14.790 -0.197 1.00 98.50 406 LEU A N 1
ATOM 3198 C CA . LEU A 1 406 ? 4.046 -15.945 0.690 1.00 98.50 406 LEU A CA 1
ATOM 3199 C C . LEU A 1 406 ? 5.028 -15.914 1.870 1.00 98.50 406 LEU A C 1
ATOM 3201 O O . LEU A 1 406 ? 4.642 -16.286 2.979 1.00 98.50 406 LEU A O 1
ATOM 3205 N N . ARG A 1 407 ? 6.258 -15.413 1.677 1.00 97.50 407 ARG A N 1
ATOM 3206 C CA . ARG A 1 407 ? 7.231 -15.215 2.767 1.00 97.50 407 ARG A CA 1
ATOM 3207 C C . ARG A 1 407 ? 6.648 -14.344 3.883 1.00 97.50 407 ARG A C 1
ATOM 3209 O O . ARG A 1 407 ? 6.736 -14.728 5.050 1.00 97.50 407 ARG A O 1
ATOM 3216 N N . TYR A 1 408 ? 6.006 -13.224 3.534 1.00 98.12 408 TYR A N 1
ATOM 3217 C CA . TYR A 1 408 ? 5.321 -12.370 4.510 1.00 98.12 408 TYR A CA 1
ATOM 3218 C C . TYR A 1 408 ? 4.134 -13.081 5.162 1.00 98.12 408 TYR A C 1
ATOM 3220 O O . TYR A 1 408 ? 4.016 -13.062 6.383 1.00 98.12 408 TYR A O 1
ATOM 3228 N N . MET A 1 409 ? 3.280 -13.755 4.384 1.00 98.06 409 MET A N 1
ATOM 3229 C CA . MET A 1 409 ? 2.107 -14.456 4.930 1.00 98.06 409 MET A CA 1
ATOM 3230 C C . MET A 1 409 ? 2.485 -15.541 5.947 1.00 98.06 409 MET A C 1
ATOM 3232 O O . MET A 1 409 ? 1.816 -15.682 6.971 1.00 98.06 409 MET A O 1
ATOM 3236 N N . HIS A 1 410 ? 3.574 -16.273 5.702 1.00 97.56 410 HIS A N 1
ATOM 3237 C CA . HIS A 1 410 ? 4.125 -17.223 6.666 1.00 97.56 410 HIS A CA 1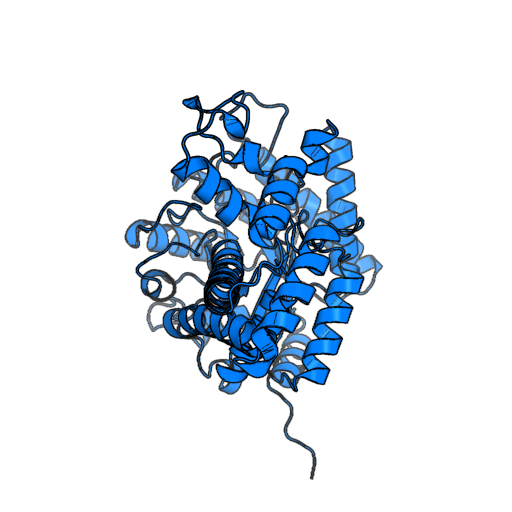
ATOM 3238 C C . HIS A 1 410 ? 4.649 -16.522 7.921 1.00 97.56 410 HIS A C 1
ATOM 3240 O O . HIS A 1 410 ? 4.258 -16.886 9.029 1.00 97.56 410 HIS A O 1
ATOM 3246 N N . ALA A 1 411 ? 5.503 -15.506 7.761 1.00 97.19 411 ALA A N 1
ATOM 3247 C CA . ALA A 1 411 ? 6.106 -14.810 8.896 1.00 97.19 411 ALA A CA 1
ATOM 3248 C C . ALA A 1 411 ? 5.077 -14.078 9.772 1.00 97.19 411 ALA A C 1
ATOM 3250 O O . ALA A 1 411 ? 5.256 -13.979 10.982 1.00 97.19 411 ALA A O 1
ATOM 3251 N N . PHE A 1 412 ? 3.981 -13.611 9.175 1.00 97.88 412 PHE A N 1
ATOM 3252 C CA . PHE A 1 412 ? 2.882 -12.931 9.858 1.00 97.88 412 PHE A CA 1
ATOM 3253 C C . PHE A 1 412 ? 1.797 -13.870 10.389 1.00 97.88 412 PHE A C 1
ATOM 3255 O O . PHE A 1 412 ? 0.752 -13.407 10.858 1.00 97.88 412 PHE A O 1
ATOM 3262 N N . ASN A 1 413 ? 2.053 -15.182 10.346 1.00 97.12 413 ASN A N 1
ATOM 3263 C CA . ASN A 1 413 ? 1.170 -16.213 10.876 1.00 97.12 413 ASN A CA 1
ATOM 3264 C C . ASN A 1 413 ? -0.229 -16.195 10.220 1.00 97.12 413 ASN A C 1
ATOM 3266 O O . ASN A 1 413 ? -1.238 -16.379 10.891 1.00 97.12 413 ASN A O 1
ATOM 3270 N N . LEU A 1 414 ? -0.325 -15.927 8.914 1.00 97.56 414 LEU A N 1
ATOM 3271 C CA . LEU A 1 414 ? -1.612 -15.785 8.211 1.00 97.56 414 LEU A CA 1
ATOM 3272 C C . LEU A 1 414 ? -2.103 -17.065 7.522 1.00 97.56 414 LEU A C 1
ATOM 3274 O O . LEU A 1 414 ? -3.255 -17.117 7.088 1.00 97.56 414 LEU A O 1
ATOM 3278 N N . VAL A 1 415 ? -1.254 -18.086 7.399 1.00 97.75 415 VAL A N 1
ATOM 3279 C CA . VAL A 1 415 ? -1.588 -19.310 6.658 1.00 97.75 415 VAL A CA 1
ATOM 3280 C C . VAL A 1 415 ? -2.763 -20.039 7.320 1.00 97.75 415 VAL A C 1
ATOM 3282 O O . VAL A 1 415 ? -2.733 -20.319 8.516 1.00 97.75 415 VAL A O 1
ATOM 3285 N N . GLY A 1 416 ? -3.812 -20.327 6.547 1.00 96.94 416 GLY A N 1
ATOM 3286 C CA . GLY A 1 416 ? -5.039 -20.970 7.029 1.00 96.94 416 GLY A CA 1
ATOM 3287 C C . GLY A 1 416 ? -5.970 -20.051 7.828 1.00 96.94 416 GLY A C 1
ATOM 3288 O O . GLY A 1 416 ? -7.015 -20.500 8.298 1.00 96.94 416 GLY A O 1
ATOM 3289 N N . LEU A 1 417 ? -5.647 -18.762 7.996 1.00 95.50 417 LEU A N 1
ATOM 3290 C CA . LEU A 1 417 ? -6.407 -17.875 8.882 1.00 95.50 417 LEU A CA 1
ATOM 3291 C C . LEU A 1 417 ? -7.879 -17.745 8.465 1.00 95.50 417 LEU A C 1
ATOM 3293 O O . LEU A 1 417 ? -8.762 -17.698 9.319 1.00 95.50 417 LEU A O 1
ATOM 3297 N N . THR A 1 418 ? -8.164 -17.737 7.161 1.00 93.75 418 THR A N 1
ATOM 3298 C CA . THR A 1 418 ? -9.541 -17.609 6.650 1.00 93.75 418 THR A CA 1
ATOM 3299 C C . THR A 1 418 ? -10.387 -18.864 6.836 1.00 93.75 418 THR A C 1
ATOM 3301 O O . THR A 1 418 ? -11.610 -18.791 6.768 1.00 93.75 418 THR A O 1
ATOM 3304 N N . GLU A 1 419 ? -9.779 -20.015 7.119 1.00 91.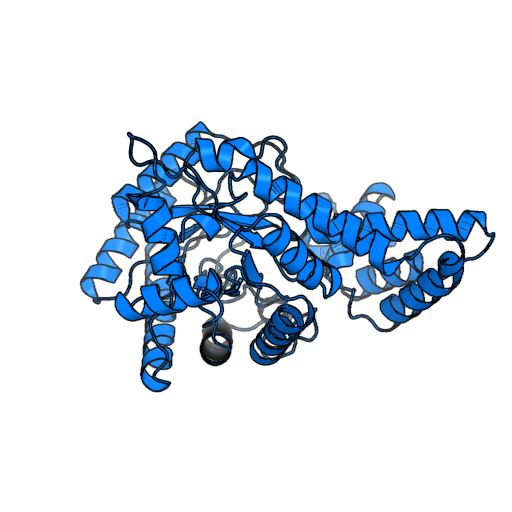50 419 GLU A N 1
ATOM 3305 C CA . GLU A 1 419 ? -10.521 -21.236 7.450 1.00 91.50 419 GLU A CA 1
ATOM 3306 C C . GLU A 1 419 ? -11.162 -21.137 8.836 1.00 91.50 419 GLU A C 1
ATOM 3308 O O . GLU A 1 419 ? -12.144 -21.818 9.123 1.00 91.50 419 GLU A O 1
ATOM 3313 N N . ARG A 1 420 ? -10.641 -20.235 9.675 1.00 89.00 420 ARG A N 1
ATOM 3314 C CA . ARG A 1 420 ? -11.174 -19.932 11.003 1.00 89.00 420 ARG A CA 1
ATOM 3315 C C . ARG A 1 420 ? -12.335 -18.933 10.951 1.00 89.00 420 ARG A C 1
ATOM 3317 O O . ARG A 1 420 ? -12.897 -18.678 12.017 1.00 89.00 420 ARG A O 1
ATOM 3324 N N . LEU A 1 421 ? -12.652 -18.355 9.777 1.00 83.12 421 LEU A N 1
ATOM 3325 C CA . LEU A 1 421 ? -13.757 -17.405 9.536 1.00 83.12 421 LEU A CA 1
ATOM 3326 C C . LEU A 1 421 ? -15.122 -18.074 9.480 1.00 83.12 421 LEU A C 1
ATOM 3328 O O . LEU A 1 421 ? -15.296 -19.013 8.658 1.00 83.12 421 LEU A O 1
#

Secondary structure (DSSP, 8-state):
-PPPPPHHHHHHHHHHHTTS-HHHHHHHHHHHTSB-TTS-BS--EEEE---SHHHHHHHHHHHHHHT--EEEEEETTTBSTT-TTTTB-HHHHHHHHHHHHHHHT--S-EEEEEEEESTT-SHHHHHTT--HHHHHHHHHHHHHHHHHTT--EEEE-----TTSPTTPPPPHHHHHHHHHHHHHHHHHHHHHTTPPP-EEEEE---TTSS--SHHHHHHHHHHHHHHHHHHTPPPPSEEE---S-BTTB----HHHHHHHHHHHHHHHSPEEEE--GGG-S-TTHHHHTT--EEEE-HHHHHHHHHHHHHHHHHHHTTT----HHHHHHHHHHHH-GGGGG--GGGTT--GGGS-HHHHHHHHHHHGGG-TT-HHHHHHHHHHHHHHTTT--HHHHHHHHHHHHHHHHHHHTT-TTGGGG-

pLDDT: mean 94.79, std 6.74, range [42.69, 98.88]

Foldseek 3Di:
DDDPAFLQRVLVVVCVVVLAFSLVSVLVCQQPVQAPPVSFGLFAAEEEACLEPLLLLLQLVLCQQLVFAYEHEYECQCEFPCCRLHNHHLQRVLVSSVVSCVVVVRRHHYAYEYHALEFPSHPCNVVVVPDRVRSLVRSLVRLLSNLVSPHQEYEHQHFDDPVDDPQDTDDLLVQLVRSVVSQVSNVVSCVVVVPGHHAYEYEDQDSRSPQADLVSVLVSLQNNQVVCVVVVTDFHQEYEYNQPADLPDADGDLVVLLSSQVSNCVRGNHAYEYENNLRHPQLLSCSVSRHHYYYDYLNLLLLLVVLLVVLQVVLVVVVHALCQLVLLLVQLLVVVPLQVVDDPVCHPPRLVPDDPVSSVVSSSSSSSSPCPPPSNVSSSVSSQVSCVVPDNSSVSSSVRSSVSSSVNCVSSVRRCVSVVD

InterPro domains:
  IPR012062 D-tagatose-1,6-bisphosphate aldolase subunit GatZ/KbaZ-like [PF08013] (42-206)
  IPR013785 Aldolase-type TIM barrel [G3DSA:3.20.20.70] (43-290)